Protein AF-0000000087745105 (afdb_homodimer)

Organism: NCBI:txid2094150

Foldseek 3Di:
DEEEEAEDQCLPPWPQNVLQQVCCCVVDPHQAYEYEHAADDPVCVPPPRDDHSVLNVVLVCQQCPPPGRYHYHHVNVVDDPPDAPVVVLVVCCVVCVVYAYEYEDELVCVVVLVVGDPSVCNQVRHAYEYEYEPPRDNPDDDDRRYHYDDGDYDPDDSVVVLVCQQVVHQCPNTHGPPSSVSCVVVVHSHNPD/DEEEEAEDQCLPPWPQNVLQQVCCCVVDPHQAYEYEHAADDVVCVPPPRDDHSVLNVVLVCQQCPPPGRYHYHHVNVVDDPPDAPVVVLVVCCVVCVVYAYEYEDELVCVVVLVVGDPSVCNQVRHAYEYEYEPPRDDPDDDDRRYHYDDGDYDPDDSVVVLVCQQVVHQCPNGHGPPSSVSCVVVVHSHNPD

Nearest PDB structures (foldseek):
  1kaq-assembly1_D  TM=9.009E-01  e=2.833E-20  Bacillus subtilis
  3e27-assembly1_B  TM=9.095E-01  e=5.821E-20  Bacillus anthracis
  2qtr-assembly1_A  TM=9.040E-01  e=4.783E-20  Bacillus anthracis
  1kaq-assembly3_E  TM=9.061E-01  e=1.037E-18  Bacillus subtilis
  5llt-assembly2_B  TM=7.775E-01  e=9.041E-13  Plasmodium falciparum 3D7

Sequence (386 aa):
MIIGVLGGSFNPVHIGHMMLASYIQQFTDLDEVWLSLSPLNPLKAGSDELIPDLIRLKMLELAIGNTSGLNICDYELSMPRPSYTINTLHYLAKRYPRHNFKLIIGSDNWKIFDQWKDHEAIISEFGVIVYPRPGYPVGTIYDDGVDVVNAPMADISSTFIRKALARGWSMNYFLPQGVYDYIIKNNLYGTGSMIIGVLGGSFNPVHIGHMMLASYIQQFTDLDEVWLSLSPLNPLKAGSDELIPDLIRLKMLELAIGNTSGLNICDYELSMPRPSYTINTLHYLAKRYPRHNFKLIIGSDNWKIFDQWKDHEAIISEFGVIVYPRPGYPVGTIYDDGVDVVNAPMADISSTFIRKALARGWSMNYFLPQGVYDYIIKNNLYGTGS

pLDDT: mean 90.65, std 11.58, range [33.56, 98.75]

Radius of gyration: 22.59 Å; Cα contacts (8 Å, |Δi|>4): 647; chains: 2; bounding box: 55×66×48 Å

Solvent-accessible surface area (backbone atoms only — not comparable to full-atom values): 21310 Å² total; per-residue (Å²): 89,36,33,32,39,37,69,42,67,37,72,52,60,31,30,51,57,48,38,44,49,52,44,50,28,70,74,45,89,32,59,24,26,28,43,27,40,48,56,79,53,70,88,56,47,82,40,92,75,72,71,57,62,69,58,35,49,51,39,45,49,43,50,50,62,86,44,84,48,56,44,81,32,62,63,54,62,75,48,73,83,82,82,48,69,53,57,53,52,51,49,48,42,67,76,39,72,76,44,46,55,30,41,43,42,43,19,62,54,58,74,53,34,86,74,41,74,60,39,66,53,41,31,75,75,44,18,35,38,34,30,53,37,93,96,24,80,64,71,90,72,80,53,82,48,48,44,79,45,91,56,65,43,47,62,67,50,38,66,58,50,40,55,40,35,33,71,70,47,85,54,59,65,53,26,30,69,60,33,45,58,50,34,61,74,66,60,52,56,41,65,83,118,88,38,33,32,40,36,70,42,67,37,72,51,60,32,29,52,59,48,38,43,47,54,45,51,29,70,73,46,90,33,59,26,26,28,44,29,40,48,57,78,53,71,88,56,47,83,42,92,75,72,72,56,62,68,60,34,48,51,38,45,48,42,51,50,62,86,45,83,47,56,43,82,31,62,63,55,62,75,48,73,82,81,82,46,71,52,58,51,52,51,50,48,42,68,76,37,71,76,43,44,53,28,40,42,44,43,23,62,53,57,74,53,33,85,71,42,74,61,40,67,53,40,31,74,75,44,18,36,38,36,30,51,36,93,97,24,79,66,68,91,71,79,53,83,46,48,43,78,44,91,56,64,45,49,61,66,51,39,68,58,51,39,55,40,34,33,72,69,46,85,55,59,67,52,26,32,69,60,32,42,59,50,33,62,75,66,59,53,57,42,66,79,121

Structure (mmCIF, N/CA/C/O backbone):
data_AF-0000000087745105-model_v1
#
loop_
_entity.id
_entity.type
_entity.pdbx_description
1 polymer 'Probable nicotinate-nucleotide adenylyltransferase'
#
loop_
_atom_site.group_PDB
_atom_site.id
_atom_site.type_symbol
_atom_site.label_atom_id
_atom_site.label_alt_id
_atom_site.label_comp_id
_atom_site.label_asym_id
_atom_site.label_entity_id
_atom_site.label_seq_id
_atom_site.pdbx_PDB_ins_code
_atom_site.Cartn_x
_atom_site.Cartn_y
_atom_site.Cartn_z
_atom_site.occupancy
_atom_site.B_iso_or_equiv
_atom_site.auth_seq_id
_atom_site.auth_comp_id
_atom_site.auth_asym_id
_atom_site.auth_atom_id
_atom_site.pdbx_PDB_model_num
ATOM 1 N N . MET A 1 1 ? 10.641 24.531 13.219 1 95.31 1 MET A N 1
ATOM 2 C CA . MET A 1 1 ? 10.414 23.359 12.367 1 95.31 1 MET A CA 1
ATOM 3 C C . MET A 1 1 ? 9.305 23.625 11.359 1 95.31 1 MET A C 1
ATOM 5 O O . MET A 1 1 ? 8.438 24.469 11.594 1 95.31 1 MET A O 1
ATOM 9 N N . ILE A 1 2 ? 9.391 23 10.211 1 98 2 ILE A N 1
ATOM 10 C CA . ILE A 1 2 ? 8.312 23.047 9.234 1 98 2 ILE A CA 1
ATOM 11 C C . ILE A 1 2 ? 7.484 21.766 9.32 1 98 2 ILE A C 1
ATOM 13 O O . ILE A 1 2 ? 8.023 20.656 9.195 1 98 2 ILE A O 1
ATOM 17 N N . ILE A 1 3 ? 6.172 21.953 9.586 1 98.56 3 ILE A N 1
ATOM 18 C CA . ILE A 1 3 ? 5.297 20.828 9.852 1 98.56 3 ILE A CA 1
ATOM 19 C C . ILE A 1 3 ? 4.191 20.766 8.797 1 98.56 3 ILE A C 1
ATOM 21 O O . ILE A 1 3 ? 3.539 21.781 8.523 1 98.56 3 ILE A O 1
ATOM 25 N N . GLY A 1 4 ? 4.074 19.625 8.117 1 98.69 4 GLY A N 1
ATOM 26 C CA . GLY A 1 4 ? 2.938 19.391 7.238 1 98.69 4 GLY A CA 1
ATOM 27 C C . GLY A 1 4 ? 1.74 18.797 7.961 1 98.69 4 GLY A C 1
ATOM 28 O O . GLY A 1 4 ? 1.885 17.875 8.766 1 98.69 4 GLY A O 1
ATOM 29 N N . VAL A 1 5 ? 0.578 19.375 7.715 1 98.69 5 VAL A N 1
ATOM 30 C CA . VAL A 1 5 ? -0.653 18.891 8.32 1 98.69 5 VAL A CA 1
ATOM 31 C C . VAL A 1 5 ? -1.451 18.094 7.293 1 98.69 5 VAL A C 1
ATOM 33 O O . VAL A 1 5 ? -1.888 18.641 6.277 1 98.69 5 VAL A O 1
ATOM 36 N N . LEU A 1 6 ? -1.621 16.797 7.551 1 98.19 6 LEU A N 1
ATOM 37 C CA . LEU A 1 6 ? -2.395 15.891 6.715 1 98.19 6 LEU A CA 1
ATOM 38 C C . LEU A 1 6 ? -3.693 15.484 7.406 1 98.19 6 LEU A C 1
ATOM 40 O O . LEU A 1 6 ? -3.678 14.695 8.352 1 98.19 6 LEU A O 1
ATOM 44 N N . GLY A 1 7 ? -4.758 15.992 6.895 1 96.19 7 GLY A N 1
ATOM 45 C CA . GLY A 1 7 ? -6.043 15.727 7.512 1 96.19 7 GLY A CA 1
ATOM 46 C C . GLY A 1 7 ? -6.715 14.469 6.977 1 96.19 7 GLY A C 1
ATOM 47 O O . GLY A 1 7 ? -6.496 14.086 5.824 1 96.19 7 GLY A O 1
ATOM 48 N N . GLY A 1 8 ? -7.512 13.867 7.824 1 93.69 8 GLY A N 1
ATOM 49 C CA . GLY A 1 8 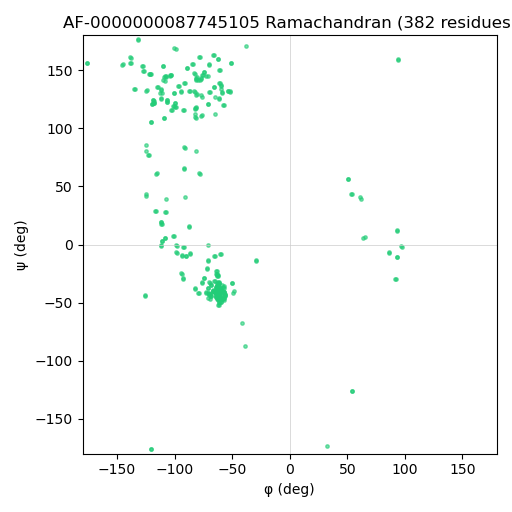? -8.297 12.719 7.414 1 93.69 8 GLY A CA 1
ATOM 50 C C . GLY A 1 8 ? -9.227 12.211 8.5 1 93.69 8 GLY A C 1
ATOM 51 O O . GLY A 1 8 ? -9.023 12.492 9.68 1 93.69 8 GLY A O 1
ATOM 52 N N . SER A 1 9 ? -10.305 11.508 8.016 1 92.69 9 SER A N 1
ATOM 53 C CA . SER A 1 9 ? -11.188 10.852 8.977 1 92.69 9 SER A CA 1
ATOM 54 C C . SER A 1 9 ? -10.539 9.594 9.555 1 92.69 9 SER A C 1
ATOM 56 O O . SER A 1 9 ? -10.852 9.188 10.672 1 92.69 9 SER A O 1
ATOM 58 N N . PHE A 1 10 ? -9.633 8.938 8.758 1 95.44 10 PHE A N 1
ATOM 59 C CA . PHE A 1 10 ? -8.898 7.746 9.172 1 95.44 10 PHE A CA 1
ATOM 60 C C . PHE A 1 10 ? -9.852 6.699 9.742 1 95.44 10 PHE A C 1
ATOM 62 O O . PHE A 1 10 ? -9.633 6.195 10.852 1 95.44 10 PHE A O 1
ATOM 69 N N . ASN A 1 11 ? -10.859 6.328 8.898 1 94.25 11 ASN A N 1
ATOM 70 C CA . ASN A 1 11 ? -11.922 5.43 9.328 1 94.25 11 ASN A CA 1
ATOM 71 C C . ASN A 1 11 ? -11.891 4.113 8.555 1 94.25 11 ASN A C 1
ATOM 73 O O . ASN A 1 11 ? -12.883 3.732 7.934 1 94.25 11 ASN A O 1
ATOM 77 N N . PRO A 1 12 ? -10.93 3.359 8.594 1 96.44 12 PRO A N 1
ATOM 78 C CA . PRO A 1 12 ? -9.734 3.439 9.438 1 96.44 12 PRO A CA 1
ATOM 79 C C . PRO A 1 12 ? -8.539 4.047 8.719 1 96.44 12 PRO A C 1
ATOM 81 O O . PRO A 1 12 ? -8.594 4.281 7.508 1 96.44 12 PRO A O 1
ATOM 84 N N . VAL A 1 13 ? -7.535 4.363 9.484 1 97.19 13 VAL A N 1
ATOM 85 C CA . VAL A 1 13 ? -6.23 4.617 8.891 1 97.19 13 VAL A CA 1
ATOM 86 C C . VAL A 1 13 ? -5.75 3.377 8.141 1 97.19 13 VAL A C 1
ATOM 88 O O . VAL A 1 13 ? -5.941 2.25 8.602 1 97.19 13 VAL A O 1
ATOM 91 N N . HIS A 1 14 ? -5.207 3.504 6.984 1 96.81 14 HIS A N 1
ATOM 92 C CA . HIS A 1 14 ? -4.707 2.369 6.215 1 96.81 14 HIS A CA 1
ATOM 93 C C . HIS A 1 14 ? -3.301 2.637 5.688 1 96.81 14 HIS A C 1
ATOM 95 O O . HIS A 1 14 ? -2.744 3.715 5.91 1 96.81 14 HIS A O 1
ATOM 101 N N . ILE A 1 15 ? -2.777 1.666 5.074 1 95.56 15 ILE A N 1
ATOM 102 C CA . ILE A 1 15 ? -1.369 1.704 4.695 1 95.56 15 ILE A CA 1
ATOM 103 C C . ILE A 1 15 ? -1.13 2.852 3.717 1 95.56 15 ILE A C 1
ATOM 105 O O . ILE A 1 15 ? -0.067 3.477 3.73 1 95.56 15 ILE A O 1
ATOM 109 N N . GLY A 1 16 ? -2.082 3.16 2.834 1 94.81 16 GLY A N 1
ATOM 110 C CA . GLY A 1 16 ? -1.959 4.266 1.896 1 94.81 16 GLY A CA 1
ATOM 111 C C . GLY A 1 16 ? -1.715 5.598 2.576 1 94.81 16 GLY A C 1
ATOM 112 O O . GLY A 1 16 ? -0.911 6.406 2.102 1 94.81 16 GLY A O 1
ATOM 113 N N . HIS A 1 17 ? -2.41 5.844 3.682 1 96.25 17 HIS A N 1
ATOM 114 C CA . HIS A 1 17 ? -2.193 7.062 4.449 1 96.25 17 HIS A CA 1
ATOM 115 C C . HIS A 1 17 ? -0.761 7.141 4.969 1 96.25 17 HIS A C 1
ATOM 117 O O . HIS A 1 17 ? -0.118 8.188 4.875 1 96.25 17 HIS A O 1
ATOM 123 N N . MET A 1 18 ? -0.299 6.039 5.477 1 96.56 18 MET A N 1
ATOM 124 C CA . MET A 1 18 ? 1.005 6.016 6.133 1 96.56 18 MET A CA 1
ATOM 125 C C . MET A 1 18 ? 2.131 6.121 5.113 1 96.56 18 MET A C 1
ATOM 127 O O . MET A 1 18 ? 3.127 6.809 5.348 1 96.56 18 MET A O 1
ATOM 131 N N . MET A 1 19 ? 1.959 5.426 4.035 1 95.5 19 MET A N 1
ATOM 132 C CA . MET A 1 19 ? 2.941 5.551 2.963 1 95.5 19 MET A CA 1
ATOM 133 C C . MET A 1 19 ? 3.066 7 2.506 1 95.5 19 MET A C 1
ATOM 135 O O . MET A 1 19 ? 4.176 7.512 2.352 1 95.5 19 MET A O 1
ATOM 139 N N . LEU A 1 20 ? 1.938 7.621 2.318 1 95.25 20 LEU A N 1
ATOM 140 C CA . LEU A 1 20 ? 1.913 9.016 1.876 1 95.25 20 LEU A CA 1
ATOM 141 C C . LEU A 1 20 ? 2.594 9.922 2.896 1 95.25 20 LEU A C 1
ATOM 143 O O . LEU A 1 20 ? 3.475 10.703 2.543 1 95.25 20 LEU A O 1
ATOM 147 N N . ALA A 1 21 ? 2.227 9.797 4.145 1 97.5 21 ALA A N 1
ATOM 148 C CA . ALA A 1 21 ? 2.779 10.633 5.207 1 97.5 21 ALA A CA 1
ATOM 149 C C . ALA A 1 21 ? 4.289 10.445 5.32 1 97.5 21 ALA A C 1
ATOM 151 O O . ALA A 1 21 ? 5.039 11.422 5.41 1 97.5 21 ALA A O 1
ATOM 152 N N . SER A 1 22 ? 4.672 9.203 5.328 1 96.56 22 SER A N 1
ATOM 153 C CA . SER A 1 22 ? 6.094 8.891 5.441 1 96.56 22 SER A CA 1
ATOM 154 C C . SER A 1 22 ? 6.875 9.43 4.25 1 96.56 22 SER A C 1
ATOM 156 O O . SER A 1 22 ? 7.953 10.008 4.418 1 96.56 22 SER A O 1
ATOM 158 N N . TYR A 1 23 ? 6.305 9.273 3.076 1 95.75 23 TYR A N 1
ATOM 159 C CA . TYR A 1 23 ? 6.949 9.758 1.861 1 95.75 23 TYR A CA 1
ATOM 160 C C . TYR A 1 23 ? 7.129 11.273 1.908 1 95.75 23 TYR A C 1
ATOM 162 O O . TYR A 1 23 ? 8.227 11.781 1.685 1 95.75 23 TYR A O 1
ATOM 170 N N . ILE A 1 24 ? 6.086 11.953 2.174 1 96.38 24 ILE A N 1
ATOM 171 C CA . ILE A 1 24 ? 6.121 13.406 2.168 1 96.38 24 ILE A CA 1
ATOM 172 C C . ILE A 1 24 ? 7.117 13.906 3.213 1 96.38 24 ILE A C 1
ATOM 174 O O . ILE A 1 24 ? 7.891 14.828 2.955 1 96.38 24 ILE A O 1
ATOM 178 N N . GLN A 1 25 ? 7.133 13.289 4.395 1 97.38 25 GLN A N 1
ATOM 179 C CA . GLN A 1 25 ? 8.039 13.688 5.469 1 97.38 25 GLN A CA 1
ATOM 180 C C . GLN A 1 25 ? 9.5 13.508 5.051 1 97.38 25 GLN A C 1
ATOM 182 O O . GLN A 1 25 ? 10.344 14.344 5.371 1 97.38 25 GLN A O 1
ATOM 187 N N . GLN A 1 26 ? 9.773 12.508 4.312 1 94.88 26 GLN A N 1
ATOM 188 C CA . GLN A 1 26 ? 11.164 12.156 4.035 1 94.88 26 GLN A CA 1
ATOM 189 C C . GLN A 1 26 ? 11.641 12.781 2.73 1 94.88 26 GLN A C 1
ATOM 191 O O . GLN A 1 26 ? 12.836 13.039 2.561 1 94.88 26 GLN A O 1
ATOM 196 N N . PHE A 1 27 ? 10.727 13.07 1.839 1 92.12 27 PHE A N 1
ATOM 197 C CA . PHE A 1 27 ? 11.141 13.461 0.498 1 92.12 27 PHE A CA 1
ATOM 198 C C . PHE A 1 27 ? 10.828 14.93 0.244 1 92.12 27 PHE A C 1
ATOM 200 O O . PHE A 1 27 ? 10.93 15.406 -0.891 1 92.12 27 PHE A O 1
ATOM 207 N N . THR A 1 28 ? 10.352 15.609 1.157 1 93.38 28 THR A N 1
ATOM 208 C CA . THR A 1 28 ? 10.156 17.047 1.082 1 93.38 28 THR A CA 1
ATOM 209 C C . THR A 1 28 ? 10.945 17.766 2.178 1 93.38 28 THR A C 1
ATOM 211 O O . THR A 1 28 ? 11.734 17.141 2.889 1 93.38 28 THR A O 1
ATOM 214 N N . ASP A 1 29 ? 10.773 19.094 2.256 1 93.62 29 ASP A N 1
ATOM 215 C CA . ASP A 1 29 ? 11.539 19.875 3.221 1 93.62 29 ASP A CA 1
ATOM 216 C C . ASP A 1 29 ? 10.828 19.922 4.574 1 93.62 29 ASP A C 1
ATOM 218 O O . ASP A 1 29 ? 11.211 20.688 5.457 1 93.62 29 ASP A O 1
ATOM 222 N N . LEU A 1 30 ? 9.93 19.094 4.762 1 97.31 30 LEU A N 1
ATOM 223 C CA . LEU A 1 30 ? 9.211 19.078 6.031 1 97.31 30 LEU A CA 1
ATOM 224 C C . LEU A 1 30 ? 10.031 18.375 7.109 1 97.31 30 LEU A C 1
ATOM 226 O O . LEU A 1 30 ? 10.68 17.359 6.84 1 97.31 30 LEU A O 1
ATOM 230 N N . ASP A 1 31 ? 9.953 18.906 8.281 1 98 31 ASP A N 1
ATOM 231 C CA . ASP A 1 31 ? 10.57 18.25 9.43 1 98 31 ASP A CA 1
ATOM 232 C C . ASP A 1 31 ? 9.664 17.156 9.984 1 98 31 ASP A C 1
ATOM 234 O O . ASP A 1 31 ? 10.148 16.094 10.398 1 98 31 ASP A O 1
ATOM 238 N N . GLU A 1 32 ? 8.359 17.406 10 1 98.38 32 GLU A N 1
ATOM 239 C CA . GLU A 1 32 ? 7.371 16.469 10.516 1 98.38 32 GLU A CA 1
ATOM 240 C C . GLU A 1 32 ? 6.07 16.531 9.719 1 98.38 32 GLU A C 1
ATOM 242 O O . GLU A 1 32 ? 5.809 17.531 9.047 1 98.38 32 GLU A O 1
ATOM 247 N N . VAL A 1 33 ? 5.387 15.492 9.75 1 98.62 33 VAL A N 1
ATOM 248 C CA . VAL A 1 33 ? 4.016 15.445 9.258 1 98.62 33 VAL A CA 1
ATOM 249 C C . VAL A 1 33 ? 3.068 15.086 10.406 1 98.62 33 VAL A C 1
ATOM 251 O O . VAL A 1 33 ? 3.273 14.094 11.102 1 98.62 33 VAL A O 1
ATOM 254 N N . TRP A 1 34 ? 2.139 15.953 10.633 1 98.75 34 TRP A N 1
ATOM 255 C CA . TRP A 1 34 ? 1.107 15.719 11.641 1 98.75 34 TRP A CA 1
ATOM 256 C C . TRP A 1 34 ? -0.18 15.219 10.992 1 98.75 34 TRP A C 1
ATOM 258 O O . TRP A 1 34 ? -0.76 15.898 10.141 1 98.75 34 TRP A O 1
ATOM 268 N N . LEU A 1 35 ? -0.583 14.016 11.352 1 98.62 35 LEU A N 1
ATOM 269 C CA . LEU A 1 35 ? -1.861 13.477 10.898 1 98.62 35 LEU A CA 1
ATOM 270 C C . LEU A 1 35 ? -3.008 14 11.758 1 98.62 35 LEU A C 1
ATOM 272 O O . LEU A 1 35 ? -3.156 13.594 12.914 1 98.62 35 LEU A O 1
ATOM 276 N N . SER A 1 36 ? -3.812 14.867 11.172 1 97.81 36 SER A N 1
ATOM 277 C CA . SER A 1 36 ? -4.887 15.539 11.898 1 97.81 36 SER A CA 1
ATOM 278 C C . SER A 1 36 ? -6.195 14.766 11.781 1 97.81 36 SER A C 1
ATOM 280 O O . SER A 1 36 ? -6.746 14.625 10.688 1 97.81 36 SER A O 1
ATOM 282 N N . LEU A 1 37 ? -6.688 14.273 12.867 1 96.44 37 LEU A N 1
ATOM 283 C CA . LEU A 1 37 ? -7.918 13.492 12.906 1 96.44 37 LEU A CA 1
ATOM 284 C C . LEU A 1 37 ? -9.141 14.406 12.922 1 96.44 37 LEU A C 1
ATOM 286 O O . LEU A 1 37 ? -9.312 15.211 13.836 1 96.44 37 LEU A O 1
ATOM 290 N N . SER A 1 38 ? -9.914 14.258 11.883 1 92.31 38 SER A N 1
ATOM 291 C CA . SER A 1 38 ? -11.125 15.062 11.805 1 92.31 38 SER A CA 1
ATOM 292 C C . SER A 1 38 ? -12.25 14.445 12.633 1 92.31 38 SER A C 1
ATOM 294 O O . SER A 1 38 ? -12.406 13.227 12.664 1 92.31 38 SER A O 1
ATOM 296 N N . PRO A 1 39 ? -13.031 15.305 13.266 1 88.19 39 PRO A N 1
ATOM 297 C CA . PRO A 1 39 ? -14.156 14.773 14.039 1 88.19 39 PRO A CA 1
ATOM 298 C C . PRO A 1 39 ? -15.266 14.203 13.164 1 88.19 39 PRO A C 1
ATOM 300 O O . PRO A 1 39 ? -15.352 14.531 11.977 1 88.19 39 PRO A O 1
ATOM 303 N N . LEU A 1 40 ? -16.031 13.266 13.797 1 75.5 40 LEU A N 1
ATOM 304 C CA . LEU A 1 40 ? -17.188 12.734 13.094 1 75.5 40 LEU A CA 1
ATOM 305 C C . LEU A 1 40 ? -18.188 13.852 12.789 1 75.5 40 LEU A C 1
ATOM 307 O O . LEU A 1 40 ? -18.453 14.703 13.633 1 75.5 40 LEU A O 1
ATOM 311 N N . ASN A 1 41 ? -18.5 13.914 11.547 1 64.88 41 ASN A N 1
ATOM 312 C CA . ASN A 1 41 ? -19.562 14.867 11.211 1 64.88 41 ASN A CA 1
ATOM 313 C C . ASN A 1 41 ? -20.938 14.328 11.578 1 64.88 41 ASN A C 1
ATOM 315 O O . ASN A 1 41 ? -21.391 13.328 11.016 1 64.88 41 ASN A O 1
ATOM 319 N N . PRO A 1 42 ? -21.562 14.953 12.609 1 58.62 42 PRO A N 1
ATOM 320 C CA . PRO A 1 42 ? -22.875 14.5 13.055 1 58.62 42 PRO A CA 1
ATOM 321 C C . PRO A 1 42 ? -23.875 14.344 11.906 1 58.62 42 PRO A C 1
ATOM 323 O O . PRO A 1 42 ? -24.781 13.523 11.977 1 58.62 42 PRO A O 1
ATOM 326 N N . LEU A 1 43 ? -23.734 15.164 10.961 1 55.88 43 LEU A N 1
ATOM 327 C CA . LEU A 1 43 ? -24.703 15.094 9.875 1 55.88 43 LEU A CA 1
ATOM 328 C C . LEU A 1 43 ? -24.484 13.844 9.031 1 55.88 43 LEU A C 1
ATOM 330 O O . LEU A 1 43 ? -25.375 13.43 8.281 1 55.88 43 LEU A O 1
ATOM 334 N N . LYS A 1 44 ? -23.375 13.391 9.164 1 54.47 44 LYS A N 1
ATOM 335 C CA . LYS A 1 44 ? -23.109 12.164 8.422 1 54.47 44 LYS A CA 1
ATOM 336 C C . LYS A 1 44 ? -23.25 10.938 9.32 1 54.47 44 LYS A C 1
ATOM 338 O O . LYS A 1 44 ? -22.844 9.836 8.945 1 54.47 44 LYS A O 1
ATOM 343 N N . ALA A 1 45 ? -23.609 11.312 10.719 1 50.78 45 ALA A N 1
ATOM 344 C CA . ALA A 1 45 ? -23.734 10.258 11.727 1 50.78 45 ALA A CA 1
ATOM 345 C C . ALA A 1 45 ? -24.609 9.125 11.211 1 50.78 45 ALA A C 1
ATOM 347 O O . ALA A 1 45 ? -24.5 7.984 11.68 1 50.78 45 ALA A O 1
ATOM 348 N N . GLY A 1 46 ? -25.562 9.461 10.617 1 49.25 46 GLY A N 1
ATOM 349 C CA . GLY A 1 46 ? -26.484 8.43 10.156 1 49.25 46 GLY A CA 1
ATOM 350 C C . GLY A 1 46 ? -25.828 7.434 9.211 1 49.25 46 GLY A C 1
ATOM 351 O O . GLY A 1 46 ? -26.484 6.5 8.75 1 49.25 46 GLY A O 1
ATOM 352 N N . SER A 1 47 ? -24.703 7.77 8.883 1 51.41 47 SER A N 1
ATOM 353 C CA . SER A 1 47 ? -24.156 6.84 7.902 1 51.41 47 SER A CA 1
ATOM 354 C C . SER A 1 47 ? -23.547 5.617 8.586 1 51.41 47 SER A C 1
ATOM 356 O O . SER A 1 47 ? -23.219 5.66 9.773 1 51.41 47 SER A O 1
ATOM 358 N N . ASP A 1 48 ? -23.828 4.457 8.172 1 50.84 48 ASP A N 1
ATOM 359 C CA . ASP A 1 48 ? -23.469 3.094 8.555 1 50.84 48 ASP A CA 1
ATOM 360 C C . ASP A 1 48 ? -22.078 3.047 9.172 1 50.84 48 ASP A C 1
ATOM 362 O O . ASP A 1 48 ? -21.688 2.037 9.766 1 50.84 48 ASP A O 1
ATOM 366 N N . GLU A 1 49 ? -21.234 4.012 9.109 1 59.06 49 GLU A N 1
ATOM 367 C CA . GLU A 1 49 ? -19.844 3.67 9.398 1 59.06 49 GLU A CA 1
ATOM 368 C C . GLU A 1 49 ? -19.281 4.535 10.516 1 59.06 49 GLU A C 1
ATOM 370 O O . GLU A 1 49 ? -18.141 4.984 10.453 1 59.06 49 GLU A O 1
ATOM 375 N N . LEU A 1 50 ? -20.203 4.77 11.68 1 64.81 50 LEU A N 1
ATOM 376 C CA . LEU A 1 50 ? -19.688 5.789 12.586 1 64.81 50 LEU A CA 1
ATOM 377 C C . LEU A 1 50 ? -18.828 5.156 13.672 1 64.81 50 LEU A C 1
ATOM 379 O O . LEU A 1 50 ? -19.344 4.543 14.602 1 64.81 50 LEU A O 1
ATOM 383 N N . ILE A 1 51 ? -17.609 4.875 13.453 1 86.25 51 ILE A N 1
ATOM 384 C CA . ILE A 1 51 ? -16.688 4.52 14.516 1 86.25 51 ILE A CA 1
ATOM 385 C C . ILE A 1 51 ? -16.266 5.777 15.281 1 86.25 51 ILE A C 1
ATOM 387 O O . ILE A 1 51 ? -16.031 6.824 14.672 1 86.25 51 ILE A O 1
ATOM 391 N N . PRO A 1 52 ? -16.438 5.746 16.656 1 90.88 52 PRO A N 1
ATOM 392 C CA . PRO A 1 52 ? -16.125 6.914 17.484 1 90.88 52 PRO A CA 1
ATOM 393 C C . PRO A 1 52 ? -14.727 7.469 17.219 1 90.88 52 PRO A C 1
ATOM 395 O O . PRO A 1 52 ? -13.828 6.723 16.828 1 90.88 52 PRO A O 1
ATOM 398 N N . ASP A 1 53 ? -14.555 8.734 17.531 1 93.25 53 ASP A N 1
ATOM 399 C CA . ASP A 1 53 ? -13.297 9.445 17.328 1 93.25 53 ASP A CA 1
ATOM 400 C C . ASP A 1 53 ? -12.164 8.789 18.109 1 93.25 53 ASP A C 1
ATOM 402 O O . ASP A 1 53 ? -11.047 8.656 17.609 1 93.25 53 ASP A O 1
ATOM 406 N N . LEU A 1 54 ? -12.508 8.367 19.281 1 94.5 54 LEU A N 1
ATOM 407 C CA . LEU A 1 54 ? -11.469 7.836 20.156 1 94.5 54 LEU A CA 1
ATOM 408 C C . LEU A 1 54 ? -10.938 6.508 19.625 1 94.5 54 LEU A C 1
ATOM 410 O O . LEU A 1 54 ? -9.75 6.203 19.797 1 94.5 54 LEU A O 1
ATOM 414 N N . ILE A 1 55 ? -11.781 5.727 19 1 95.88 55 ILE A N 1
ATOM 415 C CA . ILE A 1 55 ? -11.359 4.465 18.406 1 95.88 55 ILE A CA 1
ATOM 416 C C . ILE A 1 55 ? -10.461 4.738 17.203 1 95.88 55 ILE A C 1
ATOM 418 O O . ILE A 1 55 ? -9.422 4.094 17.031 1 95.88 55 ILE A O 1
ATOM 422 N N . ARG A 1 56 ? -10.867 5.707 16.422 1 96.5 56 ARG A N 1
ATOM 423 C CA . ARG A 1 56 ? -10.047 6.102 15.273 1 96.5 56 ARG A CA 1
ATOM 424 C C . ARG A 1 56 ? -8.703 6.664 15.727 1 96.5 56 ARG A C 1
ATOM 426 O O . ARG A 1 56 ? -7.68 6.418 15.086 1 96.5 56 ARG A O 1
ATOM 433 N N . LEU A 1 57 ? -8.711 7.395 16.828 1 97.12 57 LEU A N 1
ATOM 434 C CA . LEU A 1 57 ? -7.484 7.934 17.391 1 97.12 57 LEU A CA 1
ATOM 435 C C . LEU A 1 57 ? -6.543 6.812 17.828 1 97.12 57 LEU A C 1
ATOM 437 O O . LEU A 1 57 ? -5.34 6.867 17.562 1 97.12 57 LEU A O 1
ATOM 441 N N . LYS A 1 58 ? -7.102 5.809 18.438 1 97.81 58 LYS A N 1
ATOM 442 C CA . LYS A 1 58 ? -6.289 4.672 18.875 1 97.81 58 LYS A CA 1
ATOM 443 C C . LYS A 1 58 ? -5.648 3.969 17.688 1 97.81 58 LYS A C 1
ATOM 445 O O . LYS A 1 58 ? -4.469 3.609 17.734 1 97.81 58 LYS A O 1
ATOM 450 N N . MET A 1 59 ? -6.406 3.773 16.641 1 98.06 59 MET A N 1
ATOM 451 C CA . MET A 1 59 ? -5.867 3.137 15.445 1 98.06 59 MET A CA 1
ATOM 452 C C . MET A 1 59 ? -4.762 3.99 14.828 1 98.06 59 MET A C 1
ATOM 454 O O . MET A 1 59 ? -3.76 3.463 14.344 1 98.06 59 MET A O 1
ATOM 458 N N . LEU A 1 60 ? -4.977 5.254 14.867 1 97.94 60 LEU A N 1
ATOM 459 C CA . LEU A 1 60 ? -3.969 6.164 14.336 1 97.94 60 LEU A CA 1
ATOM 460 C C . LEU A 1 60 ? -2.68 6.09 15.148 1 97.94 60 LEU A C 1
ATOM 462 O O . LEU A 1 60 ? -1.584 6.102 14.586 1 97.94 60 LEU A O 1
ATOM 466 N N . GLU A 1 61 ? -2.793 6.004 16.453 1 98.25 61 GLU A N 1
ATOM 467 C CA . GLU A 1 61 ? -1.642 5.84 17.328 1 98.25 61 GLU A CA 1
ATOM 468 C C . GLU A 1 61 ? -0.876 4.559 17 1 98.25 61 GLU A C 1
ATOM 470 O O . GLU A 1 61 ? 0.354 4.566 16.938 1 98.25 61 GLU A O 1
ATOM 475 N N . LEU A 1 62 ? -1.631 3.537 16.844 1 97.88 62 LEU A N 1
ATOM 476 C CA . LEU A 1 62 ? -1.023 2.254 16.5 1 97.88 62 LEU A CA 1
ATOM 477 C C . LEU A 1 62 ? -0.302 2.332 15.164 1 97.88 62 LEU A C 1
ATOM 479 O O . LEU A 1 62 ? 0.799 1.799 15.016 1 97.88 62 LEU A O 1
ATOM 483 N N . ALA A 1 63 ? -0.932 2.973 14.203 1 97.88 63 ALA A N 1
ATOM 484 C CA . ALA A 1 63 ? -0.388 3.078 12.852 1 97.88 63 ALA A CA 1
ATOM 485 C C . ALA A 1 63 ? 0.933 3.844 12.852 1 97.88 63 ALA A C 1
ATOM 487 O O . ALA A 1 63 ? 1.877 3.463 12.156 1 97.88 63 ALA A O 1
ATOM 488 N N . ILE A 1 64 ? 1.029 4.91 13.625 1 97.44 64 ILE A N 1
ATOM 489 C CA . ILE A 1 64 ? 2.207 5.773 13.648 1 97.44 64 ILE A CA 1
ATOM 490 C C . ILE A 1 64 ? 3.301 5.129 14.492 1 97.44 64 ILE A C 1
ATOM 492 O O . ILE A 1 64 ? 4.48 5.18 14.141 1 97.44 64 ILE A O 1
ATOM 496 N N . GLY A 1 65 ? 2.846 4.559 15.633 1 94.62 65 GLY A N 1
ATOM 497 C CA . GLY A 1 65 ? 3.811 3.951 16.531 1 94.62 65 GLY A CA 1
ATOM 498 C C . GLY A 1 65 ? 4.93 4.895 16.938 1 94.62 65 GLY A C 1
ATOM 499 O O . GLY A 1 65 ? 4.676 6.02 17.375 1 94.62 65 GLY A O 1
ATOM 500 N N . ASN A 1 66 ? 6.211 4.438 16.719 1 91.19 66 ASN A N 1
ATOM 501 C CA . ASN A 1 66 ? 7.379 5.234 17.094 1 91.19 66 ASN A CA 1
ATOM 502 C C . ASN A 1 66 ? 8.078 5.797 15.859 1 91.19 66 ASN A C 1
ATOM 504 O O . ASN A 1 66 ? 9.281 6.07 15.891 1 91.19 66 ASN A O 1
ATOM 508 N N . THR A 1 67 ? 7.32 5.984 14.875 1 94.19 67 THR A N 1
ATOM 509 C CA . THR A 1 67 ? 7.918 6.457 13.633 1 94.19 67 THR A CA 1
ATOM 510 C C . THR A 1 67 ? 8.367 7.914 13.766 1 94.19 67 THR A C 1
ATOM 512 O O . THR A 1 67 ? 7.543 8.797 14.023 1 94.19 67 THR A O 1
ATOM 515 N N . SER A 1 68 ? 9.672 8.117 13.555 1 94.56 68 SER A N 1
ATOM 516 C CA . SER A 1 68 ? 10.203 9.477 13.648 1 94.56 68 SER A CA 1
ATOM 517 C C . SER A 1 68 ? 9.641 10.367 12.547 1 94.56 68 SER A C 1
ATOM 519 O O . SER A 1 68 ? 9.523 9.945 11.398 1 94.56 68 SER A O 1
ATOM 521 N N . GLY A 1 69 ? 9.258 11.547 12.906 1 97.25 69 GLY A N 1
ATOM 522 C CA . GLY A 1 69 ? 8.828 12.531 11.93 1 97.25 69 GLY A CA 1
ATOM 523 C C . GLY A 1 69 ? 7.328 12.523 11.688 1 97.25 69 GLY A C 1
ATOM 524 O O . GLY A 1 69 ? 6.801 13.383 10.992 1 97.25 69 GLY A O 1
ATOM 525 N N . LEU A 1 70 ? 6.645 11.531 12.188 1 98.25 70 LEU A N 1
ATOM 526 C CA . LEU A 1 70 ? 5.191 11.469 12.094 1 98.25 70 LEU A CA 1
ATOM 527 C C . LEU A 1 70 ? 4.547 11.641 13.469 1 98.25 70 LEU A C 1
ATOM 529 O O . LEU A 1 70 ? 5.012 11.062 14.453 1 98.25 70 LEU A O 1
ATOM 533 N N . ASN A 1 71 ? 3.561 12.492 13.523 1 98.25 71 ASN A N 1
ATOM 534 C CA . ASN A 1 71 ? 2.867 12.727 14.781 1 98.25 71 ASN A CA 1
ATOM 535 C C . ASN A 1 71 ? 1.357 12.82 14.586 1 98.25 71 ASN A C 1
ATOM 537 O O . ASN A 1 71 ? 0.886 13.062 13.477 1 98.25 71 ASN A O 1
ATOM 541 N N . ILE A 1 72 ? 0.655 12.633 15.68 1 98.12 72 ILE A N 1
ATOM 542 C CA . ILE A 1 72 ? -0.797 12.773 15.672 1 98.12 72 ILE A CA 1
ATOM 543 C C . ILE A 1 72 ? -1.185 14.203 16.016 1 98.12 72 ILE A C 1
ATOM 545 O O . ILE A 1 72 ? -0.576 14.828 16.891 1 98.12 72 ILE A O 1
ATOM 549 N N . CYS A 1 73 ? -2.115 14.695 15.367 1 97.69 73 CYS A N 1
ATOM 550 C CA . CYS A 1 73 ? -2.773 15.961 15.688 1 97.69 73 CYS A CA 1
ATOM 551 C C . CYS A 1 73 ? -4.262 15.75 15.93 1 97.69 73 CYS A C 1
ATOM 553 O O . CYS A 1 73 ? -5.035 15.562 14.992 1 97.69 73 CYS A O 1
ATOM 555 N N . ASP A 1 74 ? -4.676 15.797 17.203 1 96.12 74 ASP A N 1
ATOM 556 C CA . ASP A 1 74 ? -6.07 15.508 17.516 1 96.12 74 ASP A CA 1
ATOM 557 C C . ASP A 1 74 ? -6.789 16.766 18 1 96.12 74 ASP A C 1
ATOM 559 O O . ASP A 1 74 ? -7.852 16.688 18.625 1 96.12 74 ASP A O 1
ATOM 563 N N . TYR A 1 75 ? -6.305 17.906 17.734 1 94.81 75 TYR A N 1
ATOM 564 C CA . TYR A 1 75 ? -6.852 19.156 18.234 1 94.81 75 TYR A CA 1
ATOM 565 C C . TYR A 1 75 ? -8.242 19.406 17.656 1 94.81 75 TYR A C 1
ATOM 567 O O . TYR A 1 75 ? -9.094 20.016 18.312 1 94.81 75 TYR A O 1
ATOM 575 N N . GLU A 1 76 ? -8.477 18.953 16.469 1 93.94 76 GLU A N 1
ATOM 576 C CA . GLU A 1 76 ? -9.773 19.203 15.836 1 93.94 76 GLU A CA 1
ATOM 577 C C . GLU A 1 76 ? -10.906 18.562 16.625 1 93.94 76 GLU A C 1
ATOM 579 O O . GLU A 1 76 ? -12.055 19 16.531 1 93.94 76 GLU A O 1
ATOM 584 N N . LEU A 1 77 ? -10.609 17.547 17.328 1 91.94 77 LEU A N 1
ATOM 585 C CA . LEU A 1 77 ? -11.633 16.828 18.094 1 91.94 77 LEU A CA 1
ATOM 586 C C . LEU A 1 77 ? -12.234 17.719 19.172 1 91.94 77 LEU A C 1
ATOM 588 O O . LEU A 1 77 ? -13.375 17.5 19.578 1 91.94 77 LEU A O 1
ATOM 592 N N . SER A 1 78 ? -11.523 18.719 19.562 1 91.12 78 SER A N 1
ATOM 593 C CA . SER A 1 78 ? -11.984 19.578 20.656 1 91.12 78 SER A CA 1
ATOM 594 C C . SER A 1 78 ? -12.344 20.969 20.156 1 91.12 78 SER A C 1
ATOM 596 O O . SER A 1 78 ? -12.727 21.828 20.938 1 91.12 78 SER A O 1
ATOM 598 N N . MET A 1 79 ? -12.203 21.203 18.984 1 90.19 79 MET A N 1
ATOM 599 C CA . MET A 1 79 ? -12.492 22.516 18.422 1 90.19 79 MET A CA 1
ATOM 600 C C . MET A 1 79 ? -13.977 22.656 18.094 1 90.19 79 MET A C 1
ATOM 602 O O . MET A 1 79 ? -14.664 21.656 17.906 1 90.19 79 MET A O 1
ATOM 606 N N . PRO A 1 80 ? -14.445 23.906 18.062 1 86.31 80 PRO A N 1
ATOM 607 C CA . PRO A 1 80 ? -15.852 24.125 17.719 1 86.31 80 PRO A CA 1
ATOM 608 C C . PRO A 1 80 ? -16.203 23.625 16.312 1 86.31 80 PRO A C 1
ATOM 610 O O . PRO A 1 80 ? -15.352 23.625 15.43 1 86.31 80 PRO A O 1
ATOM 613 N N . ARG A 1 81 ? -17.484 23.234 16.219 1 83.62 81 ARG A N 1
ATOM 614 C CA . ARG A 1 81 ? -17.984 22.766 14.93 1 83.62 81 ARG A CA 1
ATOM 615 C C . ARG A 1 81 ? -18.859 23.812 14.258 1 83.62 81 ARG A C 1
ATOM 617 O O . ARG A 1 81 ? -19.547 24.578 14.938 1 83.62 81 ARG A O 1
ATOM 624 N N . PRO A 1 82 ? -18.797 23.906 12.836 1 81.75 82 PRO A N 1
ATOM 625 C CA . PRO A 1 82 ? -18.109 23.062 11.859 1 81.75 82 PRO A CA 1
ATOM 626 C C . PRO A 1 82 ? -16.609 23.312 11.812 1 81.75 82 PRO A C 1
ATOM 628 O O . PRO A 1 82 ? -16.172 24.453 12.008 1 81.75 82 PRO A O 1
ATOM 631 N N . SER A 1 83 ? -15.914 22.297 11.578 1 83.88 83 SER A N 1
ATOM 632 C CA . SER A 1 83 ? -14.461 22.375 11.508 1 83.88 83 SER A CA 1
ATOM 633 C C . SER A 1 83 ? -14 22.859 10.141 1 83.88 83 SER A C 1
ATOM 635 O O . SER A 1 83 ? -14.383 22.312 9.109 1 83.88 83 SER A O 1
ATOM 637 N N . TYR A 1 84 ? -13.336 24.047 10.172 1 91.38 84 TYR A N 1
ATOM 638 C CA . TYR A 1 84 ? -12.703 24.516 8.945 1 91.38 84 TYR A CA 1
ATOM 639 C C . TYR A 1 84 ? -11.18 24.422 9.039 1 91.38 84 TYR A C 1
ATOM 641 O O . TYR A 1 84 ? -10.602 24.719 10.086 1 91.38 84 TYR A O 1
ATOM 649 N N . THR A 1 85 ? -10.617 24.031 7.93 1 94.81 85 THR A N 1
ATOM 650 C CA . THR A 1 85 ? -9.18 23.797 7.883 1 94.81 85 THR A CA 1
ATOM 651 C C . THR A 1 85 ? -8.414 25.047 8.305 1 94.81 85 THR A C 1
ATOM 653 O O . THR A 1 85 ? -7.441 24.969 9.047 1 94.81 85 THR A O 1
ATOM 656 N N . ILE A 1 86 ? -8.898 26.25 7.84 1 96.44 86 ILE A N 1
ATOM 657 C CA . ILE A 1 86 ? -8.203 27.5 8.141 1 96.44 86 ILE A CA 1
ATOM 658 C C . ILE A 1 86 ? -8.195 27.734 9.656 1 96.44 86 ILE A C 1
ATOM 660 O O . ILE A 1 86 ? -7.211 28.219 10.211 1 96.44 86 ILE A O 1
ATOM 664 N N . ASN A 1 87 ? -9.305 27.344 10.32 1 95.88 87 ASN A N 1
ATOM 665 C CA . ASN A 1 87 ? -9.375 27.5 11.766 1 95.88 87 ASN A CA 1
ATOM 666 C C . ASN A 1 87 ? -8.375 26.594 12.477 1 95.88 87 ASN A C 1
ATOM 668 O O . ASN A 1 87 ? -7.723 27.016 13.438 1 95.88 87 ASN A O 1
ATOM 672 N N . THR A 1 88 ? -8.242 25.391 11.977 1 96.38 88 THR A N 1
ATOM 673 C CA . THR A 1 88 ? -7.293 24.438 12.539 1 96.38 88 THR A CA 1
ATOM 674 C C . THR A 1 88 ? -5.863 24.938 12.375 1 96.38 88 THR A C 1
ATOM 676 O O . THR A 1 88 ? -5.078 24.922 13.32 1 96.38 88 THR A O 1
ATOM 679 N N . LEU A 1 89 ? -5.531 25.438 11.203 1 97.88 89 LEU A N 1
ATOM 680 C CA . LEU A 1 89 ? -4.188 25.938 10.922 1 97.88 89 LEU A CA 1
ATOM 681 C C . LEU A 1 89 ? -3.857 27.141 11.781 1 97.88 89 LEU A C 1
ATOM 683 O O . LEU A 1 89 ? -2.762 27.234 12.336 1 97.88 89 LEU A O 1
ATOM 687 N N . HIS A 1 90 ? -4.805 28.047 11.93 1 97.62 90 HIS A N 1
ATOM 688 C CA . HIS A 1 90 ? -4.594 29.203 12.789 1 97.62 90 HIS A CA 1
ATOM 689 C C . HIS A 1 90 ? -4.41 28.781 14.242 1 97.62 90 HIS A C 1
ATOM 691 O O . HIS A 1 90 ? -3.568 29.344 14.953 1 97.62 90 HIS A O 1
ATOM 697 N N . TYR A 1 91 ? -5.227 27.844 14.641 1 97.19 91 TYR A N 1
ATOM 698 C CA . TYR A 1 91 ? -5.105 27.328 16 1 97.19 91 TYR A CA 1
ATOM 699 C C . TYR A 1 91 ? -3.711 26.781 16.25 1 97.19 91 TYR A C 1
ATOM 701 O O . TYR A 1 91 ? -3.082 27.094 17.266 1 97.19 91 TYR A O 1
ATOM 709 N N . LEU A 1 92 ? -3.203 25.984 15.375 1 97.88 92 LEU A N 1
ATOM 710 C CA . LEU A 1 92 ? -1.89 25.359 15.508 1 97.88 92 LEU A CA 1
ATOM 711 C C . LEU A 1 92 ? -0.788 26.422 15.508 1 97.88 92 LEU A C 1
ATOM 713 O O . LEU A 1 92 ? 0.146 26.344 16.312 1 97.88 92 LEU A O 1
ATOM 717 N N . ALA A 1 93 ? -0.891 27.391 14.594 1 97.94 93 ALA A N 1
ATOM 718 C CA . ALA A 1 93 ? 0.105 28.453 14.508 1 97.94 93 ALA A CA 1
ATOM 719 C C . ALA A 1 93 ? 0.175 29.25 15.805 1 97.94 93 ALA A C 1
ATOM 721 O O . ALA A 1 93 ? 1.254 29.672 16.219 1 97.94 93 ALA A O 1
ATOM 722 N N . LYS A 1 94 ? -0.969 29.469 16.406 1 97.44 94 LYS A N 1
ATOM 723 C CA . LYS A 1 94 ? -1.027 30.203 17.672 1 97.44 94 LYS A CA 1
ATOM 724 C C . LYS A 1 94 ? -0.453 29.375 18.812 1 97.44 94 LYS A C 1
ATOM 726 O O . LYS A 1 94 ? 0.275 29.891 19.656 1 97.44 94 LYS A O 1
ATOM 731 N N . ARG A 1 95 ? -0.777 28.094 18.844 1 97.06 95 ARG A N 1
ATOM 732 C CA . ARG A 1 95 ? -0.36 27.188 19.906 1 97.06 95 ARG A CA 1
ATOM 733 C C . ARG A 1 95 ? 1.136 26.906 19.812 1 97.06 95 ARG A C 1
ATOM 735 O O . ARG A 1 95 ? 1.795 26.719 20.844 1 97.06 95 ARG A O 1
ATOM 742 N N . TYR A 1 96 ? 1.639 26.797 18.578 1 97.88 96 TYR A N 1
ATOM 743 C CA . TYR A 1 96 ? 3.049 26.5 18.344 1 97.88 96 TYR A CA 1
ATOM 744 C C . TYR A 1 96 ? 3.693 27.578 17.484 1 97.88 96 TYR A C 1
ATOM 746 O O . TYR A 1 96 ? 4.09 27.328 16.344 1 97.88 96 TYR A O 1
ATOM 754 N N . PRO A 1 97 ? 4.027 28.75 18.031 1 96.88 97 PRO A N 1
ATOM 755 C CA . PRO A 1 97 ? 4.48 29.906 17.266 1 96.88 97 PRO A CA 1
ATOM 756 C C . PRO A 1 97 ? 5.883 29.719 16.688 1 96.88 97 PRO A C 1
ATOM 758 O O . PRO A 1 97 ? 6.293 30.469 15.797 1 96.88 97 PRO A O 1
ATOM 761 N N . ARG A 1 98 ? 6.594 28.734 17.156 1 97.38 98 ARG A N 1
ATOM 762 C CA . ARG A 1 98 ? 7.957 28.516 16.688 1 97.38 98 ARG A CA 1
ATOM 763 C C . ARG A 1 98 ? 7.973 27.594 15.477 1 97.38 98 ARG A C 1
ATOM 765 O O . ARG A 1 98 ? 9.031 27.344 14.891 1 97.38 98 ARG A O 1
ATOM 772 N N . HIS A 1 99 ? 6.824 27 15.195 1 97.69 99 HIS A N 1
ATOM 773 C CA . HIS A 1 99 ? 6.723 26.094 14.055 1 97.69 99 HIS A CA 1
ATOM 774 C C . HIS A 1 99 ? 6.02 26.766 12.875 1 97.69 99 HIS A C 1
ATOM 776 O O . HIS A 1 99 ? 5.203 27.672 13.07 1 97.69 99 HIS A O 1
ATOM 782 N N . ASN A 1 100 ? 6.434 26.422 11.672 1 97.94 100 ASN A N 1
ATOM 783 C CA . ASN A 1 100 ? 5.727 26.781 10.445 1 97.94 100 ASN A CA 1
ATOM 784 C C . ASN A 1 100 ? 4.898 25.609 9.922 1 97.94 100 ASN A C 1
ATOM 786 O O . ASN A 1 100 ? 5.406 24.5 9.781 1 97.94 100 ASN A O 1
ATOM 790 N N . PHE A 1 101 ? 3.637 25.906 9.625 1 98.31 101 PHE A N 1
ATOM 791 C CA . PHE A 1 101 ? 2.738 24.844 9.211 1 98.31 101 PHE A CA 1
ATOM 792 C C . PHE A 1 101 ? 2.406 24.953 7.727 1 98.31 101 PHE A C 1
ATOM 794 O O . PHE A 1 101 ? 2.26 26.062 7.207 1 98.31 101 PHE A O 1
ATOM 801 N N . LYS A 1 102 ? 2.254 23.844 7.039 1 98.25 102 LYS A N 1
ATOM 802 C CA . LYS A 1 102 ? 1.762 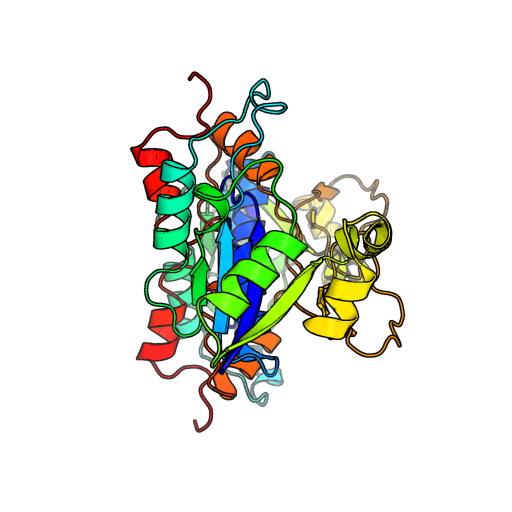23.703 5.668 1 98.25 102 LYS A CA 1
ATOM 803 C C . LYS A 1 102 ? 0.609 22.719 5.598 1 98.25 102 LYS A C 1
ATOM 805 O O . LYS A 1 102 ? 0.553 21.766 6.379 1 98.25 102 LYS A O 1
ATOM 810 N N . LEU A 1 103 ? -0.263 22.953 4.664 1 98.31 103 LEU A N 1
ATOM 811 C CA . LEU A 1 103 ? -1.388 22.047 4.461 1 98.31 103 LEU A CA 1
ATOM 812 C C . LEU A 1 103 ? -1.069 21.016 3.377 1 98.31 103 LEU A C 1
ATOM 814 O O . LEU A 1 103 ? -0.559 21.375 2.311 1 98.31 103 LEU A O 1
ATOM 818 N N . ILE A 1 104 ? -1.323 19.766 3.658 1 97.81 104 ILE A N 1
ATOM 819 C CA . ILE A 1 104 ? -1.146 18.688 2.686 1 97.81 104 ILE A CA 1
ATOM 820 C C . ILE A 1 104 ? -2.51 18.203 2.197 1 97.81 104 ILE A C 1
ATOM 822 O O . ILE A 1 104 ? -3.35 17.781 2.998 1 97.81 104 ILE A O 1
ATOM 826 N N . ILE A 1 105 ? -2.721 18.266 0.891 1 96.19 105 ILE A N 1
ATOM 827 C CA . ILE A 1 105 ? -4.012 17.812 0.378 1 96.19 105 ILE A CA 1
ATOM 828 C C . ILE A 1 105 ? -3.803 17 -0.902 1 96.19 105 ILE A C 1
ATOM 830 O O . ILE A 1 105 ? -2.76 17.109 -1.55 1 96.19 105 ILE A O 1
ATOM 834 N N . GLY A 1 106 ? -4.773 16.156 -1.188 1 94.31 106 GLY A N 1
ATOM 835 C CA . GLY A 1 106 ? -4.766 15.438 -2.449 1 94.31 106 GLY A CA 1
ATOM 836 C C . GLY A 1 106 ? -5.234 16.281 -3.621 1 94.31 106 GLY A C 1
ATOM 837 O O . GLY A 1 106 ? -5.918 17.281 -3.434 1 94.31 106 GLY A O 1
ATOM 838 N N . SER A 1 107 ? -4.871 15.789 -4.758 1 93 107 SER A N 1
ATOM 839 C CA . SER A 1 107 ? -5.246 16.5 -5.973 1 93 107 SER A CA 1
ATOM 840 C C . SER A 1 107 ? -6.762 16.547 -6.145 1 93 107 SER A C 1
ATOM 842 O O . SER A 1 107 ? -7.289 17.438 -6.812 1 93 107 SER A O 1
ATOM 844 N N . ASP A 1 108 ? -7.473 15.617 -5.586 1 91 108 ASP A N 1
ATOM 845 C CA . ASP A 1 108 ? -8.93 15.641 -5.594 1 91 108 ASP A CA 1
ATOM 846 C C . ASP A 1 108 ? -9.469 16.859 -4.848 1 91 108 ASP A C 1
ATOM 848 O O . ASP A 1 108 ? -10.383 17.547 -5.324 1 91 108 ASP A O 1
ATOM 852 N N . ASN A 1 109 ? -8.914 17.094 -3.674 1 92.88 109 ASN A N 1
ATOM 853 C CA . ASN A 1 109 ? -9.281 18.281 -2.904 1 92.88 109 ASN A CA 1
ATOM 854 C C . ASN A 1 109 ? -8.797 19.562 -3.578 1 92.88 109 ASN A C 1
ATOM 856 O O . ASN A 1 109 ? -9.469 20.594 -3.516 1 92.88 109 ASN A O 1
ATOM 860 N N . TRP A 1 110 ? -7.656 19.5 -4.215 1 93.31 110 TRP A N 1
ATOM 861 C CA . TRP A 1 110 ? -7.109 20.672 -4.887 1 93.31 110 TRP A CA 1
ATOM 862 C C . TRP A 1 110 ? -8.047 21.156 -5.984 1 93.31 110 TRP A C 1
ATOM 864 O O . TRP A 1 110 ? -8.188 22.359 -6.207 1 93.31 110 TRP A O 1
ATOM 874 N N . LYS A 1 111 ? -8.711 20.25 -6.598 1 92.12 111 LYS A N 1
ATOM 875 C CA . LYS A 1 111 ? -9.625 20.578 -7.688 1 92.12 111 LYS A CA 1
ATOM 876 C C . LYS A 1 111 ? -10.766 21.469 -7.195 1 92.12 111 LYS A C 1
ATOM 878 O O . LYS A 1 111 ? -11.266 22.312 -7.938 1 92.12 111 LYS A O 1
ATOM 883 N N . ILE A 1 112 ? -11.195 21.281 -5.984 1 92.94 112 ILE A N 1
ATOM 884 C CA . ILE A 1 112 ? -12.312 22.047 -5.441 1 92.94 112 ILE A CA 1
ATOM 885 C C . ILE A 1 112 ? -11.805 23 -4.355 1 92.94 112 ILE A C 1
ATOM 887 O O . ILE A 1 112 ? -12.57 23.406 -3.477 1 92.94 112 ILE A O 1
ATOM 891 N N . PHE A 1 113 ? -10.57 23.25 -4.312 1 94.12 113 PHE A N 1
ATOM 892 C CA . PHE A 1 113 ? -9.938 23.984 -3.225 1 94.12 113 PHE A CA 1
ATOM 893 C C . PHE A 1 113 ? -10.492 25.406 -3.137 1 94.12 113 PHE A C 1
ATOM 895 O O . PHE A 1 113 ? -10.555 25.984 -2.051 1 94.12 113 PHE A O 1
ATOM 902 N N . ASP A 1 114 ? -10.867 25.984 -4.219 1 93.94 114 ASP A N 1
ATOM 903 C CA . ASP A 1 114 ? -11.391 27.344 -4.262 1 93.94 114 ASP A CA 1
ATOM 904 C C . ASP A 1 114 ? -12.727 27.438 -3.525 1 93.94 114 ASP A C 1
ATOM 906 O O . ASP A 1 114 ? -13.203 28.531 -3.236 1 93.94 114 ASP A O 1
ATOM 910 N N . GLN A 1 115 ? -13.32 26.266 -3.135 1 94.69 115 GLN A N 1
ATOM 911 C CA . GLN A 1 115 ? -14.57 26.234 -2.393 1 94.69 115 GLN A CA 1
ATOM 912 C C . GLN A 1 115 ? -14.32 26.172 -0.888 1 94.69 115 GLN A C 1
ATOM 914 O O . GLN A 1 115 ? -15.25 26.312 -0.09 1 94.69 115 GLN A O 1
ATOM 919 N N . TRP A 1 116 ? -13.078 25.969 -0.512 1 94.06 116 TRP A N 1
ATOM 920 C CA . TRP A 1 116 ? -12.734 25.891 0.906 1 94.06 116 TRP A CA 1
ATOM 921 C C . TRP A 1 116 ? -12.812 27.281 1.55 1 94.06 116 TRP A C 1
ATOM 923 O O . TRP A 1 116 ? -12.484 28.281 0.915 1 94.06 116 TRP A O 1
ATOM 933 N N . LYS A 1 117 ? -13.234 27.266 2.809 1 94.06 117 LYS A N 1
ATOM 934 C CA . LYS A 1 117 ? -13.266 28.516 3.553 1 94.06 117 LYS A CA 1
ATOM 935 C C . LYS A 1 117 ? -11.883 29.156 3.611 1 94.06 117 LYS A C 1
ATOM 937 O O . LYS A 1 117 ? -10.914 28.531 4.051 1 94.06 117 LYS A O 1
ATOM 942 N N . ASP A 1 118 ? -11.727 30.422 3.07 1 96.44 118 ASP A N 1
ATOM 943 C CA . ASP A 1 118 ? -10.508 31.219 3.135 1 96.44 118 ASP A CA 1
ATOM 944 C C . ASP A 1 118 ? -9.344 30.531 2.438 1 96.44 118 ASP A C 1
ATOM 946 O O . ASP A 1 118 ? -8.227 30.5 2.961 1 96.44 118 ASP A O 1
ATOM 950 N N . HIS A 1 119 ? -9.641 29.891 1.304 1 95.44 119 HIS A N 1
ATOM 951 C CA . HIS A 1 119 ? -8.641 29.125 0.569 1 95.44 119 HIS A CA 1
ATOM 952 C C . HIS A 1 119 ? -7.445 30 0.187 1 95.44 119 HIS A C 1
ATOM 954 O O . HIS A 1 119 ? -6.305 29.531 0.191 1 95.44 119 HIS A O 1
ATOM 960 N N . GLU A 1 120 ? -7.637 31.297 -0.14 1 95.88 120 GLU A N 1
ATOM 961 C CA . GLU A 1 120 ? -6.539 32.188 -0.49 1 95.88 120 GLU A CA 1
ATOM 962 C C . GLU A 1 120 ? -5.629 32.438 0.709 1 95.88 120 GLU A C 1
ATOM 964 O O . GLU A 1 120 ? -4.402 32.5 0.568 1 95.88 120 GLU A O 1
ATOM 969 N N . ALA A 1 121 ? -6.27 32.594 1.797 1 96.38 121 ALA A N 1
ATOM 970 C CA . ALA A 1 121 ? -5.504 32.781 3.023 1 96.38 121 ALA A CA 1
ATOM 971 C C . ALA A 1 121 ? -4.68 31.562 3.373 1 96.38 121 ALA A C 1
ATOM 973 O O . ALA A 1 121 ? -3.543 31.672 3.838 1 96.38 121 ALA A O 1
ATOM 974 N N . ILE A 1 122 ? -5.262 30.391 3.176 1 97.56 122 ILE A N 1
ATOM 975 C CA . ILE A 1 122 ? -4.539 29.141 3.436 1 97.56 122 ILE A CA 1
ATOM 976 C C . ILE A 1 122 ? -3.246 29.125 2.625 1 97.56 122 ILE A C 1
ATOM 978 O O . ILE A 1 122 ? -2.176 28.828 3.162 1 97.56 122 ILE A O 1
ATOM 982 N N . ILE A 1 123 ? -3.322 29.516 1.376 1 96.44 123 ILE A N 1
ATOM 983 C CA . ILE A 1 123 ? -2.166 29.484 0.486 1 96.44 123 ILE A CA 1
ATOM 984 C C . ILE A 1 123 ? -1.149 30.531 0.918 1 96.44 123 ILE A C 1
ATOM 986 O O . ILE A 1 123 ? 0.038 30.234 1.066 1 96.44 123 ILE A O 1
ATOM 990 N N . SER A 1 124 ? -1.564 31.75 1.195 1 96.19 124 SER A N 1
ATOM 991 C CA . SER A 1 124 ? -0.666 32.875 1.438 1 96.19 124 SER A CA 1
ATOM 992 C C . SER A 1 124 ? -0.051 32.781 2.832 1 96.19 124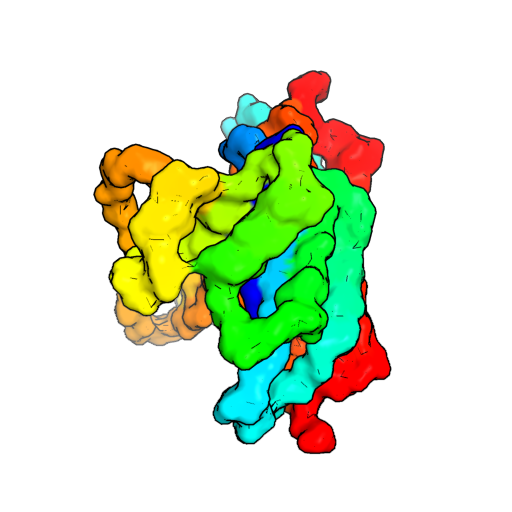 SER A C 1
ATOM 994 O O . SER A 1 124 ? 1.109 33.156 3.025 1 96.19 124 SER A O 1
ATOM 996 N N . GLU A 1 125 ? -0.775 32.25 3.793 1 96.94 125 GLU A N 1
ATOM 997 C CA . GLU A 1 125 ? -0.313 32.281 5.18 1 96.94 125 GLU A CA 1
ATOM 998 C C . GLU A 1 125 ? 0.456 31.016 5.523 1 96.94 125 GLU A C 1
ATOM 1000 O O . GLU A 1 125 ? 1.358 31.031 6.363 1 96.94 125 GLU A O 1
ATOM 1005 N N . PHE A 1 126 ? 0.13 29.938 4.887 1 97.62 126 PHE A N 1
ATOM 1006 C CA . PHE A 1 126 ? 0.677 28.656 5.34 1 97.62 126 PHE A CA 1
ATOM 1007 C C . PHE A 1 126 ? 1.379 27.938 4.195 1 97.62 126 PHE A C 1
ATOM 1009 O O . PHE A 1 126 ? 2.49 27.422 4.363 1 97.62 126 PHE A O 1
ATOM 1016 N N . GLY A 1 127 ? 0.708 27.953 3.014 1 96.81 127 GLY A N 1
ATOM 1017 C CA . GLY A 1 127 ? 1.185 27.156 1.9 1 96.81 127 GLY A CA 1
ATOM 1018 C C . GLY A 1 127 ? 0.519 25.797 1.821 1 96.81 127 GLY A C 1
ATOM 1019 O O . GLY A 1 127 ? -0.042 25.312 2.809 1 96.81 127 GLY A O 1
ATOM 1020 N N . VAL A 1 128 ? 0.602 25.219 0.571 1 96.94 128 VAL A N 1
ATOM 1021 C CA . VAL A 1 128 ? -0.103 23.969 0.321 1 96.94 128 VAL A CA 1
ATOM 1022 C C . VAL A 1 128 ? 0.812 23 -0.427 1 96.94 128 VAL A C 1
ATOM 1024 O O . VAL A 1 128 ? 1.521 23.406 -1.354 1 96.94 128 VAL A O 1
ATOM 1027 N N . ILE A 1 129 ? 0.825 21.797 0.048 1 96.62 129 ILE A N 1
ATOM 1028 C CA . ILE A 1 129 ? 1.471 20.703 -0.656 1 96.62 129 ILE A CA 1
ATOM 1029 C C . ILE A 1 129 ? 0.41 19.781 -1.253 1 96.62 129 ILE A C 1
ATOM 1031 O O . ILE A 1 129 ? -0.435 19.234 -0.531 1 96.62 129 ILE A O 1
ATOM 1035 N N . VAL A 1 130 ? 0.498 19.562 -2.582 1 95.81 130 VAL A N 1
ATOM 1036 C CA . VAL A 1 130 ? -0.497 18.75 -3.285 1 95.81 130 VAL A CA 1
ATOM 1037 C C . VAL A 1 130 ? 0.133 17.453 -3.754 1 95.81 130 VAL A C 1
ATOM 1039 O O . VAL A 1 130 ? 1.213 17.453 -4.348 1 95.81 130 VAL A O 1
ATOM 1042 N N . TYR A 1 131 ? -0.498 16.391 -3.369 1 93.5 131 TYR A N 1
ATOM 1043 C CA . TYR A 1 131 ? -0.062 15.078 -3.846 1 93.5 131 TYR A CA 1
ATOM 1044 C C . TYR A 1 131 ? -1.082 14.477 -4.809 1 93.5 131 TYR A C 1
ATOM 1046 O O . TYR A 1 131 ? -2.277 14.766 -4.711 1 93.5 131 TYR A O 1
ATOM 1054 N N . PRO A 1 132 ? -0.665 13.617 -5.719 1 89.38 132 PRO A N 1
ATOM 1055 C CA . PRO A 1 132 ? -1.571 13.07 -6.73 1 89.38 132 PRO A CA 1
ATOM 1056 C C . PRO A 1 132 ? -2.486 11.984 -6.176 1 89.38 132 PRO A C 1
ATOM 1058 O O . PRO A 1 132 ? -2.066 11.195 -5.32 1 89.38 132 PRO A O 1
ATOM 1061 N N . ARG A 1 133 ? -3.689 11.992 -6.66 1 87.44 133 ARG A N 1
ATOM 1062 C CA . ARG A 1 133 ? -4.672 10.938 -6.414 1 87.44 133 ARG A CA 1
ATOM 1063 C C . ARG A 1 133 ? -5.137 10.305 -7.719 1 87.44 133 ARG A C 1
ATOM 1065 O O . ARG A 1 133 ? -5.184 10.969 -8.758 1 87.44 133 ARG A O 1
ATOM 1072 N N . PRO A 1 134 ? -5.43 8.984 -7.609 1 78.25 134 PRO A N 1
ATOM 1073 C CA . PRO A 1 134 ? -5.906 8.328 -8.828 1 78.25 134 PRO A CA 1
ATOM 1074 C C . PRO A 1 134 ? -7.105 9.047 -9.445 1 78.25 134 PRO A C 1
ATOM 1076 O O . PRO A 1 134 ? -8.055 9.383 -8.742 1 78.25 134 PRO A O 1
ATOM 1079 N N . GLY A 1 135 ? -7.043 9.281 -10.742 1 77.31 135 GLY A N 1
ATOM 1080 C CA . GLY A 1 135 ? -8.156 9.883 -11.461 1 77.31 135 GLY A CA 1
ATOM 1081 C C . GLY A 1 135 ? -8.133 11.398 -11.43 1 77.31 135 GLY A C 1
ATOM 1082 O O . GLY A 1 135 ? -8.953 12.055 -12.078 1 77.31 135 GLY A O 1
ATOM 1083 N N . TYR A 1 136 ? -7.207 11.977 -10.648 1 81.69 136 TYR A N 1
ATOM 1084 C CA . TYR A 1 136 ? -7.133 13.422 -10.492 1 81.69 136 TYR A CA 1
ATOM 1085 C C . TYR A 1 136 ? -5.738 13.938 -10.836 1 81.69 136 TYR A C 1
ATOM 1087 O O . TYR A 1 136 ? -4.914 14.148 -9.945 1 81.69 136 TYR A O 1
ATOM 1095 N N . PRO A 1 137 ? -5.543 14.164 -12.031 1 77.44 137 PRO A N 1
ATOM 1096 C CA . PRO A 1 137 ? -4.227 14.68 -12.414 1 77.44 137 PRO A CA 1
ATOM 1097 C C . PRO A 1 137 ? -3.955 16.078 -11.844 1 77.44 137 PRO A C 1
ATOM 1099 O O . PRO A 1 137 ? -4.867 16.906 -11.766 1 77.44 137 PRO A O 1
ATOM 1102 N N . VAL A 1 138 ? -2.805 16.359 -11.109 1 76 138 VAL A N 1
ATOM 1103 C CA . VAL A 1 138 ? -2.453 17.625 -10.469 1 76 138 VAL A CA 1
ATOM 1104 C C . VAL A 1 138 ? -2.104 18.672 -11.539 1 76 138 VAL A C 1
ATOM 1106 O O . VAL A 1 138 ? -2.355 19.859 -11.359 1 76 138 VAL A O 1
ATOM 1109 N N . GLY A 1 139 ? -2.143 18.391 -12.758 1 70.75 139 GLY A N 1
ATOM 1110 C CA . GLY A 1 139 ? -1.657 19.328 -13.766 1 70.75 139 GLY A CA 1
ATOM 1111 C C . GLY A 1 139 ? -0.499 20.172 -13.281 1 70.75 139 GLY A C 1
ATOM 1112 O O . GLY A 1 139 ? 0.111 19.875 -12.25 1 70.75 139 GLY A O 1
ATOM 1113 N N . THR A 1 140 ? 0.027 21.172 -13.945 1 72.06 140 THR A N 1
ATOM 1114 C CA . THR A 1 140 ? 1.082 22.109 -13.555 1 72.06 140 THR A CA 1
ATOM 1115 C C . THR A 1 140 ? 0.52 23.234 -12.695 1 72.06 140 THR A C 1
ATOM 1117 O O . THR A 1 140 ? -0.426 23.906 -13.094 1 72.06 140 THR A O 1
ATOM 1120 N N . ILE A 1 141 ? 0.969 23.172 -11.445 1 72.25 141 ILE A N 1
ATOM 1121 C CA . ILE A 1 141 ? 0.543 24.234 -10.539 1 72.25 141 ILE A CA 1
ATOM 1122 C C . ILE A 1 141 ? 1.667 25.25 -10.375 1 72.25 141 ILE A C 1
ATOM 1124 O O . ILE A 1 141 ? 2.771 24.906 -9.945 1 72.25 141 ILE A O 1
ATOM 1128 N N . TYR A 1 142 ? 1.403 26.484 -10.75 1 70.31 142 TYR A N 1
ATOM 1129 C CA . TYR A 1 142 ? 2.42 27.531 -10.719 1 70.31 142 TYR A CA 1
ATOM 1130 C C . TYR A 1 142 ? 2.146 28.516 -9.594 1 70.31 142 TYR A C 1
ATOM 1132 O O . TYR A 1 142 ? 2.928 29.453 -9.367 1 70.31 142 TYR A O 1
ATOM 1140 N N . ASP A 1 143 ? 1.27 28.281 -8.867 1 75.12 143 ASP A N 1
ATOM 1141 C CA . ASP A 1 143 ? 0.91 29.234 -7.824 1 75.12 143 ASP A CA 1
ATOM 1142 C C . ASP A 1 143 ? 1.987 29.297 -6.746 1 75.12 143 ASP A C 1
ATOM 1144 O O . ASP A 1 143 ? 2.482 28.266 -6.293 1 75.12 143 ASP A O 1
ATOM 1148 N N . ASP A 1 144 ? 2.314 30.469 -6.477 1 84.25 144 ASP A N 1
ATOM 1149 C CA . ASP A 1 144 ? 3.211 30.672 -5.344 1 84.25 144 ASP A CA 1
ATOM 1150 C C . ASP A 1 144 ? 2.602 30.109 -4.059 1 84.25 144 ASP A C 1
ATOM 1152 O O . ASP A 1 144 ? 1.405 30.266 -3.812 1 84.25 144 ASP A O 1
ATOM 1156 N N . GLY A 1 145 ? 3.348 29.344 -3.34 1 91.5 145 GLY A N 1
ATOM 1157 C CA . GLY A 1 145 ? 2.879 28.812 -2.07 1 91.5 145 GLY A CA 1
ATOM 1158 C C . GLY A 1 145 ? 2.314 27.406 -2.184 1 91.5 145 GLY A C 1
ATOM 1159 O O . GLY A 1 145 ? 1.869 26.828 -1.188 1 91.5 145 GLY A O 1
ATOM 1160 N N . VAL A 1 146 ? 2.334 26.922 -3.434 1 93.69 146 VAL A N 1
ATOM 1161 C CA . VAL A 1 146 ? 1.806 25.578 -3.658 1 93.69 146 VAL A CA 1
ATOM 1162 C C . VAL A 1 146 ? 2.9 24.688 -4.227 1 93.69 146 VAL A C 1
ATOM 1164 O O . VAL A 1 146 ? 3.512 25 -5.246 1 93.69 146 VAL A O 1
ATOM 1167 N N . ASP A 1 147 ? 3.182 23.656 -3.531 1 93.31 147 ASP A N 1
ATOM 1168 C CA . ASP A 1 147 ? 4.141 22.656 -3.982 1 93.31 147 ASP A CA 1
ATOM 1169 C C . ASP A 1 147 ? 3.438 21.375 -4.402 1 93.31 147 ASP A C 1
ATOM 1171 O O . ASP A 1 147 ? 2.434 20.984 -3.801 1 93.31 147 ASP A O 1
ATOM 1175 N N . VAL A 1 148 ? 4.012 20.781 -5.426 1 92.69 148 VAL A N 1
ATOM 1176 C CA . VAL A 1 148 ? 3.494 19.484 -5.871 1 92.69 148 VAL A CA 1
ATOM 1177 C C . VAL A 1 148 ? 4.512 18.391 -5.57 1 92.69 148 VAL A C 1
ATOM 1179 O O . VAL A 1 148 ? 5.711 18.562 -5.816 1 92.69 148 VAL A O 1
ATOM 1182 N N . VAL A 1 149 ? 4 17.375 -4.961 1 91.62 149 VAL A N 1
ATOM 1183 C CA . VAL A 1 149 ? 4.863 16.219 -4.691 1 91.62 149 VAL A CA 1
ATOM 1184 C C . VAL A 1 149 ? 4.371 15.016 -5.48 1 91.62 149 VAL A C 1
ATOM 1186 O O . VAL A 1 149 ? 3.162 14.773 -5.578 1 91.62 149 VAL A O 1
ATOM 1189 N N . ASN A 1 150 ? 5.277 14.305 -6.086 1 88.06 150 ASN A N 1
ATOM 1190 C CA . ASN A 1 150 ? 4.934 13.102 -6.828 1 88.06 150 ASN A CA 1
ATOM 1191 C C . ASN A 1 150 ? 5.031 11.852 -5.953 1 88.06 150 ASN A C 1
ATOM 1193 O O . ASN A 1 150 ? 5.84 10.961 -6.219 1 88.06 150 ASN A O 1
ATOM 1197 N N . ALA A 1 151 ? 4.156 11.836 -4.977 1 88.56 151 ALA A N 1
ATOM 1198 C CA . ALA A 1 151 ? 4.129 10.703 -4.051 1 88.56 151 ALA A CA 1
ATOM 1199 C C . ALA A 1 151 ? 3.512 9.469 -4.707 1 88.56 151 ALA A C 1
ATOM 1201 O O . ALA A 1 151 ? 2.631 9.594 -5.559 1 88.56 151 ALA A O 1
ATOM 1202 N N . PRO A 1 152 ? 4.004 8.258 -4.273 1 86.19 152 PRO A N 1
ATOM 1203 C CA . PRO A 1 152 ? 3.383 7.035 -4.781 1 86.19 152 PRO A CA 1
ATOM 1204 C C . PRO A 1 152 ? 1.904 6.93 -4.414 1 86.19 152 PRO A C 1
ATOM 1206 O O . PRO A 1 152 ? 1.51 7.32 -3.311 1 86.19 152 PRO A O 1
ATOM 1209 N N . MET A 1 153 ? 1.172 6.461 -5.402 1 84.06 153 MET A N 1
ATOM 1210 C CA . MET A 1 153 ? -0.266 6.332 -5.184 1 84.06 153 MET A CA 1
ATOM 1211 C C . MET A 1 153 ? -0.631 4.906 -4.793 1 84.06 153 MET A C 1
ATOM 1213 O O . MET A 1 153 ? -0.047 3.947 -5.305 1 84.06 153 MET A O 1
ATOM 1217 N N . ALA A 1 154 ? -1.479 4.816 -3.814 1 83.38 154 ALA A N 1
ATOM 1218 C CA . ALA A 1 154 ? -2.1 3.541 -3.477 1 83.38 154 ALA A CA 1
ATOM 1219 C C . ALA A 1 154 ? -3.615 3.604 -3.646 1 83.38 154 ALA A C 1
ATOM 1221 O O . ALA A 1 154 ? -4.262 4.527 -3.15 1 83.38 154 ALA A O 1
ATOM 1222 N N . ASP A 1 155 ? -4.109 2.75 -4.461 1 85.12 155 ASP A N 1
ATOM 1223 C CA . ASP A 1 155 ? -5.547 2.688 -4.695 1 85.12 155 ASP A CA 1
ATOM 1224 C C . ASP A 1 155 ? -6.258 1.96 -3.553 1 85.12 155 ASP A C 1
ATOM 1226 O O . ASP A 1 155 ? -6.852 0.901 -3.762 1 85.12 155 ASP A O 1
ATOM 1230 N N . ILE A 1 156 ? -6.16 2.467 -2.404 1 90.31 156 ILE A N 1
ATOM 1231 C CA . ILE A 1 156 ? -6.773 1.92 -1.199 1 90.31 156 ILE A CA 1
ATOM 1232 C C . ILE A 1 156 ? -7.664 2.977 -0.548 1 90.31 156 ILE A C 1
ATOM 1234 O O . ILE A 1 156 ? -7.293 4.148 -0.472 1 90.31 156 ILE A O 1
ATOM 1238 N N . SER A 1 157 ? -8.828 2.656 -0.178 1 91.06 157 SER A N 1
ATOM 1239 C CA . SER A 1 157 ? -9.734 3.553 0.537 1 91.06 157 SER A CA 1
ATOM 1240 C C . SER A 1 157 ? -10.281 2.895 1.798 1 91.06 157 SER A C 1
ATOM 1242 O O . SER A 1 157 ? -10.391 1.668 1.869 1 91.06 157 SER A O 1
ATOM 1244 N N . SER A 1 158 ? -10.594 3.762 2.662 1 93.69 158 SER A N 1
ATOM 1245 C CA . SER A 1 158 ? -11.188 3.268 3.896 1 93.69 158 SER A CA 1
ATOM 1246 C C . SER A 1 158 ? -12.523 2.584 3.627 1 93.69 158 SER A C 1
ATOM 1248 O O . SER A 1 158 ? -12.867 1.599 4.285 1 93.69 158 SER A O 1
ATOM 1250 N N . THR A 1 159 ? -13.266 3.09 2.688 1 92 159 THR A N 1
ATOM 1251 C CA . THR A 1 159 ? -14.547 2.506 2.32 1 92 159 THR A CA 1
ATOM 1252 C C . THR A 1 159 ? -14.375 1.07 1.834 1 92 159 THR A C 1
ATOM 1254 O O . THR A 1 159 ? -15.094 0.17 2.27 1 92 159 THR A O 1
ATOM 1257 N N . PHE A 1 160 ? -13.43 0.883 0.987 1 92.75 160 PHE A N 1
ATOM 1258 C CA . PHE A 1 160 ? -13.141 -0.457 0.489 1 92.75 160 PHE A CA 1
ATOM 1259 C C . PHE A 1 160 ? -12.789 -1.396 1.636 1 92.75 160 PHE A C 1
ATOM 1261 O O . PHE A 1 160 ? -13.281 -2.525 1.693 1 92.75 160 PHE A O 1
ATOM 1268 N N . ILE A 1 161 ? -11.945 -0.978 2.512 1 95.25 161 ILE A N 1
ATOM 1269 C CA . ILE A 1 161 ? -11.477 -1.784 3.635 1 95.25 161 ILE A CA 1
ATOM 1270 C C . ILE A 1 161 ? -12.656 -2.16 4.523 1 95.25 161 ILE A C 1
ATOM 1272 O O . ILE A 1 161 ? -12.812 -3.32 4.91 1 95.25 161 ILE A O 1
ATOM 1276 N N . ARG A 1 162 ? -13.484 -1.191 4.828 1 94.94 162 ARG A N 1
ATOM 1277 C CA . ARG A 1 162 ? -14.648 -1.462 5.672 1 94.94 162 ARG A CA 1
ATOM 1278 C C . ARG A 1 162 ? -15.57 -2.486 5.023 1 94.94 162 ARG A C 1
ATOM 1280 O O . ARG A 1 162 ? -16.031 -3.424 5.684 1 94.94 162 ARG A O 1
ATOM 1287 N N . LYS A 1 163 ? -15.844 -2.357 3.775 1 93.44 163 LYS A N 1
ATOM 1288 C CA . LYS A 1 163 ? -16.719 -3.291 3.061 1 93.44 163 LYS A CA 1
ATOM 1289 C C . LYS A 1 163 ? -16.109 -4.695 3.043 1 93.44 163 LYS A C 1
ATOM 1291 O O . LYS A 1 163 ? -16.828 -5.684 3.213 1 93.44 163 LYS A O 1
ATOM 1296 N N . ALA A 1 164 ? -14.836 -4.742 2.789 1 94 164 ALA A N 1
ATOM 1297 C CA . ALA A 1 164 ? -14.148 -6.031 2.76 1 94 164 ALA A CA 1
ATOM 1298 C C . ALA A 1 164 ? -14.195 -6.711 4.125 1 94 164 ALA A C 1
ATOM 1300 O O . ALA A 1 164 ? -14.492 -7.902 4.223 1 94 164 ALA A O 1
ATOM 1301 N N . LEU A 1 165 ? -13.906 -5.953 5.176 1 94.44 165 LEU A N 1
ATOM 1302 C CA . LEU A 1 165 ? -13.953 -6.48 6.535 1 94.44 165 LEU A CA 1
ATOM 1303 C C . LEU A 1 165 ? -15.352 -6.973 6.883 1 94.44 165 LEU A C 1
ATOM 1305 O O . LEU A 1 165 ? -15.508 -8.016 7.531 1 94.44 165 LEU A O 1
ATOM 1309 N N . ALA A 1 166 ? -16.344 -6.219 6.422 1 93.19 166 ALA A N 1
ATOM 1310 C CA . ALA A 1 166 ? -17.734 -6.582 6.684 1 93.19 166 ALA A CA 1
ATOM 1311 C C . ALA A 1 166 ? -18.078 -7.922 6.039 1 93.19 166 ALA A C 1
ATOM 1313 O O . ALA A 1 166 ? -18.953 -8.641 6.516 1 93.19 166 ALA A O 1
ATOM 1314 N N . ARG A 1 167 ? -17.406 -8.297 5.004 1 93 167 ARG A N 1
ATOM 1315 C CA . ARG A 1 167 ? -17.656 -9.547 4.289 1 93 167 ARG A CA 1
ATOM 1316 C C . ARG A 1 167 ? -16.766 -10.664 4.824 1 93 167 ARG A C 1
ATOM 1318 O O . ARG A 1 167 ? -16.797 -11.781 4.305 1 93 167 ARG A O 1
ATOM 1325 N N . GLY A 1 168 ? -15.922 -10.367 5.754 1 92.62 168 GLY A N 1
ATOM 1326 C CA . GLY A 1 168 ? -15.102 -11.375 6.402 1 92.62 168 GLY A CA 1
ATOM 1327 C C . GLY A 1 168 ? -13.742 -11.555 5.746 1 92.62 168 GLY A C 1
ATOM 1328 O O . GLY A 1 168 ? -13.023 -12.508 6.059 1 92.62 168 GLY A O 1
ATOM 1329 N N . TRP A 1 169 ? -13.438 -10.648 4.902 1 92.75 169 TRP A N 1
ATOM 1330 C CA . TRP A 1 169 ? -12.141 -10.742 4.238 1 92.75 169 TRP A CA 1
ATOM 1331 C C . TRP A 1 169 ? -11.031 -10.172 5.117 1 92.75 169 TRP A C 1
ATOM 1333 O O . TRP A 1 169 ? -11.266 -9.25 5.898 1 92.75 169 TRP A O 1
ATOM 1343 N N . SER A 1 170 ? -9.867 -10.797 4.965 1 94.31 170 SER A N 1
ATOM 1344 C CA . SER A 1 170 ? -8.711 -10.305 5.703 1 94.31 170 SER A CA 1
ATOM 1345 C C . SER A 1 170 ? -8.078 -9.109 5 1 94.31 170 SER A C 1
ATOM 1347 O O . SER A 1 170 ? -7.801 -9.156 3.801 1 94.31 170 SER A O 1
ATOM 1349 N N . MET A 1 171 ? -7.863 -8.047 5.707 1 95.06 171 MET A N 1
ATOM 1350 C CA . MET A 1 171 ? -7.266 -6.836 5.145 1 95.06 171 MET A CA 1
ATOM 1351 C C . MET A 1 171 ? -5.922 -6.539 5.801 1 95.06 171 MET A C 1
ATOM 1353 O O . MET A 1 171 ? -5.508 -5.379 5.875 1 95.06 171 MET A O 1
ATOM 1357 N N . ASN A 1 172 ? -5.27 -7.555 6.242 1 94.75 172 ASN A N 1
ATOM 1358 C CA . ASN A 1 172 ? -4.039 -7.445 7.02 1 94.75 172 ASN A CA 1
ATOM 1359 C C . ASN A 1 172 ? -2.967 -6.672 6.262 1 94.75 172 ASN A C 1
ATOM 1361 O O . ASN A 1 172 ? -2.227 -5.887 6.855 1 94.75 172 ASN A O 1
ATOM 1365 N N . TYR A 1 173 ? -2.861 -6.805 4.984 1 95.5 173 TYR A N 1
ATOM 1366 C CA . TYR A 1 173 ? -1.8 -6.168 4.211 1 95.5 173 TYR A CA 1
ATOM 1367 C C . TYR A 1 173 ? -2.197 -4.758 3.797 1 95.5 173 TYR A C 1
ATOM 1369 O O . TYR A 1 173 ? -1.371 -3.998 3.285 1 95.5 173 TYR A O 1
ATOM 1377 N N . PHE A 1 174 ? -3.418 -4.367 4.023 1 96.25 174 PHE A N 1
ATOM 1378 C CA . PHE A 1 174 ? -3.928 -3.062 3.629 1 96.25 174 PHE A CA 1
ATOM 1379 C C . PHE A 1 174 ? -3.906 -2.092 4.805 1 96.25 174 PHE A C 1
ATOM 1381 O O . PHE A 1 174 ? -4.207 -0.908 4.645 1 96.25 174 PHE A O 1
ATOM 1388 N N . LEU A 1 175 ? -3.568 -2.654 5.973 1 97 175 LEU A N 1
ATOM 1389 C CA . LEU A 1 175 ? -3.566 -1.867 7.199 1 97 175 LEU A CA 1
ATOM 1390 C C . LEU A 1 175 ? -2.189 -1.886 7.855 1 97 175 LEU A C 1
ATOM 1392 O O . LEU A 1 175 ? -1.467 -2.881 7.762 1 97 175 LEU A O 1
ATOM 1396 N N . PRO A 1 176 ? -1.841 -0.749 8.508 1 95.5 176 PRO A N 1
ATOM 1397 C CA . PRO A 1 176 ? -0.562 -0.736 9.219 1 95.5 176 PRO A CA 1
ATOM 1398 C C . PRO A 1 176 ? -0.502 -1.772 10.344 1 95.5 176 PRO A C 1
ATOM 1400 O O . PRO A 1 176 ? -1.543 -2.238 10.812 1 95.5 176 PRO A O 1
ATOM 1403 N N . GLN A 1 177 ? 0.754 -2.055 10.688 1 89.44 177 GLN A N 1
ATOM 1404 C CA . GLN A 1 177 ? 0.983 -3.031 11.742 1 89.44 177 GLN A CA 1
ATOM 1405 C C . GLN A 1 177 ? 0.183 -2.682 13 1 89.44 177 GLN A C 1
ATOM 1407 O O . GLN A 1 177 ? 0.182 -1.529 13.438 1 89.44 177 GLN A O 1
ATOM 1412 N N . GLY A 1 178 ? -0.476 -3.592 13.539 1 93.94 178 GLY A N 1
ATOM 1413 C CA . GLY A 1 178 ? -1.203 -3.428 14.781 1 93.94 178 GLY A CA 1
ATOM 1414 C C . GLY A 1 178 ? -2.643 -2.996 14.586 1 93.94 178 GLY A C 1
ATOM 1415 O O . GLY A 1 178 ? -3.498 -3.256 15.438 1 93.94 178 GLY A O 1
ATOM 1416 N N . VAL A 1 179 ? -2.904 -2.277 13.531 1 97.5 179 VAL A N 1
ATOM 1417 C CA . VAL A 1 179 ? -4.242 -1.747 13.297 1 97.5 179 VAL A CA 1
ATOM 1418 C C . VAL A 1 179 ? -5.199 -2.887 12.961 1 97.5 179 VAL A C 1
ATOM 1420 O O . VAL A 1 179 ? -6.32 -2.939 13.477 1 97.5 179 VAL A O 1
ATOM 1423 N N . TYR A 1 180 ? -4.762 -3.814 12.109 1 95.5 180 TYR A N 1
ATOM 1424 C CA . TYR A 1 180 ? -5.609 -4.945 11.75 1 95.5 180 TYR A CA 1
ATOM 1425 C C . TYR A 1 180 ? -5.988 -5.754 12.984 1 95.5 180 TYR A C 1
ATOM 1427 O O . TYR A 1 180 ? -7.164 -6.074 13.188 1 95.5 180 TYR A O 1
ATOM 1435 N N . ASP A 1 181 ? -5.02 -6.105 13.789 1 95.06 181 ASP A N 1
ATOM 1436 C CA . ASP A 1 181 ? -5.266 -6.867 15.008 1 95.06 181 ASP A CA 1
ATOM 1437 C C . ASP A 1 181 ? -6.262 -6.148 15.914 1 95.06 181 ASP A C 1
ATOM 1439 O O . ASP A 1 181 ? -7.133 -6.785 16.516 1 95.06 181 ASP A O 1
ATOM 1443 N N . TYR A 1 182 ? -6.07 -4.828 16.047 1 97.62 182 TYR A N 1
ATOM 1444 C CA . TYR A 1 182 ? -6.969 -4.023 16.859 1 97.62 182 TYR A CA 1
ATOM 1445 C C . TYR A 1 182 ? -8.398 -4.105 16.344 1 97.62 182 TYR A C 1
ATOM 1447 O O . TYR A 1 182 ? -9.344 -4.246 17.141 1 97.62 182 TYR A O 1
ATOM 1455 N N . ILE A 1 183 ? -8.562 -4.035 15.055 1 96.44 183 ILE A N 1
ATOM 1456 C CA . ILE A 1 183 ? -9.875 -4.086 14.414 1 96.44 183 ILE A CA 1
ATOM 1457 C C . ILE A 1 183 ? -10.539 -5.43 14.703 1 96.44 183 ILE A C 1
ATOM 1459 O O . ILE A 1 183 ? -11.711 -5.488 15.078 1 96.44 183 ILE A O 1
ATOM 1463 N N . ILE A 1 184 ? -9.766 -6.527 14.555 1 94.75 184 ILE A N 1
ATOM 1464 C CA . ILE A 1 184 ? -10.305 -7.871 14.758 1 94.75 184 ILE A CA 1
ATOM 1465 C C . ILE A 1 184 ? -10.633 -8.078 16.234 1 94.75 184 ILE A C 1
ATOM 1467 O O . ILE A 1 184 ? -11.711 -8.555 16.578 1 94.75 184 ILE A O 1
ATOM 1471 N N . LYS A 1 185 ? -9.719 -7.656 17.078 1 95.62 185 LYS A N 1
ATOM 1472 C CA . LYS A 1 185 ? -9.883 -7.828 18.516 1 95.62 185 LYS A CA 1
ATOM 1473 C C . LYS A 1 185 ? -11.125 -7.094 19.031 1 95.62 185 LYS A C 1
ATOM 1475 O O . LYS A 1 185 ? -11.82 -7.582 19.922 1 95.62 185 LYS A O 1
ATOM 1480 N N . ASN A 1 186 ? -11.422 -5.938 18.484 1 94.88 186 ASN A N 1
ATOM 1481 C CA . ASN A 1 186 ? -12.523 -5.113 18.969 1 94.88 186 ASN A CA 1
ATOM 1482 C C . ASN A 1 186 ? -13.758 -5.246 18.094 1 94.88 186 ASN A C 1
ATOM 1484 O O . ASN A 1 186 ? -14.719 -4.492 18.25 1 94.88 186 ASN A O 1
ATOM 1488 N N . ASN A 1 187 ? -13.766 -6.184 17.094 1 92.56 187 ASN A N 1
ATOM 1489 C CA . ASN A 1 187 ? -14.875 -6.48 16.188 1 92.56 187 ASN A CA 1
ATOM 1490 C C . ASN A 1 187 ? -15.383 -5.219 15.492 1 92.56 187 ASN A C 1
ATOM 1492 O O . ASN A 1 187 ? -16.578 -4.949 15.492 1 92.56 187 ASN A O 1
ATOM 1496 N N . LEU A 1 188 ? -14.359 -4.465 15.078 1 93.5 188 LEU A N 1
ATOM 1497 C CA . LEU A 1 188 ? -14.727 -3.248 14.367 1 93.5 188 LEU A CA 1
ATOM 1498 C C . LEU A 1 188 ? -15.07 -3.557 12.914 1 93.5 188 LEU A C 1
ATOM 1500 O O . LEU A 1 188 ? -14.43 -4.398 12.281 1 93.5 188 LEU A O 1
ATOM 1504 N N . TYR A 1 189 ? -16.031 -2.896 12.289 1 91 189 TYR A N 1
ATOM 1505 C CA . TYR A 1 189 ? -16.438 -2.93 10.891 1 91 189 TYR A CA 1
ATOM 1506 C C . TYR A 1 189 ? -16.953 -4.309 10.5 1 91 189 TYR A C 1
ATOM 1508 O O . TYR A 1 189 ? -16.984 -4.656 9.32 1 91 189 TYR A O 1
ATOM 1516 N N . GLY A 1 190 ? -17.062 -5.168 11.43 1 75.81 190 GLY A N 1
ATOM 1517 C CA . GLY A 1 190 ? -17.516 -6.523 11.141 1 75.81 190 GLY A CA 1
ATOM 1518 C C . GLY A 1 190 ? -18.953 -6.594 10.672 1 75.81 190 GLY A C 1
ATOM 1519 O O . GLY A 1 190 ? -19.625 -5.566 10.555 1 75.81 190 GLY A O 1
ATOM 1520 N N . THR A 1 191 ? -19.531 -7.586 10.07 1 62.66 191 THR A N 1
ATOM 1521 C CA . THR A 1 191 ? -20.891 -7.84 9.633 1 62.66 191 THR A CA 1
ATOM 1522 C C . THR A 1 191 ? -21.891 -7.32 10.664 1 62.66 191 THR A C 1
ATOM 1524 O O . THR A 1 191 ? -22.828 -6.598 10.312 1 62.66 191 THR A O 1
ATOM 1527 N N . GLY A 1 192 ? -22.453 -7.781 11.727 1 46.81 192 GLY A N 1
ATOM 1528 C CA . GLY A 1 192 ? -23.578 -7.566 12.617 1 46.81 192 GLY A CA 1
ATOM 1529 C C . GLY A 1 192 ? -23.25 -6.637 13.773 1 46.81 192 GLY A C 1
ATOM 1530 O O . GLY A 1 192 ? -23.922 -6.68 14.812 1 46.81 192 GLY A O 1
ATOM 1531 N N . SER A 1 193 ? -22.531 -5.57 13.617 1 33.56 193 SER A N 1
ATOM 1532 C CA . SER A 1 193 ? -23.031 -4.773 14.734 1 33.56 193 SER A CA 1
ATOM 1533 C C . SER A 1 193 ? -24.406 -4.211 14.445 1 33.56 193 SER A C 1
ATOM 1535 O O . SER A 1 193 ? -24.75 -3.932 13.289 1 33.56 193 SER A O 1
ATOM 1537 N N . MET B 1 1 ? -7.766 -28.203 -5.75 1 95.31 1 MET B N 1
ATOM 1538 C CA . MET B 1 1 ? -7.715 -26.766 -5.484 1 95.31 1 MET B CA 1
ATOM 1539 C C . MET B 1 1 ? -7.258 -26 -6.723 1 95.31 1 MET B C 1
ATOM 1541 O O . MET B 1 1 ? -6.578 -26.562 -7.586 1 95.31 1 MET B O 1
ATOM 1545 N N . ILE B 1 2 ? -7.727 -24.781 -6.863 1 98 2 ILE B N 1
ATOM 1546 C CA . ILE B 1 2 ? -7.234 -23.891 -7.906 1 98 2 ILE B CA 1
ATOM 1547 C C . ILE B 1 2 ? -6.207 -22.922 -7.316 1 98 2 ILE B C 1
ATOM 1549 O O . ILE B 1 2 ? -6.504 -22.203 -6.359 1 98 2 ILE B O 1
ATOM 1553 N N . ILE B 1 3 ? -4.988 -22.969 -7.898 1 98.56 3 ILE B N 1
ATOM 1554 C CA . ILE B 1 3 ? -3.873 -22.219 -7.34 1 98.56 3 ILE B CA 1
ATOM 1555 C C . ILE B 1 3 ? -3.375 -21.203 -8.367 1 98.56 3 ILE B C 1
ATOM 1557 O O . ILE B 1 3 ? -3.143 -21.547 -9.531 1 98.56 3 ILE B O 1
ATOM 1561 N N . GLY B 1 4 ? -3.348 -19.922 -7.977 1 98.69 4 GLY B N 1
ATOM 1562 C CA . GLY B 1 4 ? -2.707 -18.906 -8.797 1 98.69 4 GLY B CA 1
ATOM 1563 C C . GLY B 1 4 ? -1.221 -18.766 -8.523 1 98.69 4 GLY B C 1
ATOM 1564 O O . GLY B 1 4 ? -0.793 -18.734 -7.371 1 98.69 4 GLY B O 1
ATOM 1565 N N . VAL B 1 5 ? -0.44 -18.75 -9.586 1 98.69 5 VAL B N 1
ATOM 1566 C CA . VAL B 1 5 ? 1.005 -18.594 -9.461 1 98.69 5 VAL B CA 1
ATOM 1567 C C . VAL B 1 5 ? 1.4 -17.156 -9.812 1 98.69 5 VAL B C 1
ATOM 1569 O O . VAL B 1 5 ? 1.209 -16.719 -10.945 1 98.69 5 VAL B O 1
ATOM 1572 N N . LEU B 1 6 ? 1.929 -16.438 -8.836 1 98.19 6 LEU B N 1
ATOM 1573 C CA . LEU B 1 6 ? 2.414 -15.07 -8.984 1 98.19 6 LEU B CA 1
ATOM 1574 C C . LEU B 1 6 ? 3.936 -15.023 -8.906 1 98.19 6 LEU B C 1
ATOM 1576 O O . LEU B 1 6 ? 4.512 -15.172 -7.828 1 98.19 6 LEU B O 1
ATOM 1580 N N . GLY B 1 7 ? 4.531 -14.773 -10.023 1 96.19 7 GLY B N 1
ATOM 1581 C CA . GLY B 1 7 ? 5.988 -14.766 -10.07 1 96.19 7 GLY B CA 1
ATOM 1582 C C . GLY B 1 7 ? 6.586 -13.406 -9.773 1 96.19 7 GLY B C 1
ATOM 1583 O O . GLY B 1 7 ? 5.961 -12.375 -10.039 1 96.19 7 GLY B O 1
ATOM 1584 N N . GLY B 1 8 ? 7.777 -13.445 -9.25 1 93.69 8 GLY B N 1
ATOM 1585 C CA . GLY B 1 8 ? 8.516 -12.211 -9.008 1 93.69 8 GLY B CA 1
ATOM 1586 C C . GLY B 1 8 ? 9.914 -12.445 -8.484 1 93.69 8 GLY B C 1
ATOM 1587 O O . GLY B 1 8 ? 10.211 -13.516 -7.938 1 93.69 8 GLY B O 1
ATOM 1588 N N . SER B 1 9 ? 10.781 -11.414 -8.727 1 92.69 9 SER B N 1
ATOM 1589 C CA . SER B 1 9 ? 12.117 -11.469 -8.141 1 92.69 9 SER B CA 1
ATOM 1590 C C . SER B 1 9 ? 12.07 -11.172 -6.641 1 92.69 9 SER B C 1
ATOM 1592 O O . SER B 1 9 ? 12.93 -11.633 -5.887 1 92.69 9 SER B O 1
ATOM 1594 N N . PHE B 1 10 ? 11.07 -10.352 -6.207 1 95.44 10 PHE B N 1
ATOM 1595 C CA . PHE B 1 10 ? 10.867 -10 -4.805 1 95.44 10 PHE B CA 1
ATOM 1596 C C . PHE B 1 10 ? 12.164 -9.5 -4.18 1 95.44 10 PHE B C 1
ATOM 1598 O O . PHE B 1 10 ? 12.578 -9.992 -3.127 1 95.44 10 PHE B O 1
ATOM 1605 N N . ASN B 1 11 ? 12.734 -8.438 -4.816 1 94.19 11 ASN B N 1
ATOM 1606 C CA . ASN B 1 11 ? 14.039 -7.914 -4.426 1 94.19 11 ASN B CA 1
ATOM 1607 C C . ASN B 1 11 ? 13.945 -6.488 -3.895 1 94.19 11 ASN B C 1
ATOM 1609 O O . ASN B 1 11 ? 14.602 -5.582 -4.406 1 94.19 11 ASN B O 1
ATOM 1613 N N . PRO B 1 12 ? 13.266 -6.223 -2.904 1 96.38 12 PRO B N 1
ATOM 1614 C CA . PRO B 1 12 ? 12.602 -7.133 -1.971 1 96.38 12 PRO B CA 1
ATOM 1615 C C . PRO B 1 12 ? 11.102 -7.273 -2.25 1 96.38 12 PRO B C 1
ATOM 1617 O O . PRO B 1 12 ? 10.562 -6.559 -3.096 1 96.38 12 PRO B O 1
ATOM 1620 N N . VAL B 1 13 ? 10.523 -8.234 -1.604 1 97.19 13 VAL B N 1
ATOM 1621 C CA . VAL B 1 13 ? 9.062 -8.25 -1.516 1 97.19 13 VAL B CA 1
ATOM 1622 C C . VAL B 1 13 ? 8.57 -6.98 -0.826 1 97.19 13 VAL B C 1
ATOM 1624 O O . VAL B 1 13 ? 9.188 -6.512 0.135 1 97.19 13 VAL B O 1
ATOM 1627 N N . HIS B 1 14 ? 7.551 -6.359 -1.295 1 96.88 14 HIS B N 1
ATOM 1628 C CA . HIS B 1 14 ? 7.008 -5.156 -0.68 1 96.88 14 HIS B CA 1
ATOM 1629 C C . HIS B 1 14 ? 5.492 -5.254 -0.52 1 96.88 14 HIS B C 1
ATOM 1631 O O . HIS B 1 14 ? 4.887 -6.25 -0.915 1 96.88 14 HIS B O 1
ATOM 1637 N N . ILE B 1 15 ? 4.961 -4.277 0.068 1 95.56 15 ILE B N 1
ATOM 1638 C CA . ILE B 1 15 ? 3.561 -4.332 0.473 1 95.56 15 ILE B CA 1
ATOM 1639 C C . ILE B 1 15 ? 2.672 -4.457 -0.762 1 95.56 15 ILE B C 1
ATOM 1641 O O . ILE B 1 15 ? 1.626 -5.109 -0.718 1 95.56 15 ILE B O 1
ATOM 1645 N N . GLY B 1 16 ? 3.025 -3.838 -1.889 1 94.81 16 GLY B N 1
ATOM 1646 C CA . GLY B 1 16 ? 2.264 -3.941 -3.123 1 94.81 16 GLY B CA 1
ATOM 1647 C C . GLY B 1 16 ? 2.08 -5.371 -3.594 1 94.81 16 GLY B C 1
ATOM 1648 O O . GLY B 1 16 ? 1.002 -5.742 -4.059 1 94.81 16 GLY B O 1
ATOM 1649 N N . HIS B 1 17 ? 3.139 -6.168 -3.482 1 96.25 17 HIS B N 1
ATOM 1650 C CA . HIS B 1 17 ? 3.045 -7.578 -3.838 1 96.25 17 HIS B CA 1
ATOM 1651 C C . HIS B 1 17 ? 2.018 -8.297 -2.969 1 96.25 17 HIS B C 1
ATOM 1653 O O . HIS B 1 17 ? 1.199 -9.07 -3.477 1 96.25 17 HIS B O 1
ATOM 1659 N N . MET B 1 18 ? 2.068 -8.016 -1.698 1 96.62 18 MET B N 1
ATOM 1660 C CA . MET B 1 18 ? 1.236 -8.734 -0.739 1 96.62 18 MET B CA 1
ATOM 1661 C C . MET B 1 18 ? -0.224 -8.312 -0.862 1 96.62 18 MET B C 1
ATOM 1663 O O . MET B 1 18 ? -1.125 -9.148 -0.777 1 96.62 18 MET B O 1
ATOM 1667 N N . MET B 1 19 ? -0.41 -7.047 -1.024 1 95.5 19 MET B N 1
ATOM 1668 C CA . MET B 1 19 ? -1.771 -6.57 -1.252 1 95.5 19 MET B CA 1
ATOM 1669 C C . MET B 1 19 ? -2.387 -7.242 -2.473 1 95.5 19 MET B C 1
ATOM 1671 O O . MET B 1 19 ? -3.527 -7.711 -2.422 1 95.5 19 MET B O 1
ATOM 1675 N N . LEU B 1 20 ? -1.619 -7.297 -3.529 1 95.31 20 LEU B N 1
ATOM 1676 C CA . LEU B 1 20 ? -2.088 -7.91 -4.766 1 95.31 20 LEU B CA 1
ATOM 1677 C C . LEU B 1 20 ? -2.406 -9.383 -4.555 1 95.31 20 LEU B C 1
ATOM 1679 O O . LEU B 1 20 ? -3.494 -9.844 -4.91 1 95.31 20 LEU B O 1
ATOM 1683 N N . ALA B 1 21 ? -1.493 -10.109 -3.965 1 97.5 21 ALA B N 1
ATOM 1684 C CA . ALA B 1 21 ? -1.669 -11.547 -3.74 1 97.5 21 ALA B CA 1
ATOM 1685 C C . ALA B 1 21 ? -2.893 -11.82 -2.869 1 97.5 21 ALA B C 1
ATOM 1687 O O . ALA B 1 21 ? -3.703 -12.695 -3.184 1 97.5 21 ALA B O 1
ATOM 1688 N N . SER B 1 22 ? -2.967 -11.078 -1.804 1 96.56 22 SER B N 1
ATOM 1689 C CA . SER B 1 22 ? -4.086 -11.242 -0.88 1 96.56 22 SER B CA 1
ATOM 1690 C C . SER B 1 22 ? -5.414 -10.914 -1.555 1 96.56 22 SER B C 1
ATOM 1692 O O . SER B 1 22 ? -6.395 -11.648 -1.394 1 96.56 22 SER B O 1
ATOM 1694 N N . TYR B 1 23 ? -5.414 -9.859 -2.338 1 95.81 23 TYR B N 1
ATOM 1695 C CA . TYR B 1 23 ? -6.621 -9.453 -3.051 1 95.81 23 TYR B CA 1
ATOM 1696 C C . TYR B 1 23 ? -7.074 -10.531 -4.023 1 95.81 23 TYR B C 1
ATOM 1698 O O . TYR B 1 23 ? -8.234 -10.945 -4.008 1 95.81 23 TYR B O 1
ATOM 1706 N N . ILE B 1 24 ? -6.184 -10.961 -4.824 1 96.44 24 ILE B N 1
ATOM 1707 C CA . ILE B 1 24 ? -6.52 -11.945 -5.848 1 96.44 24 ILE B CA 1
ATOM 1708 C C . ILE B 1 24 ? -7.02 -13.227 -5.191 1 96.44 24 ILE B C 1
ATOM 1710 O O . ILE B 1 24 ? -8 -13.82 -5.645 1 96.44 24 ILE B O 1
ATOM 1714 N N . GLN B 1 25 ? -6.367 -13.656 -4.105 1 97.38 25 GLN B N 1
ATOM 1715 C CA . GLN B 1 25 ? -6.754 -14.875 -3.404 1 97.38 25 GLN B CA 1
ATOM 1716 C C . GLN B 1 25 ? -8.172 -14.758 -2.848 1 97.38 25 GLN B C 1
ATOM 1718 O O . GLN B 1 25 ? -8.938 -15.727 -2.889 1 97.38 25 GLN B O 1
ATOM 1723 N N . GLN B 1 26 ? -8.539 -13.617 -2.404 1 94.88 26 GLN B N 1
ATOM 1724 C CA . GLN B 1 26 ? -9.797 -13.477 -1.677 1 94.88 26 GLN B CA 1
ATOM 1725 C C . GLN B 1 26 ? -10.93 -13.07 -2.613 1 94.88 26 GLN B C 1
ATOM 1727 O O . GLN B 1 26 ? -12.094 -13.375 -2.354 1 94.88 26 GLN B O 1
ATOM 1732 N N . PHE B 1 27 ? -10.586 -12.43 -3.713 1 92.12 27 PHE B N 1
ATOM 1733 C CA . PHE B 1 27 ? -11.633 -11.828 -4.527 1 92.12 27 PHE B CA 1
ATOM 1734 C C . PHE B 1 27 ? -11.789 -12.57 -5.852 1 92.12 27 PHE B C 1
ATOM 1736 O O . PHE B 1 27 ? -12.477 -12.094 -6.758 1 92.12 27 PHE B O 1
ATOM 1743 N N . THR B 1 28 ? -11.109 -13.57 -6.059 1 93.38 28 THR B N 1
ATOM 1744 C CA . THR B 1 28 ? -11.273 -14.445 -7.215 1 93.38 28 THR B CA 1
ATOM 1745 C C . THR B 1 28 ? -11.609 -15.867 -6.777 1 93.38 28 THR B C 1
ATOM 1747 O O . THR B 1 28 ? -11.852 -16.109 -5.594 1 93.38 28 THR B O 1
ATOM 1750 N N . ASP B 1 29 ? -11.695 -16.781 -7.742 1 93.69 29 ASP B N 1
ATOM 1751 C CA . ASP B 1 29 ? -12.094 -18.156 -7.441 1 93.69 29 ASP B CA 1
ATOM 1752 C C . ASP B 1 29 ? -10.875 -19 -7.059 1 93.69 29 ASP B C 1
ATOM 1754 O O . ASP B 1 29 ? -10.977 -20.219 -6.961 1 93.69 29 ASP B O 1
ATOM 1758 N N . LEU B 1 30 ? -9.836 -18.406 -6.785 1 97.31 30 LEU B N 1
ATOM 1759 C CA . LEU B 1 30 ? -8.641 -19.141 -6.406 1 97.31 30 LEU B CA 1
ATOM 1760 C C . LEU B 1 30 ? -8.719 -19.609 -4.957 1 97.31 30 LEU B C 1
ATOM 1762 O O . LEU B 1 30 ? -9.195 -18.859 -4.09 1 97.31 30 LEU B O 1
ATOM 1766 N N . ASP B 1 31 ? -8.242 -20.766 -4.73 1 98 31 ASP B N 1
ATOM 1767 C CA . ASP B 1 31 ? -8.125 -21.266 -3.365 1 98 31 ASP B CA 1
ATOM 1768 C C . ASP B 1 31 ? -6.859 -20.75 -2.691 1 98 31 ASP B C 1
ATOM 1770 O O . ASP B 1 31 ? -6.871 -20.438 -1.499 1 98 31 ASP B O 1
ATOM 1774 N N . GLU B 1 32 ? -5.77 -20.656 -3.447 1 98.38 32 GLU B N 1
ATOM 1775 C CA . GLU B 1 32 ? -4.48 -20.188 -2.947 1 98.38 32 GLU B CA 1
ATOM 1776 C C . GLU B 1 32 ? -3.729 -19.406 -4.016 1 98.38 32 GLU B C 1
ATOM 1778 O O . GLU B 1 32 ? -4.004 -19.547 -5.211 1 98.38 32 GLU B O 1
ATOM 1783 N N . VAL B 1 33 ? -2.906 -18.578 -3.566 1 98.62 33 VAL B N 1
ATOM 1784 C CA . VAL B 1 33 ? -1.924 -17.922 -4.414 1 98.62 33 VAL B CA 1
ATOM 1785 C C . VAL B 1 33 ? -0.513 -18.297 -3.969 1 98.62 33 VAL B C 1
ATOM 1787 O O . VAL B 1 33 ? -0.174 -18.172 -2.789 1 98.62 33 VAL B O 1
ATOM 1790 N N . TRP B 1 34 ? 0.225 -18.828 -4.871 1 98.75 34 TRP B N 1
ATOM 1791 C CA . TRP B 1 34 ? 1.622 -19.172 -4.625 1 98.75 34 TRP B CA 1
ATOM 1792 C C . TRP B 1 34 ? 2.553 -18.109 -5.199 1 98.75 34 TRP B C 1
ATOM 1794 O O . TRP B 1 34 ? 2.531 -17.844 -6.402 1 98.75 34 TRP B O 1
ATOM 1804 N N . LEU B 1 35 ? 3.318 -17.484 -4.332 1 98.62 35 LEU B N 1
ATOM 1805 C CA . LEU B 1 35 ? 4.332 -16.531 -4.773 1 98.62 35 LEU B CA 1
ATOM 1806 C C . LEU B 1 35 ? 5.609 -17.266 -5.191 1 98.62 35 LEU B C 1
ATOM 1808 O O . LEU B 1 35 ? 6.34 -17.781 -4.348 1 98.62 35 LEU B O 1
ATOM 1812 N N . SER B 1 36 ? 5.863 -17.266 -6.484 1 97.81 36 SER B N 1
ATOM 1813 C CA . SER B 1 36 ? 6.984 -18 -7.051 1 97.81 36 SER B CA 1
ATOM 1814 C C . SER B 1 36 ? 8.227 -17.125 -7.152 1 97.81 36 SER B C 1
ATOM 1816 O O . SER B 1 36 ? 8.242 -16.141 -7.891 1 97.81 36 SER B O 1
ATOM 1818 N N . LEU B 1 37 ? 9.242 -17.469 -6.441 1 96.5 37 LEU B N 1
ATOM 1819 C CA . LEU B 1 37 ? 10.492 -16.719 -6.422 1 96.5 37 LEU B CA 1
ATOM 1820 C C . LEU B 1 37 ? 11.367 -17.078 -7.617 1 96.5 37 LEU B C 1
ATOM 1822 O O . LEU B 1 37 ? 11.758 -18.234 -7.777 1 96.5 37 LEU B O 1
ATOM 1826 N N . SER B 1 38 ? 11.602 -16.094 -8.422 1 92.38 38 SER B N 1
ATOM 1827 C CA . SER B 1 38 ? 12.453 -16.312 -9.586 1 92.38 38 SER B CA 1
ATOM 1828 C C . SER B 1 38 ? 13.93 -16.25 -9.203 1 92.38 38 SER B C 1
ATOM 1830 O O . SER B 1 38 ? 14.328 -15.414 -8.391 1 92.38 38 SER B O 1
ATOM 1832 N N . PRO B 1 39 ? 14.719 -17.109 -9.812 1 88.25 39 PRO B N 1
ATOM 1833 C CA . PRO B 1 39 ? 16.156 -17.062 -9.523 1 88.25 39 PRO B CA 1
ATOM 1834 C C . PRO B 1 39 ? 16.828 -15.828 -10.102 1 88.25 39 PRO B C 1
ATOM 1836 O O . PRO B 1 39 ? 16.312 -15.195 -11.016 1 88.25 39 PRO B O 1
ATOM 1839 N N . LEU B 1 40 ? 17.953 -15.469 -9.43 1 75.44 40 LEU B N 1
ATOM 1840 C CA . LEU B 1 40 ? 18.75 -14.375 -9.961 1 75.44 40 LEU B CA 1
ATOM 1841 C C . LEU B 1 40 ? 19.281 -14.711 -11.352 1 75.44 40 LEU B C 1
ATOM 1843 O O . LEU B 1 40 ? 19.719 -15.836 -11.594 1 75.44 40 LEU B O 1
ATOM 1847 N N . ASN B 1 41 ? 18.984 -13.836 -12.234 1 64.5 41 ASN B N 1
ATOM 1848 C CA . ASN B 1 41 ? 19.578 -14.031 -13.555 1 64.5 41 ASN B CA 1
ATOM 1849 C C . ASN B 1 41 ? 21.047 -13.641 -13.57 1 64.5 41 ASN B C 1
ATOM 1851 O O . ASN B 1 41 ? 21.391 -12.477 -13.367 1 64.5 41 ASN B O 1
ATOM 1855 N N . PRO B 1 42 ? 21.938 -14.664 -13.719 1 58.41 42 PRO B N 1
ATOM 1856 C CA . PRO B 1 42 ? 23.375 -14.398 -13.727 1 58.41 42 PRO B CA 1
ATOM 1857 C C . PRO B 1 42 ? 23.766 -13.281 -14.688 1 58.41 42 PRO B C 1
ATOM 1859 O O . PRO B 1 42 ? 24.766 -12.586 -14.461 1 58.41 42 PRO B O 1
ATOM 1862 N N . LEU B 1 43 ? 23.062 -13.195 -15.727 1 55.78 43 LEU B N 1
ATOM 1863 C CA . LEU B 1 43 ? 23.438 -12.18 -16.703 1 55.78 43 LEU B CA 1
ATOM 1864 C C . LEU B 1 43 ? 23.125 -10.781 -16.203 1 55.78 43 LEU B C 1
ATOM 1866 O O . LEU B 1 43 ? 23.656 -9.797 -16.719 1 55.78 43 LEU B O 1
ATOM 1870 N N . LYS B 1 44 ? 22.297 -10.781 -15.328 1 54.34 44 LYS B N 1
ATOM 1871 C CA . LYS B 1 44 ? 21.969 -9.477 -14.758 1 54.34 44 LYS B CA 1
ATOM 1872 C C . LYS B 1 44 ? 22.734 -9.242 -13.461 1 54.34 44 LYS B C 1
ATOM 1874 O O . LYS B 1 44 ? 22.438 -8.312 -12.711 1 54.34 44 LYS B O 1
ATOM 1879 N N . ALA B 1 45 ? 23.594 -10.414 -13.109 1 50.66 45 ALA B N 1
ATOM 1880 C CA . ALA B 1 45 ? 24.375 -10.367 -11.875 1 50.66 45 ALA B CA 1
ATOM 1881 C C . ALA B 1 45 ? 25.141 -9.047 -11.758 1 50.66 45 ALA B C 1
ATOM 1883 O O . ALA B 1 45 ? 25.484 -8.625 -10.648 1 50.66 45 ALA B O 1
ATOM 1884 N N . GLY B 1 46 ? 25.609 -8.664 -12.75 1 49.22 46 GLY B N 1
ATOM 1885 C CA . GLY B 1 46 ? 26.406 -7.449 -12.688 1 49.22 46 GLY B CA 1
ATOM 1886 C C . GLY B 1 46 ? 25.625 -6.246 -12.195 1 49.22 46 GLY B C 1
ATOM 1887 O O . GLY B 1 46 ? 26.172 -5.148 -12.086 1 49.22 46 GLY B O 1
ATOM 1888 N N . SER B 1 47 ? 24.406 -6.477 -12.094 1 51.5 47 SER B N 1
ATOM 1889 C CA . SER B 1 47 ? 23.672 -5.277 -11.711 1 51.5 47 SER B CA 1
ATOM 1890 C C . SER B 1 47 ? 23.719 -5.051 -10.203 1 51.5 47 SER B C 1
ATOM 1892 O O . SER B 1 47 ? 23.969 -5.988 -9.438 1 51.5 47 SER B O 1
ATOM 1894 N N . ASP B 1 48 ? 24.016 -3.918 -9.75 1 50.75 48 ASP B N 1
ATOM 1895 C CA . ASP B 1 48 ? 24.156 -3.346 -8.414 1 50.75 48 ASP B CA 1
ATOM 1896 C C . ASP B 1 48 ? 23.234 -4.043 -7.418 1 50.75 48 ASP B C 1
ATOM 1898 O O . ASP B 1 48 ? 23.359 -3.844 -6.207 1 50.75 48 ASP B O 1
ATOM 1902 N N . GLU B 1 49 ? 22.266 -4.812 -7.758 1 59.22 49 GLU B N 1
ATOM 1903 C CA . GLU B 1 49 ? 21.297 -5.074 -6.703 1 59.22 49 GLU B CA 1
ATOM 1904 C C . GLU B 1 49 ? 21.109 -6.57 -6.473 1 59.22 49 GLU B C 1
ATOM 1906 O O . GLU B 1 49 ? 20 -7.039 -6.242 1 59.22 49 GLU B O 1
ATOM 1911 N N . LEU B 1 50 ? 22.375 -7.395 -6.441 1 64.94 50 LEU B N 1
ATOM 1912 C CA . LEU B 1 50 ? 22.094 -8.828 -6.445 1 64.94 50 LEU B CA 1
ATOM 1913 C C . LEU B 1 50 ? 22 -9.367 -5.023 1 64.94 50 LEU B C 1
ATOM 1915 O O . LEU B 1 50 ? 23.031 -9.5 -4.34 1 64.94 50 LEU B O 1
ATOM 1919 N N . ILE B 1 51 ? 20.922 -9.289 -4.367 1 86.25 51 ILE B N 1
ATOM 1920 C CA . ILE B 1 51 ? 20.719 -10.008 -3.117 1 86.25 51 ILE B CA 1
ATOM 1921 C C . ILE B 1 51 ? 20.438 -11.484 -3.41 1 86.25 51 ILE B C 1
ATOM 1923 O O . ILE B 1 51 ? 19.734 -11.805 -4.371 1 86.25 51 ILE B O 1
ATOM 1927 N N . PRO B 1 52 ? 21.203 -12.414 -2.719 1 90.81 52 PRO B N 1
ATOM 1928 C CA . PRO B 1 52 ? 21.062 -13.852 -2.953 1 90.81 52 PRO B CA 1
ATOM 1929 C C . PRO B 1 52 ? 19.609 -14.32 -2.871 1 90.81 52 PRO B C 1
ATOM 1931 O O . PRO B 1 52 ? 18.797 -13.727 -2.15 1 90.81 52 PRO B O 1
ATOM 1934 N N . ASP B 1 53 ? 19.328 -15.43 -3.527 1 93.25 53 ASP B N 1
ATOM 1935 C CA . ASP B 1 53 ? 18 -16.031 -3.58 1 93.25 53 ASP B CA 1
ATOM 1936 C C . ASP B 1 53 ? 17.5 -16.391 -2.182 1 93.25 53 ASP B C 1
ATOM 1938 O O . ASP B 1 53 ? 16.328 -16.172 -1.855 1 93.25 53 ASP B O 1
ATOM 1942 N N . LEU B 1 54 ? 18.422 -16.859 -1.397 1 94.5 54 LEU B N 1
ATOM 1943 C CA . LEU B 1 54 ? 18.016 -17.344 -0.084 1 94.5 54 LEU B CA 1
ATOM 1944 C C . LEU B 1 54 ? 17.594 -16.188 0.817 1 94.5 54 LEU B C 1
ATOM 1946 O O . LEU B 1 54 ? 16.703 -16.344 1.654 1 94.5 54 LEU B O 1
ATOM 1950 N N . ILE B 1 55 ? 18.188 -15.039 0.659 1 95.81 55 ILE B N 1
ATOM 1951 C CA . ILE B 1 55 ? 17.828 -13.859 1.424 1 95.81 55 ILE B CA 1
ATOM 1952 C C . ILE B 1 55 ? 16.438 -13.367 0.979 1 95.81 55 ILE B C 1
ATOM 1954 O O . ILE B 1 55 ? 15.602 -13.031 1.812 1 95.81 55 ILE B O 1
ATOM 1958 N N . ARG B 1 56 ? 16.25 -13.383 -0.313 1 96.5 56 ARG B N 1
ATOM 1959 C CA . ARG B 1 56 ? 14.938 -13 -0.845 1 96.5 56 ARG B CA 1
ATOM 1960 C C . ARG B 1 56 ? 13.859 -13.977 -0.403 1 96.5 56 ARG B C 1
ATOM 1962 O O . ARG B 1 56 ? 12.734 -13.57 -0.11 1 96.5 56 ARG B O 1
ATOM 1969 N N . LEU B 1 57 ? 14.219 -15.242 -0.333 1 97.19 57 LEU B N 1
ATOM 1970 C CA . LEU B 1 57 ? 13.289 -16.266 0.144 1 97.19 57 LEU B CA 1
ATOM 1971 C C . LEU B 1 57 ? 12.898 -16.016 1.595 1 97.19 57 LEU B C 1
ATOM 1973 O O . LEU B 1 57 ? 11.719 -16.109 1.952 1 97.19 57 LEU B O 1
ATOM 1977 N N . LYS B 1 58 ? 13.867 -15.664 2.4 1 97.88 58 LYS B N 1
ATOM 1978 C CA . LYS B 1 58 ? 13.594 -15.383 3.807 1 97.88 58 LYS B CA 1
ATOM 1979 C C . LYS B 1 58 ? 12.648 -14.195 3.955 1 97.88 58 LYS B C 1
ATOM 1981 O O . LYS B 1 58 ? 11.719 -14.234 4.766 1 97.88 58 LYS B O 1
ATOM 1986 N N . MET B 1 59 ? 12.875 -13.172 3.188 1 98.06 59 MET B N 1
ATOM 1987 C CA . MET B 1 59 ? 12 -12 3.238 1 98.06 59 MET B CA 1
ATOM 1988 C C . MET B 1 59 ? 10.594 -12.359 2.789 1 98.06 59 MET B C 1
ATOM 1990 O O . MET B 1 59 ? 9.609 -11.875 3.357 1 98.06 59 MET B O 1
ATOM 1994 N N . LEU B 1 60 ? 10.531 -13.195 1.822 1 97.94 60 LEU B N 1
ATOM 1995 C CA . LEU B 1 60 ? 9.227 -13.633 1.338 1 97.94 60 LEU B CA 1
ATOM 1996 C C . LEU B 1 60 ? 8.492 -14.43 2.41 1 97.94 60 LEU B C 1
ATOM 1998 O O . LEU B 1 60 ? 7.281 -14.266 2.592 1 97.94 60 LEU B O 1
ATOM 2002 N N . GLU B 1 61 ? 9.188 -15.273 3.115 1 98.25 61 GLU B N 1
ATOM 2003 C CA . GLU B 1 61 ? 8.617 -16.031 4.227 1 98.25 61 GLU B CA 1
ATOM 2004 C C . GLU B 1 61 ? 8.07 -15.102 5.305 1 98.25 61 GLU B C 1
ATOM 2006 O O . GLU B 1 61 ? 6.973 -15.312 5.816 1 98.25 61 GLU B O 1
ATOM 2011 N N . LEU B 1 62 ? 8.859 -14.148 5.609 1 97.88 62 LEU B N 1
ATOM 2012 C CA . LEU B 1 62 ? 8.445 -13.172 6.609 1 97.88 62 LEU B CA 1
ATOM 2013 C C . LEU B 1 62 ? 7.199 -12.422 6.156 1 97.88 62 LEU B C 1
ATOM 2015 O O . LEU B 1 62 ? 6.289 -12.188 6.949 1 97.88 62 LEU B O 1
ATOM 2019 N N . ALA B 1 63 ? 7.188 -12.031 4.902 1 97.88 63 ALA B N 1
ATOM 2020 C CA . ALA B 1 63 ? 6.086 -11.25 4.34 1 97.88 63 ALA B CA 1
ATOM 2021 C C . ALA B 1 63 ? 4.777 -12.039 4.391 1 97.88 63 ALA B C 1
ATOM 2023 O O . ALA B 1 63 ? 3.725 -11.484 4.711 1 97.88 63 ALA B O 1
ATOM 2024 N N . ILE B 1 64 ? 4.824 -13.32 4.09 1 97.44 64 ILE B N 1
ATOM 2025 C CA . ILE B 1 64 ? 3.631 -14.156 4.016 1 97.44 64 ILE B CA 1
ATOM 2026 C C . ILE B 1 64 ? 3.193 -14.562 5.426 1 97.44 64 ILE B C 1
ATOM 2028 O O . ILE B 1 64 ? 1.998 -14.578 5.727 1 97.44 64 ILE B O 1
ATOM 2032 N N . GLY B 1 65 ? 4.223 -14.898 6.242 1 94.62 65 GLY B N 1
ATOM 2033 C CA . GLY B 1 65 ? 3.916 -15.336 7.594 1 94.62 65 GLY B CA 1
ATOM 2034 C C . GLY B 1 65 ? 2.928 -16.484 7.641 1 94.62 65 GLY B C 1
ATOM 2035 O O . GLY B 1 65 ? 3.111 -17.5 6.957 1 94.62 65 GLY B O 1
ATOM 2036 N N . ASN B 1 66 ? 1.813 -16.297 8.422 1 91.25 66 ASN B N 1
ATOM 2037 C CA . ASN B 1 66 ? 0.801 -17.344 8.578 1 91.25 66 ASN B CA 1
ATOM 2038 C C . ASN B 1 66 ? -0.48 -16.984 7.828 1 91.25 66 ASN B C 1
ATOM 2040 O O . ASN B 1 66 ? -1.563 -17.453 8.195 1 91.25 66 ASN B O 1
ATOM 2044 N N . THR B 1 67 ? -0.314 -16.25 6.836 1 94.25 67 THR B N 1
ATOM 2045 C CA . THR B 1 67 ? -1.495 -15.812 6.102 1 94.25 67 THR B CA 1
ATOM 2046 C C . THR B 1 67 ? -2.119 -16.969 5.336 1 94.25 67 THR B C 1
ATOM 2048 O O . THR B 1 67 ? -1.474 -17.578 4.477 1 94.25 67 THR B O 1
ATOM 2051 N N . SER B 1 68 ? -3.385 -17.234 5.668 1 94.62 68 SER B N 1
ATOM 2052 C CA . SER B 1 68 ? -4.09 -18.328 4.988 1 94.62 68 SER B CA 1
ATOM 2053 C C . SER B 1 68 ? -4.277 -18.016 3.508 1 94.62 68 SER B C 1
ATOM 2055 O O . SER B 1 68 ? -4.605 -16.891 3.137 1 94.62 68 SER B O 1
ATOM 2057 N N . GLY B 1 69 ? -4.027 -18.984 2.693 1 97.25 69 GLY B N 1
ATOM 2058 C CA . GLY B 1 69 ? -4.297 -18.859 1.271 1 97.25 69 GLY B CA 1
ATOM 2059 C C . GLY B 1 69 ? -3.098 -18.375 0.478 1 97.25 69 GLY B C 1
ATOM 2060 O O . GLY B 1 69 ? -3.133 -18.344 -0.754 1 97.25 69 GLY B O 1
ATOM 2061 N N . LEU B 1 70 ? -2.072 -17.922 1.142 1 98.25 70 LEU B N 1
ATOM 2062 C CA . LEU B 1 70 ? -0.839 -17.516 0.481 1 98.25 70 LEU B CA 1
ATOM 2063 C C . LEU B 1 70 ? 0.302 -18.469 0.81 1 98.25 70 LEU B C 1
ATOM 2065 O O . LEU B 1 70 ? 0.458 -18.875 1.961 1 98.25 70 LEU B O 1
ATOM 2069 N N . ASN B 1 71 ? 1.014 -18.859 -0.212 1 98.25 71 ASN B N 1
ATOM 2070 C CA . ASN B 1 71 ? 2.133 -19.781 -0.012 1 98.25 71 ASN B CA 1
ATOM 2071 C C . ASN B 1 71 ? 3.338 -19.391 -0.863 1 98.25 71 ASN B C 1
ATOM 2073 O O . ASN B 1 71 ? 3.195 -18.656 -1.85 1 98.25 71 ASN B O 1
ATOM 2077 N N . ILE B 1 72 ? 4.469 -19.906 -0.463 1 98.12 72 ILE B N 1
ATOM 2078 C CA . ILE B 1 72 ? 5.703 -19.688 -1.213 1 98.12 72 ILE B CA 1
ATOM 2079 C C . ILE B 1 72 ? 5.898 -20.812 -2.223 1 98.12 72 ILE B C 1
ATOM 2081 O O . ILE B 1 72 ? 5.633 -21.984 -1.92 1 98.12 72 ILE B O 1
ATOM 2085 N N . CYS B 1 73 ? 6.309 -20.484 -3.336 1 97.69 73 CYS B N 1
ATOM 2086 C CA . CYS B 1 73 ? 6.766 -21.422 -4.359 1 97.69 73 CYS B CA 1
ATOM 2087 C C . CYS B 1 73 ? 8.211 -21.141 -4.746 1 97.69 73 CYS B C 1
ATOM 2089 O O . CYS B 1 73 ? 8.5 -20.172 -5.457 1 97.69 73 CYS B O 1
ATOM 2091 N N . ASP B 1 74 ? 9.133 -21.984 -4.289 1 96.12 74 ASP B N 1
ATOM 2092 C CA . ASP B 1 74 ? 10.547 -21.734 -4.539 1 96.12 74 ASP B CA 1
ATOM 2093 C C . ASP B 1 74 ? 11.133 -22.766 -5.496 1 96.12 74 ASP B C 1
ATOM 2095 O O . ASP B 1 74 ? 12.352 -22.922 -5.57 1 96.12 74 ASP B O 1
ATOM 2099 N N . TYR B 1 75 ? 10.344 -23.438 -6.223 1 94.94 75 TYR B N 1
ATOM 2100 C CA . TYR B 1 75 ? 10.781 -24.516 -7.094 1 94.94 75 TYR B CA 1
ATOM 2101 C C . TYR B 1 75 ? 11.68 -24 -8.203 1 94.94 75 TYR B C 1
ATOM 2103 O O . TYR B 1 75 ? 12.594 -24.688 -8.656 1 94.94 75 TYR B O 1
ATOM 2111 N N . GLU B 1 76 ? 11.461 -22.797 -8.633 1 94 76 GLU B N 1
ATOM 2112 C CA . GLU B 1 76 ? 12.25 -22.234 -9.734 1 94 76 GLU B CA 1
ATOM 2113 C C . GLU B 1 76 ? 13.727 -22.141 -9.359 1 94 76 GLU B C 1
ATOM 2115 O O . GLU B 1 76 ? 14.586 -22.125 -10.242 1 94 76 GLU B O 1
ATOM 2120 N N . LEU B 1 77 ? 13.984 -22.016 -8.133 1 92 77 LEU B N 1
ATOM 2121 C CA . LEU B 1 77 ? 15.359 -21.859 -7.664 1 92 77 LEU B CA 1
ATOM 2122 C C . LEU B 1 77 ? 16.188 -23.094 -7.984 1 92 77 LEU B C 1
ATOM 2124 O O . LEU B 1 77 ? 17.406 -23.016 -8.133 1 92 77 LEU B O 1
ATOM 2128 N N . SER B 1 78 ? 15.539 -24.203 -8.172 1 91.25 78 SER B N 1
ATOM 2129 C CA . SER B 1 78 ? 16.25 -25.453 -8.391 1 91.25 78 SER B CA 1
ATOM 2130 C C . SER B 1 78 ? 16.047 -25.969 -9.812 1 91.25 78 SER B C 1
ATOM 2132 O O . SER B 1 78 ? 16.562 -27.031 -10.172 1 91.25 78 SER B O 1
ATOM 2134 N N . MET B 1 79 ? 15.344 -25.328 -10.539 1 90.31 79 MET B N 1
ATOM 2135 C CA . MET B 1 79 ? 15.07 -25.75 -11.914 1 90.31 79 MET B CA 1
ATOM 2136 C C . MET B 1 79 ? 16.188 -25.297 -12.852 1 90.31 79 MET B C 1
ATOM 2138 O O . MET B 1 79 ? 16.906 -24.344 -12.562 1 90.31 79 MET B O 1
ATOM 2142 N N . PRO B 1 80 ? 16.328 -26.016 -13.969 1 86.44 80 PRO B N 1
ATOM 2143 C CA . PRO B 1 80 ? 17.344 -25.625 -14.945 1 86.44 80 PRO B CA 1
ATOM 2144 C C . PRO B 1 80 ? 17.125 -24.219 -15.516 1 86.44 80 PRO B C 1
ATOM 2146 O O . PRO B 1 80 ? 15.977 -23.766 -15.617 1 86.44 80 PRO B O 1
ATOM 2149 N N . ARG B 1 81 ? 18.266 -23.625 -15.859 1 83.69 81 ARG B N 1
ATOM 2150 C CA . ARG B 1 81 ? 18.219 -22.281 -16.453 1 83.69 81 ARG B CA 1
ATOM 2151 C C . ARG B 1 81 ? 18.453 -22.344 -17.953 1 83.69 81 ARG B C 1
ATOM 2153 O O . ARG B 1 81 ? 19.203 -23.203 -18.438 1 83.69 81 ARG B O 1
ATOM 2160 N N . PRO B 1 82 ? 17.766 -21.406 -18.766 1 82 82 PRO B N 1
ATOM 2161 C CA . PRO B 1 82 ? 16.906 -20.281 -18.375 1 82 82 PRO B CA 1
ATOM 2162 C C . PRO B 1 82 ? 15.523 -20.719 -17.906 1 82 82 PRO B C 1
ATOM 2164 O O . PRO B 1 82 ? 14.984 -21.719 -18.406 1 82 82 PRO B O 1
ATOM 2167 N N . SER B 1 83 ? 15.023 -20.016 -17 1 84.25 83 SER B N 1
ATOM 2168 C CA . SER B 1 83 ? 13.711 -20.312 -16.438 1 84.25 83 SER B CA 1
ATOM 2169 C C . SER B 1 83 ? 12.594 -19.766 -17.328 1 84.25 83 SER B C 1
ATOM 2171 O O . SER B 1 83 ? 12.586 -18.578 -17.672 1 84.25 83 SER B O 1
ATOM 2173 N N . TYR B 1 84 ? 11.773 -20.719 -17.828 1 91.5 84 TYR B N 1
ATOM 2174 C CA . TYR B 1 84 ? 10.578 -20.297 -18.547 1 91.5 84 TYR B CA 1
ATOM 2175 C C . TYR B 1 84 ? 9.32 -20.609 -17.734 1 91.5 84 TYR B C 1
ATOM 2177 O O . TYR B 1 84 ? 9.219 -21.688 -17.125 1 91.5 84 TYR B O 1
ATOM 2185 N N . THR B 1 85 ? 8.406 -19.688 -17.812 1 94.94 85 THR B N 1
ATOM 2186 C CA . THR B 1 85 ? 7.184 -19.797 -17.016 1 94.94 85 THR B CA 1
ATOM 2187 C C . THR B 1 85 ? 6.453 -21.094 -17.344 1 94.94 85 THR B C 1
ATOM 2189 O O . THR B 1 85 ? 5.961 -21.781 -16.453 1 94.94 85 THR B O 1
ATOM 2192 N N . ILE B 1 86 ? 6.418 -21.469 -18.672 1 96.56 86 ILE B N 1
ATOM 2193 C CA . ILE B 1 86 ? 5.695 -22.672 -19.078 1 96.56 86 ILE B CA 1
ATOM 2194 C C . ILE B 1 86 ? 6.32 -23.906 -18.422 1 96.56 86 ILE B C 1
ATOM 2196 O O . ILE B 1 86 ? 5.609 -24.828 -18.016 1 96.56 86 ILE B O 1
ATOM 2200 N N . ASN B 1 87 ? 7.66 -23.891 -18.281 1 96 87 ASN B N 1
ATOM 2201 C CA . ASN B 1 87 ? 8.344 -25.016 -17.641 1 96 87 ASN B CA 1
ATOM 2202 C C . ASN B 1 87 ? 7.98 -25.109 -16.156 1 96 87 ASN B C 1
ATOM 2204 O O . ASN B 1 87 ? 7.758 -26.203 -15.648 1 96 87 ASN B O 1
ATOM 2208 N N . THR B 1 88 ? 7.891 -23.969 -15.523 1 96.38 88 THR B N 1
ATOM 2209 C CA . THR B 1 88 ? 7.512 -23.938 -14.117 1 96.38 88 THR B CA 1
ATOM 2210 C C . THR B 1 88 ? 6.09 -24.453 -13.922 1 96.38 88 THR B C 1
ATOM 2212 O O . THR B 1 88 ? 5.84 -25.281 -13.039 1 96.38 88 THR B O 1
ATOM 2215 N N . LEU B 1 89 ? 5.176 -24.016 -14.758 1 97.88 89 LEU B N 1
ATOM 2216 C CA . LEU B 1 89 ? 3.779 -24.438 -14.656 1 97.88 89 LEU B CA 1
ATOM 2217 C C . LEU B 1 89 ? 3.631 -25.938 -14.906 1 97.88 89 LEU B C 1
ATOM 2219 O O . LEU B 1 89 ? 2.912 -26.609 -14.172 1 97.88 89 LEU B O 1
ATOM 2223 N N . HIS B 1 90 ? 4.336 -26.438 -15.891 1 97.62 90 HIS B N 1
ATOM 2224 C CA . HIS B 1 90 ? 4.301 -27.875 -16.156 1 97.62 90 HIS B CA 1
ATOM 2225 C C . HIS B 1 90 ? 4.879 -28.656 -14.984 1 97.62 90 HIS B C 1
ATOM 2227 O O . HIS B 1 90 ? 4.352 -29.719 -14.617 1 97.62 90 HIS B O 1
ATOM 2233 N N . TYR B 1 91 ? 5.965 -28.141 -14.469 1 97.25 91 TYR B N 1
ATOM 2234 C CA . TYR B 1 91 ? 6.578 -28.781 -13.32 1 97.25 91 TYR B CA 1
ATOM 2235 C C . TYR B 1 91 ? 5.594 -28.875 -12.156 1 97.25 91 TYR B C 1
ATOM 2237 O O . TYR B 1 91 ? 5.438 -29.938 -11.555 1 97.25 91 TYR B O 1
ATOM 2245 N N . LEU B 1 92 ? 4.918 -27.828 -11.844 1 97.88 92 LEU B N 1
ATOM 2246 C CA . LEU B 1 92 ? 3.961 -27.781 -10.742 1 97.88 92 LEU B CA 1
ATOM 2247 C C . LEU B 1 92 ? 2.785 -28.719 -11 1 97.88 92 LEU B C 1
ATOM 2249 O O . LEU B 1 92 ? 2.35 -29.438 -10.094 1 97.88 92 LEU B O 1
ATOM 2253 N N . ALA B 1 93 ? 2.268 -28.703 -12.227 1 97.94 93 ALA B N 1
ATOM 2254 C CA . ALA B 1 93 ? 1.142 -29.562 -12.586 1 97.94 93 ALA B CA 1
ATOM 2255 C C . ALA B 1 93 ? 1.5 -31.031 -12.414 1 97.94 93 ALA B C 1
ATOM 2257 O O . ALA B 1 93 ? 0.663 -31.844 -12 1 97.94 93 ALA B O 1
ATOM 2258 N N . LYS B 1 94 ? 2.725 -31.375 -12.766 1 97.44 94 LYS B N 1
ATOM 2259 C CA . LYS B 1 94 ? 3.191 -32.75 -12.617 1 97.44 94 LYS B CA 1
ATOM 2260 C C . LYS B 1 94 ? 3.381 -33.125 -11.148 1 97.44 94 LYS B C 1
ATOM 2262 O O . LYS B 1 94 ? 3.023 -34.219 -10.734 1 97.44 94 LYS B O 1
ATOM 2267 N N . ARG B 1 95 ? 3.934 -32.219 -10.383 1 97.12 95 ARG B N 1
ATOM 2268 C CA . ARG B 1 95 ? 4.242 -32.438 -8.977 1 97.12 95 ARG B CA 1
ATOM 2269 C C . ARG B 1 95 ? 2.967 -32.5 -8.141 1 97.12 95 ARG B C 1
ATOM 2271 O O . ARG B 1 95 ? 2.895 -33.25 -7.156 1 97.12 95 ARG B O 1
ATOM 2278 N N . TYR B 1 96 ? 1.988 -31.656 -8.5 1 97.88 96 TYR B N 1
ATOM 2279 C CA . TYR B 1 96 ? 0.72 -31.578 -7.785 1 97.88 96 TYR B CA 1
ATOM 2280 C C . TYR B 1 96 ? -0.452 -31.844 -8.727 1 97.88 96 TYR B C 1
ATOM 2282 O O . TYR B 1 96 ? -1.258 -30.938 -8.977 1 97.88 96 TYR B O 1
ATOM 2290 N N . PRO B 1 97 ? -0.739 -33.094 -9.117 1 96.88 97 PRO B N 1
ATOM 2291 C CA . PRO B 1 97 ? -1.72 -33.406 -10.156 1 96.88 97 PRO B CA 1
ATOM 2292 C C . PRO B 1 97 ? -3.158 -33.156 -9.703 1 96.88 97 PRO B C 1
ATOM 2294 O O . PRO B 1 97 ? -4.07 -33.125 -10.531 1 96.88 97 PRO B O 1
ATOM 2297 N N . ARG B 1 98 ? -3.365 -32.969 -8.422 1 97.38 98 ARG B N 1
ATOM 2298 C CA . ARG B 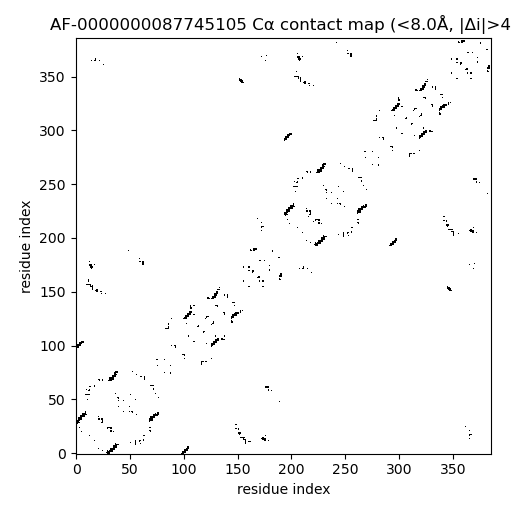1 98 ? -4.719 -32.781 -7.918 1 97.38 98 ARG B CA 1
ATOM 2299 C C . ARG B 1 98 ? -5.09 -31.297 -7.91 1 97.38 98 ARG B C 1
ATOM 2301 O O . ARG B 1 98 ? -6.223 -30.938 -7.578 1 97.38 98 ARG B O 1
ATOM 2308 N N . HIS B 1 99 ? -4.09 -30.469 -8.156 1 97.62 99 HIS B N 1
ATOM 2309 C CA . HIS B 1 99 ? -4.328 -29.031 -8.18 1 97.62 99 HIS B CA 1
ATOM 2310 C C . HIS B 1 99 ? -4.383 -28.5 -9.609 1 97.62 99 HIS B C 1
ATOM 2312 O O . HIS B 1 99 ? -3.768 -29.078 -10.516 1 97.62 99 HIS B O 1
ATOM 2318 N N . ASN B 1 100 ? -5.207 -27.5 -9.836 1 97.94 100 ASN B N 1
ATOM 2319 C CA . ASN B 1 100 ? -5.215 -26.719 -11.062 1 97.94 100 ASN B CA 1
ATOM 2320 C C . ASN B 1 100 ? -4.488 -25.391 -10.891 1 97.94 100 ASN B C 1
ATOM 2322 O O . ASN B 1 100 ? -4.758 -24.656 -9.938 1 97.94 100 ASN B O 1
ATOM 2326 N N . PHE B 1 101 ? -3.594 -25.125 -11.828 1 98.31 101 PHE B N 1
ATOM 2327 C CA . PHE B 1 101 ? -2.779 -23.922 -11.703 1 98.31 101 PHE B CA 1
ATOM 2328 C C . PHE B 1 101 ? -3.186 -22.875 -12.734 1 98.31 101 PHE B C 1
ATOM 2330 O O . PHE B 1 101 ? -3.529 -23.219 -13.867 1 98.31 101 PHE B O 1
ATOM 2337 N N . LYS B 1 102 ? -3.127 -21.609 -12.383 1 98.25 102 LYS B N 1
ATOM 2338 C CA . LYS B 1 102 ? -3.287 -20.453 -13.25 1 98.25 102 LYS B CA 1
ATOM 2339 C C . LYS B 1 102 ? -2.113 -19.484 -13.094 1 98.25 102 LYS B C 1
ATOM 2341 O O . LYS B 1 102 ? -1.519 -19.391 -12.016 1 98.25 102 LYS B O 1
ATOM 2346 N N . LEU B 1 103 ? -1.827 -18.812 -14.156 1 98.31 103 LEU B N 1
ATOM 2347 C CA . LEU B 1 103 ? -0.757 -17.812 -14.133 1 98.31 103 LEU B CA 1
ATOM 2348 C C . LEU B 1 103 ? -1.311 -16.422 -13.844 1 98.31 103 LEU B C 1
ATOM 2350 O O . LEU B 1 103 ? -2.311 -16.016 -14.438 1 98.31 103 LEU B O 1
ATOM 2354 N N . ILE B 1 104 ? -0.696 -15.719 -12.914 1 97.81 104 ILE B N 1
ATOM 2355 C CA . ILE B 1 104 ? -1.066 -14.344 -12.594 1 97.81 104 ILE B CA 1
ATOM 2356 C C . ILE B 1 104 ? -0.002 -13.391 -13.125 1 97.81 104 ILE B C 1
ATOM 2358 O O . ILE B 1 104 ? 1.174 -13.5 -12.773 1 97.81 104 ILE B O 1
ATOM 2362 N N . ILE B 1 105 ? -0.415 -12.453 -13.977 1 96.19 105 ILE B N 1
ATOM 2363 C CA . ILE B 1 105 ? 0.569 -11.516 -14.508 1 96.19 105 ILE B CA 1
ATOM 2364 C C . ILE B 1 105 ? -0.02 -10.109 -14.539 1 96.19 105 ILE B C 1
ATOM 2366 O O . ILE B 1 105 ? -1.24 -9.938 -14.5 1 96.19 105 ILE B O 1
ATOM 2370 N N . GLY B 1 106 ? 0.864 -9.133 -14.516 1 94.38 106 GLY B N 1
ATOM 2371 C CA . GLY B 1 106 ? 0.44 -7.754 -14.688 1 94.38 106 GLY B CA 1
ATOM 2372 C C . GLY B 1 106 ? 0.148 -7.395 -16.125 1 94.38 106 GLY B C 1
ATOM 2373 O O . GLY B 1 106 ? 0.62 -8.062 -17.047 1 94.38 106 GLY B O 1
ATOM 2374 N N . SER B 1 107 ? -0.57 -6.336 -16.234 1 93.12 107 SER B N 1
ATOM 2375 C CA . SER B 1 107 ? -0.937 -5.871 -17.578 1 93.12 107 SER B CA 1
ATOM 2376 C C . SER B 1 107 ? 0.295 -5.469 -18.375 1 93.12 107 SER B C 1
ATOM 2378 O O . SER B 1 107 ? 0.271 -5.48 -19.609 1 93.12 107 SER B O 1
ATOM 2380 N N . ASP B 1 108 ? 1.361 -5.094 -17.734 1 91.06 108 ASP B N 1
ATOM 2381 C CA . ASP B 1 108 ? 2.621 -4.801 -18.406 1 91.06 108 ASP B CA 1
ATOM 2382 C C . ASP B 1 108 ? 3.166 -6.043 -19.125 1 91.06 108 ASP B C 1
ATOM 2384 O O . ASP B 1 108 ? 3.605 -5.969 -20.266 1 91.06 108 ASP B O 1
ATOM 2388 N N . ASN B 1 109 ? 3.164 -7.148 -18.406 1 92.88 109 ASN B N 1
ATOM 2389 C CA . ASN B 1 109 ? 3.588 -8.414 -18.984 1 92.88 109 ASN B CA 1
ATOM 2390 C C . ASN B 1 109 ? 2.602 -8.898 -20.047 1 92.88 109 ASN B C 1
ATOM 2392 O O . ASN B 1 109 ? 3 -9.5 -21.047 1 92.88 109 ASN B O 1
ATOM 2396 N N . TRP B 1 110 ? 1.33 -8.633 -19.828 1 93.31 110 TRP B N 1
ATOM 2397 C CA . TRP B 1 110 ? 0.31 -9.055 -20.781 1 93.31 110 TRP B CA 1
ATOM 2398 C C . TRP B 1 110 ? 0.535 -8.406 -22.141 1 93.31 110 TRP B C 1
ATOM 2400 O O . TRP B 1 110 ? 0.311 -9.039 -23.172 1 93.31 110 TRP B O 1
ATOM 2410 N N . LYS B 1 111 ? 1.022 -7.238 -22.141 1 92.19 111 LYS B N 1
ATOM 2411 C CA . LYS B 1 111 ? 1.259 -6.496 -23.375 1 92.19 111 LYS B CA 1
ATOM 2412 C C . LYS B 1 111 ? 2.291 -7.199 -24.25 1 92.19 111 LYS B C 1
ATOM 2414 O O . LYS B 1 111 ? 2.215 -7.145 -25.469 1 92.19 111 LYS B O 1
ATOM 2419 N N . ILE B 1 112 ? 3.242 -7.855 -23.656 1 93 112 ILE B N 1
ATOM 2420 C CA . ILE B 1 112 ? 4.293 -8.531 -24.406 1 93 112 ILE B CA 1
ATOM 2421 C C . ILE B 1 112 ? 4.148 -10.039 -24.266 1 93 112 ILE B C 1
ATOM 2423 O O . ILE B 1 112 ? 5.117 -10.789 -24.422 1 93 112 ILE B O 1
ATOM 2427 N N . PHE B 1 113 ? 3.033 -10.492 -23.859 1 94.12 113 PHE B N 1
ATOM 2428 C CA . PHE B 1 113 ? 2.82 -11.898 -23.516 1 94.12 113 PHE B CA 1
ATOM 2429 C C . PHE B 1 113 ? 3.043 -12.797 -24.719 1 94.12 113 PHE B C 1
ATOM 2431 O O . PHE B 1 113 ? 3.471 -13.945 -24.578 1 94.12 113 PHE B O 1
ATOM 2438 N N . ASP B 1 114 ? 2.76 -12.336 -25.875 1 93.94 114 ASP B N 1
ATOM 2439 C CA . ASP B 1 114 ? 2.914 -13.109 -27.109 1 93.94 114 ASP B CA 1
ATOM 2440 C C . ASP B 1 114 ? 4.383 -13.422 -27.375 1 93.94 114 ASP B C 1
ATOM 2442 O O . ASP B 1 114 ? 4.699 -14.266 -28.219 1 93.94 114 ASP B O 1
ATOM 2446 N N . GLN B 1 115 ? 5.312 -12.781 -26.594 1 94.75 115 GLN B N 1
ATOM 2447 C CA . GLN B 1 115 ? 6.742 -13.031 -26.734 1 94.75 115 GLN B CA 1
ATOM 2448 C C . GLN B 1 115 ? 7.211 -14.109 -25.766 1 94.75 115 GLN B C 1
ATOM 2450 O O . GLN B 1 115 ? 8.344 -14.586 -25.859 1 94.75 115 GLN B O 1
ATOM 2455 N N . TRP B 1 116 ? 6.344 -14.492 -24.844 1 94.19 116 TRP B N 1
ATOM 2456 C CA . TRP B 1 116 ? 6.699 -15.523 -23.875 1 94.19 116 TRP B CA 1
ATOM 2457 C C . TRP B 1 116 ? 6.77 -16.891 -24.547 1 94.19 116 TRP B C 1
ATOM 2459 O O . TRP B 1 116 ? 5.992 -17.188 -25.453 1 94.19 116 TRP B O 1
ATOM 2469 N N . LYS B 1 117 ? 7.707 -17.688 -24.047 1 94.19 117 LYS B N 1
ATOM 2470 C CA . LYS B 1 117 ? 7.809 -19.062 -24.547 1 94.19 117 LYS B CA 1
ATOM 2471 C C . LYS B 1 117 ? 6.5 -19.812 -24.359 1 94.19 117 LYS B C 1
ATOM 2473 O O . LYS B 1 117 ? 5.992 -19.906 -23.234 1 94.19 117 LYS B O 1
ATOM 2478 N N . ASP B 1 118 ? 5.863 -20.312 -25.484 1 96.5 118 ASP B N 1
ATOM 2479 C CA . ASP B 1 118 ? 4.668 -21.141 -25.484 1 96.5 118 ASP B CA 1
ATOM 2480 C C . ASP B 1 118 ? 3.488 -20.422 -24.844 1 96.5 118 ASP B C 1
ATOM 2482 O O . ASP B 1 118 ? 2.756 -21.016 -24.031 1 96.5 118 ASP B O 1
ATOM 2486 N N . HIS B 1 119 ? 3.357 -19.141 -25.141 1 95.38 119 HIS B N 1
ATOM 2487 C CA . HIS B 1 119 ? 2.32 -18.312 -24.531 1 95.38 119 HIS B CA 1
ATOM 2488 C C . HIS B 1 119 ? 0.932 -18.875 -24.828 1 95.38 119 HIS B C 1
ATOM 2490 O O . HIS B 1 119 ? 0.041 -18.797 -23.969 1 95.38 119 HIS B O 1
ATOM 2496 N N . GLU B 1 120 ? 0.679 -19.469 -26 1 95.88 120 GLU B N 1
ATOM 2497 C CA . GLU B 1 120 ? -0.621 -20.047 -26.328 1 95.88 120 GLU B CA 1
ATOM 2498 C C . GLU B 1 120 ? -0.922 -21.266 -25.453 1 95.88 120 GLU B C 1
ATOM 2500 O O . GLU B 1 120 ? -2.055 -21.438 -25 1 95.88 120 GLU B O 1
ATOM 2505 N N . ALA B 1 121 ? 0.095 -22 -25.25 1 96.38 121 ALA B N 1
ATOM 2506 C CA . ALA B 1 121 ? -0.058 -23.172 -24.406 1 96.38 121 ALA B CA 1
ATOM 2507 C C . ALA B 1 121 ? -0.361 -22.75 -22.953 1 96.38 121 ALA B C 1
ATOM 2509 O O . ALA B 1 121 ? -1.162 -23.406 -22.281 1 96.38 121 ALA B O 1
ATOM 2510 N N . ILE B 1 122 ? 0.303 -21.703 -22.5 1 97.56 122 ILE B N 1
ATOM 2511 C CA . ILE B 1 122 ? 0.051 -21.203 -21.156 1 97.56 122 ILE B CA 1
ATOM 2512 C C . ILE B 1 122 ? -1.433 -20.875 -20.984 1 97.56 122 ILE B C 1
ATOM 2514 O O . ILE B 1 122 ? -2.059 -21.281 -20 1 97.56 122 ILE B O 1
ATOM 2518 N N . ILE B 1 123 ? -2.012 -20.25 -21.984 1 96.44 123 ILE B N 1
ATOM 2519 C CA . ILE B 1 123 ? -3.408 -19.828 -21.906 1 96.44 123 ILE B CA 1
ATOM 2520 C C . ILE B 1 123 ? -4.316 -21.062 -21.969 1 96.44 123 ILE B C 1
ATOM 2522 O O . ILE B 1 123 ? -5.219 -21.203 -21.141 1 96.44 123 ILE B O 1
ATOM 2526 N N . SER B 1 124 ? -4.086 -21.984 -22.875 1 96.19 124 SER B N 1
ATOM 2527 C CA . SER B 1 124 ? -4.988 -23.094 -23.125 1 96.19 124 SER B CA 1
ATOM 2528 C C . SER B 1 124 ? -4.879 -24.172 -22.047 1 96.19 124 SER B C 1
ATOM 2530 O O . SER B 1 124 ? -5.875 -24.797 -21.688 1 96.19 124 SER B O 1
ATOM 2532 N N . GLU B 1 125 ? -3.707 -24.344 -21.484 1 96.94 125 GLU B N 1
ATOM 2533 C CA . GLU B 1 125 ? -3.488 -25.438 -20.531 1 96.94 125 GLU B CA 1
ATOM 2534 C C . GLU B 1 125 ? -3.734 -24.984 -19.094 1 96.94 125 GLU B C 1
ATOM 2536 O O . GLU B 1 125 ? -4.141 -25.781 -18.25 1 96.94 125 GLU B O 1
ATOM 2541 N N . PHE B 1 126 ? -3.52 -23.734 -18.812 1 97.62 126 PHE B N 1
ATOM 2542 C CA . PHE B 1 126 ? -3.525 -23.312 -17.422 1 97.62 126 PHE B CA 1
ATOM 2543 C C . PHE B 1 126 ? -4.5 -22.172 -17.203 1 97.62 126 PHE B C 1
ATOM 2545 O O . PHE B 1 126 ? -5.285 -22.172 -16.266 1 97.62 126 PHE B O 1
ATOM 2552 N N . GLY B 1 127 ? -4.449 -21.203 -18.172 1 96.88 127 GLY B N 1
ATOM 2553 C CA . GLY B 1 127 ? -5.199 -19.969 -17.984 1 96.88 127 GLY B CA 1
ATOM 2554 C C . GLY B 1 127 ? -4.375 -18.859 -17.359 1 96.88 127 GLY B C 1
ATOM 2555 O O . GLY B 1 127 ? -3.34 -19.109 -16.734 1 96.88 127 GLY B O 1
ATOM 2556 N N . VAL B 1 128 ? -4.887 -17.609 -17.594 1 96.94 128 VAL B N 1
ATOM 2557 C CA . VAL B 1 128 ? -4.125 -16.438 -17.156 1 96.94 128 VAL B CA 1
ATOM 2558 C C . VAL B 1 128 ? -5.055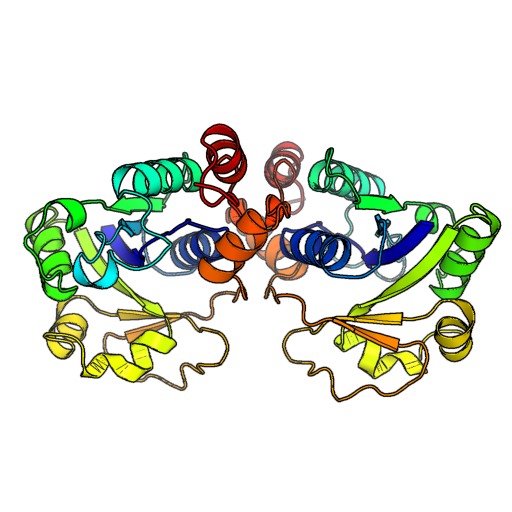 -15.445 -16.469 1 96.94 128 VAL B C 1
ATOM 2560 O O . VAL B 1 128 ? -6.172 -15.203 -16.938 1 96.94 128 VAL B O 1
ATOM 2563 N N . ILE B 1 129 ? -4.605 -14.969 -15.352 1 96.62 129 ILE B N 1
ATOM 2564 C CA . ILE B 1 129 ? -5.254 -13.859 -14.656 1 96.62 129 ILE B CA 1
ATOM 2565 C C . ILE B 1 129 ? -4.41 -12.594 -14.805 1 96.62 129 ILE B C 1
ATOM 2567 O O . ILE B 1 129 ? -3.242 -12.578 -14.406 1 96.62 129 ILE B O 1
ATOM 2571 N N . VAL B 1 130 ? -5.043 -11.523 -15.328 1 95.88 130 VAL B N 1
ATOM 2572 C CA . VAL B 1 130 ? -4.328 -10.281 -15.586 1 95.88 130 VAL B CA 1
ATOM 2573 C C . VAL B 1 130 ? -4.816 -9.195 -14.625 1 95.88 130 VAL B C 1
ATOM 2575 O O . VAL B 1 130 ? -6.023 -9 -14.469 1 95.88 130 VAL B O 1
ATOM 2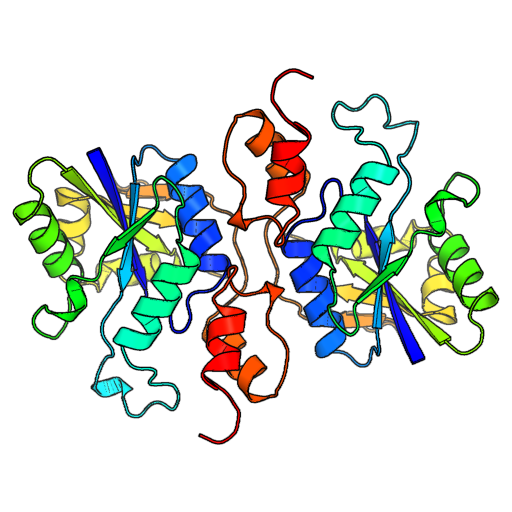578 N N . TYR B 1 131 ? -3.875 -8.633 -13.945 1 93.5 131 TYR B N 1
ATOM 2579 C CA . TYR B 1 131 ? -4.199 -7.5 -13.078 1 93.5 131 TYR B CA 1
ATOM 2580 C C . TYR B 1 131 ? -3.619 -6.203 -13.633 1 93.5 131 TYR B C 1
ATOM 2582 O O . TYR B 1 131 ? -2.594 -6.219 -14.32 1 93.5 131 TYR B O 1
ATOM 2590 N N . PRO B 1 132 ? -4.203 -5.062 -13.328 1 89.5 132 PRO B N 1
ATOM 2591 C CA . PRO B 1 132 ? -3.758 -3.789 -13.891 1 89.5 132 PRO B CA 1
ATOM 2592 C C . PRO B 1 132 ? -2.49 -3.258 -13.227 1 89.5 132 PRO B C 1
ATOM 2594 O O . PRO B 1 132 ? -2.309 -3.42 -12.016 1 89.5 13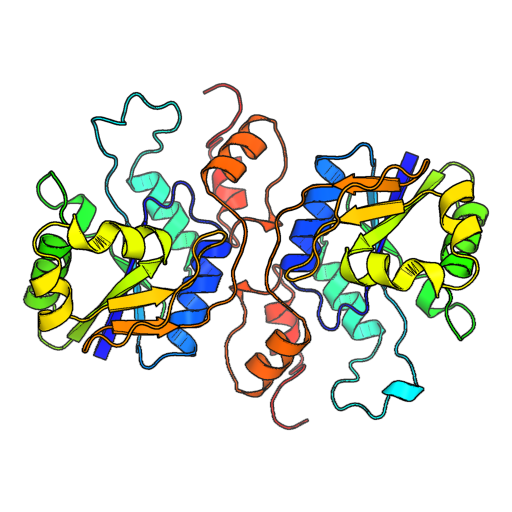2 PRO B O 1
ATOM 2597 N N . ARG B 1 133 ? -1.663 -2.678 -14.031 1 87.5 133 ARG B N 1
ATOM 2598 C CA . ARG B 1 133 ? -0.479 -1.947 -13.594 1 87.5 133 ARG B CA 1
ATOM 2599 C C . ARG B 1 133 ? -0.53 -0.495 -14.055 1 87.5 133 ARG B C 1
ATOM 2601 O O . ARG B 1 133 ? -1.103 -0.191 -15.102 1 87.5 133 ARG B O 1
ATOM 2608 N N . PRO B 1 134 ? 0.052 0.381 -13.188 1 78.31 134 PRO B N 1
ATOM 2609 C CA . PRO B 1 134 ? 0.053 1.786 -13.602 1 78.31 134 PRO B CA 1
ATOM 2610 C C . PRO B 1 134 ? 0.663 1.994 -14.984 1 78.31 134 PRO B C 1
ATOM 2612 O O . PRO B 1 134 ? 1.734 1.457 -15.281 1 78.31 134 PRO B O 1
ATOM 2615 N N . GLY B 1 135 ? -0.019 2.74 -15.82 1 77.44 135 GLY B N 1
ATOM 2616 C CA . GLY B 1 135 ? 0.491 3.074 -17.141 1 77.44 135 GLY B CA 1
ATOM 2617 C C . GLY B 1 135 ? 0.167 2.025 -18.188 1 77.44 135 GLY B C 1
ATOM 2618 O O . GLY B 1 135 ? 0.45 2.215 -19.375 1 77.44 135 GLY B O 1
ATOM 2619 N N . TYR B 1 136 ? -0.405 0.896 -17.734 1 81.81 136 TYR B N 1
ATOM 2620 C CA . TYR B 1 136 ? -0.706 -0.204 -18.641 1 81.81 136 TYR B CA 1
ATOM 2621 C C . TYR B 1 136 ? -2.176 -0.596 -18.562 1 81.81 136 TYR B C 1
ATOM 2623 O O . TYR B 1 136 ? -2.531 -1.547 -17.859 1 81.81 136 TYR B O 1
ATOM 2631 N N . PRO B 1 137 ? -2.984 0.126 -19.203 1 77 137 PRO B N 1
ATOM 2632 C CA . PRO B 1 137 ? -4.406 -0.218 -19.172 1 77 137 PRO B CA 1
ATOM 2633 C C . PRO B 1 137 ? -4.688 -1.617 -19.719 1 77 137 PRO B C 1
ATOM 2635 O O . PRO B 1 137 ? -4.027 -2.061 -20.672 1 77 137 PRO B O 1
ATOM 2638 N N . VAL B 1 138 ? -5.574 -2.299 -18.844 1 78.31 138 VAL B N 1
ATOM 2639 C CA . VAL B 1 138 ? -5.969 -3.631 -19.281 1 78.31 138 VAL B CA 1
ATOM 2640 C C . VAL B 1 138 ? -7.105 -3.521 -20.297 1 78.31 138 VAL B C 1
ATOM 2642 O O . VAL B 1 138 ? -8.125 -2.877 -20.031 1 78.31 138 VAL B O 1
ATOM 2645 N N . GLY B 1 139 ? -6.926 -3.248 -21.516 1 70.56 139 GLY B N 1
ATOM 2646 C CA . GLY B 1 139 ? -8.008 -3.268 -22.5 1 70.56 139 GLY B CA 1
ATOM 2647 C C . GLY B 1 139 ? -8.992 -4.395 -22.266 1 70.56 139 GLY B C 1
ATOM 2648 O O . GLY B 1 139 ? -8.977 -5.039 -21.219 1 70.56 139 GLY B O 1
ATOM 2649 N N . THR B 1 140 ? -10.078 -4.473 -22.906 1 71.75 140 THR B N 1
ATOM 2650 C CA . THR B 1 140 ? -11.016 -5.594 -22.859 1 71.75 140 THR B CA 1
ATOM 2651 C C . THR B 1 140 ? -10.375 -6.852 -23.438 1 71.75 140 THR B C 1
ATOM 2653 O O . THR B 1 140 ? -9.891 -6.84 -24.578 1 71.75 140 THR B O 1
ATOM 2656 N N . ILE B 1 141 ? -10.18 -7.766 -22.484 1 71.94 141 ILE B N 1
ATOM 2657 C CA . ILE B 1 141 ? -9.625 -9.039 -22.938 1 71.94 141 ILE B CA 1
ATOM 2658 C C . ILE B 1 141 ? -10.734 -10.078 -23.062 1 71.94 141 ILE B C 1
ATOM 2660 O O . ILE B 1 141 ? -11.422 -10.367 -22.078 1 71.94 141 ILE B O 1
ATOM 2664 N N . TYR B 1 142 ? -10.953 -10.594 -24.234 1 70.38 142 TYR B N 1
ATOM 2665 C CA . TYR B 1 142 ? -12.039 -11.531 -24.484 1 70.38 142 TYR B CA 1
ATOM 2666 C C . TYR B 1 142 ? -11.5 -12.938 -24.703 1 70.38 142 TYR B C 1
ATOM 2668 O O . TYR B 1 142 ? -12.273 -13.883 -24.891 1 70.38 142 TYR B O 1
ATOM 2676 N N . ASP B 1 143 ? -10.375 -13.102 -24.547 1 75.06 143 ASP B N 1
ATOM 2677 C CA . ASP B 1 143 ? -9.789 -14.414 -24.828 1 75.06 143 ASP B CA 1
ATOM 2678 C C . ASP B 1 143 ? -10.242 -15.445 -23.812 1 75.06 143 ASP B C 1
ATOM 2680 O O . ASP B 1 143 ? -10.25 -15.18 -22.609 1 75.06 143 ASP B O 1
ATOM 2684 N N . ASP B 1 144 ? -10.648 -16.5 -24.344 1 84.38 144 ASP B N 1
ATOM 2685 C CA . ASP B 1 144 ? -10.953 -17.625 -23.469 1 84.38 144 ASP B CA 1
ATOM 2686 C C . ASP B 1 144 ? -9.719 -18.031 -22.656 1 84.38 144 ASP B C 1
ATOM 2688 O O . ASP B 1 144 ? -8.609 -18.062 -23.172 1 84.38 144 ASP B O 1
ATOM 2692 N N . GLY B 1 145 ? -9.883 -18.172 -21.391 1 91.81 145 GLY B N 1
ATOM 2693 C CA . GLY B 1 145 ? -8.781 -18.625 -20.547 1 91.81 145 GLY B CA 1
ATOM 2694 C C . GLY B 1 145 ? -8.055 -17.469 -19.859 1 91.81 145 GLY B C 1
ATOM 2695 O O . GLY B 1 145 ? -7.098 -17.703 -19.125 1 91.81 145 GLY B O 1
ATOM 2696 N N . VAL B 1 146 ? -8.539 -16.266 -20.188 1 93.88 146 VAL B N 1
ATOM 2697 C CA . VAL B 1 146 ? -7.906 -15.086 -19.594 1 93.88 146 VAL B CA 1
ATOM 2698 C C . VAL B 1 146 ? -8.93 -14.305 -18.781 1 93.88 146 VAL B C 1
ATOM 2700 O O . VAL B 1 146 ? -9.984 -13.922 -19.281 1 93.88 146 VAL B O 1
ATOM 2703 N N . ASP B 1 147 ? -8.648 -14.164 -17.547 1 93.44 147 ASP B N 1
ATOM 2704 C CA . ASP B 1 147 ? -9.477 -13.367 -16.641 1 93.44 147 ASP B CA 1
ATOM 2705 C C . ASP B 1 147 ? -8.789 -12.055 -16.281 1 93.44 147 ASP B C 1
ATOM 2707 O O . ASP B 1 147 ? -7.562 -12.016 -16.125 1 93.44 147 ASP B O 1
ATOM 2711 N N . VAL B 1 148 ? -9.625 -11.062 -16.141 1 92.75 148 VAL B N 1
ATOM 2712 C CA . VAL B 1 148 ? -9.109 -9.773 -15.703 1 92.75 148 VAL B CA 1
ATOM 2713 C C . VAL B 1 148 ? -9.633 -9.453 -14.305 1 92.75 148 VAL B C 1
ATOM 2715 O O . VAL B 1 148 ? -10.82 -9.641 -14.023 1 92.75 148 VAL B O 1
ATOM 2718 N N . VAL B 1 149 ? -8.703 -9.094 -13.477 1 91.69 149 VAL B N 1
ATOM 2719 C CA . VAL B 1 149 ? -9.094 -8.695 -12.133 1 91.69 149 VAL B CA 1
ATOM 2720 C C . VAL B 1 149 ? -8.766 -7.219 -11.914 1 91.69 149 VAL B C 1
ATOM 2722 O O . VAL B 1 149 ? -7.703 -6.746 -12.336 1 91.69 149 VAL B O 1
ATOM 2725 N N . ASN B 1 150 ? -9.68 -6.504 -11.344 1 88.19 150 ASN B N 1
ATOM 2726 C CA . ASN B 1 150 ? -9.461 -5.094 -11.039 1 88.19 150 ASN B CA 1
ATOM 2727 C C . ASN B 1 150 ? -8.898 -4.902 -9.633 1 88.19 150 ASN B C 1
ATOM 2729 O O . ASN B 1 150 ? -9.531 -4.273 -8.789 1 88.19 150 ASN B O 1
ATOM 2733 N N . ALA B 1 151 ? -7.695 -5.395 -9.484 1 88.69 151 ALA B N 1
ATOM 2734 C CA . ALA B 1 151 ? -7.027 -5.289 -8.188 1 88.69 151 ALA B CA 1
ATOM 2735 C C . ALA B 1 151 ? -6.531 -3.867 -7.941 1 88.69 151 ALA B C 1
ATOM 2737 O O . ALA B 1 151 ? -6.176 -3.154 -8.883 1 88.69 151 ALA B O 1
ATOM 2738 N N . PRO B 1 152 ? -6.516 -3.459 -6.629 1 86.31 152 PRO B N 1
ATOM 2739 C CA . PRO B 1 152 ? -5.949 -2.146 -6.312 1 86.31 152 PRO B CA 1
ATOM 2740 C C . PRO B 1 152 ? -4.477 -2.029 -6.699 1 86.31 152 PRO B C 1
ATOM 2742 O O . PRO B 1 152 ? -3.719 -2.992 -6.559 1 86.31 152 PRO B O 1
ATOM 2745 N N . MET B 1 153 ? -4.188 -0.864 -7.242 1 84.31 153 MET B N 1
ATOM 2746 C CA . MET B 1 153 ? -2.812 -0.631 -7.676 1 84.31 153 MET B CA 1
ATOM 2747 C C . MET B 1 153 ? -2.023 0.12 -6.609 1 84.31 153 MET B C 1
ATOM 2749 O O . MET B 1 153 ? -2.562 1.001 -5.938 1 84.31 153 MET B O 1
ATOM 2753 N N . ALA B 1 154 ? -0.826 -0.333 -6.406 1 83.62 154 ALA B N 1
ATOM 2754 C CA . ALA B 1 154 ? 0.131 0.411 -5.59 1 83.62 154 ALA B CA 1
ATOM 2755 C C . ALA B 1 154 ? 1.356 0.809 -6.41 1 83.62 154 ALA B C 1
ATOM 2757 O O . ALA B 1 154 ? 1.952 -0.028 -7.094 1 83.62 154 ALA B O 1
ATOM 2758 N N . ASP B 1 155 ? 1.598 2.061 -6.461 1 85.31 155 ASP B N 1
ATOM 2759 C CA . ASP B 1 155 ? 2.756 2.568 -7.191 1 85.31 155 ASP B CA 1
ATOM 2760 C C . ASP B 1 155 ? 4.035 2.395 -6.375 1 85.31 155 ASP B C 1
ATOM 2762 O O . ASP B 1 155 ? 4.684 3.379 -6.008 1 85.31 155 ASP B O 1
ATOM 2766 N N . ILE B 1 156 ? 4.375 1.203 -6.074 1 90.31 156 ILE B N 1
ATOM 2767 C CA . ILE B 1 156 ? 5.562 0.841 -5.305 1 90.31 156 ILE B CA 1
ATOM 2768 C C . ILE B 1 156 ? 6.406 -0.151 -6.102 1 90.31 156 ILE B C 1
ATOM 2770 O O . ILE B 1 156 ? 5.875 -1.074 -6.719 1 90.31 156 ILE B O 1
ATOM 2774 N N . SER B 1 157 ? 7.648 0.057 -6.199 1 91.06 157 SER B N 1
ATOM 2775 C CA . SER B 1 157 ? 8.57 -0.868 -6.855 1 91.06 157 SER B CA 1
ATOM 2776 C C . SER B 1 157 ? 9.75 -1.21 -5.949 1 91.06 157 SER B C 1
ATOM 2778 O O . SER B 1 157 ? 10.125 -0.416 -5.086 1 91.06 157 SER B O 1
ATOM 2780 N N . SER B 1 158 ? 10.227 -2.352 -6.25 1 93.69 158 SER B N 1
ATOM 2781 C CA . SER B 1 158 ? 11.406 -2.773 -5.5 1 93.69 158 SER B CA 1
ATOM 2782 C C . SER B 1 158 ? 12.586 -1.845 -5.758 1 93.69 158 SER B C 1
ATOM 2784 O O . SER B 1 158 ? 13.383 -1.58 -4.859 1 93.69 158 SER B O 1
ATOM 2786 N N . THR B 1 159 ? 12.695 -1.357 -6.949 1 92 159 THR B N 1
ATOM 2787 C CA . THR B 1 159 ? 13.766 -0.438 -7.316 1 92 159 THR B CA 1
ATOM 2788 C C . THR B 1 159 ? 13.695 0.836 -6.477 1 92 159 THR B C 1
ATOM 2790 O O . THR B 1 159 ? 14.703 1.281 -5.926 1 92 159 THR B O 1
ATOM 2793 N N . PHE B 1 160 ? 12.531 1.375 -6.375 1 92.81 160 PHE B N 1
ATOM 2794 C CA . PHE B 1 160 ? 12.328 2.568 -5.562 1 92.81 160 PHE B CA 1
ATOM 2795 C C . PHE B 1 160 ? 12.734 2.312 -4.117 1 92.81 160 PHE B C 1
ATOM 2797 O O . PHE B 1 160 ? 13.422 3.131 -3.504 1 92.81 160 PHE B O 1
ATOM 2804 N N . ILE B 1 161 ? 12.312 1.219 -3.561 1 95.25 161 ILE B N 1
ATOM 2805 C CA . ILE B 1 161 ? 12.586 0.866 -2.172 1 95.25 161 ILE B CA 1
ATOM 2806 C C . ILE B 1 161 ? 14.086 0.73 -1.954 1 95.25 161 ILE B C 1
ATOM 2808 O O . ILE B 1 161 ? 14.633 1.264 -0.985 1 95.25 161 ILE B O 1
ATOM 2812 N N . ARG B 1 162 ? 14.742 0.046 -2.852 1 95 162 ARG B N 1
ATOM 2813 C CA . ARG B 1 162 ? 16.188 -0.134 -2.723 1 95 162 ARG B CA 1
ATOM 2814 C C . ARG B 1 162 ? 16.906 1.207 -2.762 1 95 162 ARG B C 1
ATOM 2816 O O . ARG B 1 162 ? 17.797 1.463 -1.947 1 95 162 ARG B O 1
ATOM 2823 N N . LYS B 1 163 ? 16.562 2.07 -3.652 1 93.5 163 LYS B N 1
ATOM 2824 C CA . LYS B 1 163 ? 17.188 3.385 -3.766 1 93.5 163 LYS B CA 1
ATOM 2825 C C . LYS B 1 163 ? 16.953 4.215 -2.508 1 93.5 163 LYS B C 1
ATOM 2827 O O . LYS B 1 163 ? 17.859 4.91 -2.037 1 93.5 163 LYS B O 1
ATOM 2832 N N . ALA B 1 164 ? 15.742 4.156 -2.045 1 94 164 ALA B N 1
ATOM 2833 C CA . ALA B 1 164 ? 15.398 4.902 -0.834 1 94 164 ALA B CA 1
ATOM 2834 C C . ALA B 1 164 ? 16.203 4.395 0.364 1 94 164 ALA B C 1
ATOM 2836 O O . ALA B 1 164 ? 16.75 5.188 1.135 1 94 164 ALA B O 1
ATOM 2837 N N . LEU B 1 165 ? 16.266 3.09 0.526 1 94.44 165 LEU B N 1
ATOM 2838 C CA . LEU B 1 165 ? 17.031 2.486 1.615 1 94.44 165 LEU B CA 1
ATOM 2839 C C . LEU B 1 165 ? 18.5 2.859 1.521 1 94.44 165 LEU B C 1
ATOM 2841 O O . LEU B 1 165 ? 19.141 3.131 2.539 1 94.44 165 LEU B O 1
ATOM 2845 N N . ALA B 1 166 ? 18.984 2.883 0.301 1 93.06 166 ALA B N 1
ATOM 2846 C CA . ALA B 1 166 ? 20.391 3.234 0.073 1 93.06 166 ALA B CA 1
ATOM 2847 C C . ALA B 1 166 ? 20.672 4.664 0.521 1 93.06 166 ALA B C 1
ATOM 2849 O O . ALA B 1 166 ? 21.812 4.992 0.884 1 93.06 166 ALA B O 1
ATOM 2850 N N . ARG B 1 167 ? 19.703 5.516 0.52 1 93 167 ARG B N 1
ATOM 2851 C CA . ARG B 1 167 ? 19.859 6.914 0.913 1 93 167 ARG B CA 1
ATOM 2852 C C . ARG B 1 167 ? 19.562 7.098 2.398 1 93 167 ARG B C 1
ATOM 2854 O O . ARG B 1 167 ? 19.594 8.219 2.906 1 93 167 ARG B O 1
ATOM 2861 N N . GLY B 1 168 ? 19.188 6.055 3.068 1 92.69 168 GLY B N 1
ATOM 2862 C CA . GLY B 1 168 ? 18.984 6.102 4.508 1 92.69 168 GLY B CA 1
ATOM 2863 C C . GLY B 1 168 ? 17.547 6.406 4.895 1 92.69 168 GLY B C 1
ATOM 2864 O O . GLY B 1 168 ? 17.25 6.676 6.062 1 92.69 168 GLY B O 1
ATOM 2865 N N . TRP B 1 169 ? 16.703 6.328 3.936 1 92.81 169 TRP B N 1
ATOM 2866 C CA . TRP B 1 169 ? 15.289 6.602 4.227 1 92.81 169 TRP B CA 1
ATOM 2867 C C . TRP B 1 169 ? 14.602 5.363 4.793 1 92.81 169 TRP B C 1
ATOM 2869 O O . TRP B 1 169 ? 14.961 4.234 4.449 1 92.81 169 TRP B O 1
ATOM 2879 N N . SER B 1 170 ? 13.648 5.645 5.672 1 94.31 170 SER B N 1
ATOM 2880 C CA . SER B 1 170 ? 12.867 4.551 6.242 1 94.31 170 SER B CA 1
ATOM 2881 C C . SER B 1 170 ? 11.766 4.109 5.289 1 94.31 170 SER B C 1
ATOM 2883 O O . SER B 1 170 ? 11 4.941 4.793 1 94.31 170 SER B O 1
ATOM 2885 N N . MET B 1 171 ? 11.672 2.848 5.023 1 95.06 171 MET B N 1
ATOM 2886 C CA . MET B 1 171 ? 10.648 2.309 4.129 1 95.06 171 MET B CA 1
ATOM 2887 C C . MET B 1 171 ? 9.719 1.365 4.875 1 95.06 171 MET B C 1
ATOM 2889 O O . MET B 1 171 ? 9.148 0.446 4.281 1 95.06 171 MET B O 1
ATOM 2893 N N . ASN B 1 172 ? 9.562 1.605 6.129 1 94.75 172 ASN B N 1
ATOM 2894 C CA . ASN B 1 172 ? 8.82 0.732 7.027 1 94.75 172 ASN B CA 1
ATOM 2895 C C . ASN B 1 172 ? 7.387 0.521 6.547 1 94.75 172 ASN B C 1
ATOM 2897 O O . ASN B 1 172 ? 6.852 -0.586 6.641 1 94.75 172 ASN B O 1
ATOM 2901 N N . TYR B 1 173 ? 6.742 1.491 6.008 1 95.56 173 TYR B N 1
ATOM 2902 C CA . TYR B 1 173 ? 5.34 1.387 5.617 1 95.56 173 TYR B CA 1
ATOM 2903 C C . TYR B 1 173 ? 5.207 0.82 4.207 1 95.56 173 TYR B C 1
ATOM 2905 O O . TYR B 1 173 ? 4.102 0.504 3.762 1 95.56 173 TYR B O 1
ATOM 2913 N N . PHE B 1 174 ? 6.285 0.655 3.5 1 96.25 174 PHE B N 1
ATOM 2914 C CA . PHE B 1 174 ? 6.281 0.163 2.127 1 96.25 174 PHE B CA 1
ATOM 2915 C C . PHE B 1 174 ? 6.59 -1.328 2.086 1 96.25 174 PHE B C 1
ATOM 2917 O O . PHE B 1 174 ? 6.531 -1.949 1.021 1 96.25 174 PHE B O 1
ATOM 2924 N N . LEU B 1 175 ? 6.949 -1.843 3.264 1 97 175 LEU B N 1
ATOM 2925 C CA . LEU B 1 175 ? 7.332 -3.246 3.369 1 97 175 LEU B CA 1
ATOM 2926 C C . LEU B 1 175 ? 6.434 -3.982 4.355 1 97 175 LEU B C 1
ATOM 2928 O O . LEU B 1 175 ? 5.973 -3.398 5.34 1 97 175 LEU B O 1
ATOM 2932 N N . PRO B 1 176 ? 6.188 -5.285 4.062 1 95.56 176 PRO B N 1
ATOM 2933 C CA . PRO B 1 176 ? 5.395 -6.07 5.016 1 95.56 176 PRO B CA 1
ATOM 2934 C C . PRO B 1 176 ? 6.062 -6.184 6.383 1 95.56 176 PRO B C 1
ATOM 2936 O O . PRO B 1 176 ? 7.277 -5.996 6.5 1 95.56 176 PRO B O 1
ATOM 2939 N N . GLN B 1 177 ? 5.184 -6.496 7.336 1 89.44 177 GLN B N 1
ATOM 2940 C CA . GLN B 1 177 ? 5.664 -6.645 8.703 1 89.44 177 GLN B CA 1
ATOM 2941 C C . GLN B 1 177 ? 6.848 -7.605 8.773 1 89.44 177 GLN B C 1
ATOM 2943 O O . GLN B 1 177 ? 6.805 -8.688 8.188 1 89.44 177 GLN B O 1
ATOM 2948 N N . GLY B 1 178 ? 7.855 -7.234 9.414 1 93.94 178 GLY B N 1
ATOM 2949 C CA . GLY B 1 178 ? 9.016 -8.086 9.648 1 93.94 178 GLY B CA 1
ATOM 2950 C C . GLY B 1 178 ? 10.086 -7.93 8.586 1 93.94 178 GLY B C 1
ATOM 2951 O O . GLY B 1 178 ? 11.266 -8.18 8.844 1 93.94 178 GLY B O 1
ATOM 2952 N N . VAL B 1 179 ? 9.695 -7.605 7.387 1 97.5 179 VAL B N 1
ATOM 2953 C CA . VAL B 1 179 ? 10.641 -7.52 6.281 1 97.5 179 VAL B CA 1
ATOM 2954 C C . VAL B 1 179 ? 11.562 -6.316 6.477 1 97.5 179 VAL B C 1
ATOM 2956 O O . VAL B 1 179 ? 12.773 -6.414 6.289 1 97.5 179 VAL B O 1
ATOM 2959 N N . TYR B 1 180 ? 10.992 -5.184 6.875 1 95.44 180 TYR B N 1
ATOM 2960 C CA . TYR B 1 180 ? 11.805 -3.994 7.105 1 95.44 180 TYR B CA 1
ATOM 2961 C C . TYR B 1 180 ? 12.852 -4.25 8.18 1 95.44 180 TYR B C 1
ATOM 2963 O O . TYR B 1 180 ? 14.031 -3.943 7.984 1 95.44 180 TYR B O 1
ATOM 2971 N N . ASP B 1 181 ? 12.445 -4.789 9.297 1 95.12 181 ASP B N 1
ATOM 2972 C CA . ASP B 1 181 ? 13.367 -5.094 10.383 1 95.12 181 ASP B CA 1
ATOM 2973 C C . ASP B 1 181 ? 14.492 -6.012 9.914 1 95.12 181 ASP B C 1
ATOM 2975 O O . ASP B 1 181 ? 15.648 -5.836 10.297 1 95.12 181 ASP B O 1
ATOM 2979 N N . TYR B 1 182 ? 14.109 -7.039 9.125 1 97.62 182 TYR B N 1
ATOM 2980 C CA . TYR B 1 182 ? 15.094 -7.977 8.594 1 97.62 182 TYR B CA 1
ATOM 2981 C C . TYR B 1 182 ? 16.125 -7.254 7.73 1 97.62 182 TYR B C 1
ATOM 2983 O O . TYR B 1 182 ? 17.328 -7.52 7.828 1 97.62 182 TYR B O 1
ATOM 2991 N N . ILE B 1 183 ? 15.664 -6.344 6.91 1 96.44 183 ILE B N 1
ATOM 2992 C CA . ILE B 1 183 ? 16.531 -5.582 6.016 1 96.44 183 ILE B CA 1
ATOM 2993 C C . ILE B 1 183 ? 17.516 -4.746 6.832 1 96.44 183 ILE B C 1
ATOM 2995 O O . ILE B 1 183 ? 18.703 -4.73 6.547 1 96.44 183 ILE B O 1
ATOM 2999 N N . ILE B 1 184 ? 17 -4.066 7.875 1 94.75 184 ILE B N 1
ATOM 3000 C CA . ILE B 1 184 ? 17.844 -3.203 8.703 1 94.75 184 ILE B CA 1
ATOM 3001 C C . ILE B 1 184 ? 18.828 -4.051 9.5 1 94.75 184 ILE B C 1
ATOM 3003 O O . ILE B 1 184 ? 20.016 -3.746 9.539 1 94.75 184 ILE B O 1
ATOM 3007 N N . LYS B 1 185 ? 18.328 -5.117 10.062 1 95.62 185 LYS B N 1
ATOM 3008 C CA . LYS B 1 185 ? 19.156 -5.996 10.891 1 95.62 185 LYS B CA 1
ATOM 3009 C C . LYS B 1 185 ? 20.312 -6.586 10.086 1 95.62 185 LYS B C 1
ATOM 3011 O O . LYS B 1 185 ? 21.422 -6.75 10.602 1 95.62 185 LYS B O 1
ATOM 3016 N N . ASN B 1 186 ? 20.078 -6.918 8.836 1 94.88 186 ASN B N 1
ATOM 3017 C CA . ASN B 1 186 ? 21.078 -7.59 8.023 1 94.88 186 ASN B CA 1
ATOM 3018 C C . ASN B 1 186 ? 21.781 -6.613 7.078 1 94.88 186 ASN B C 1
ATO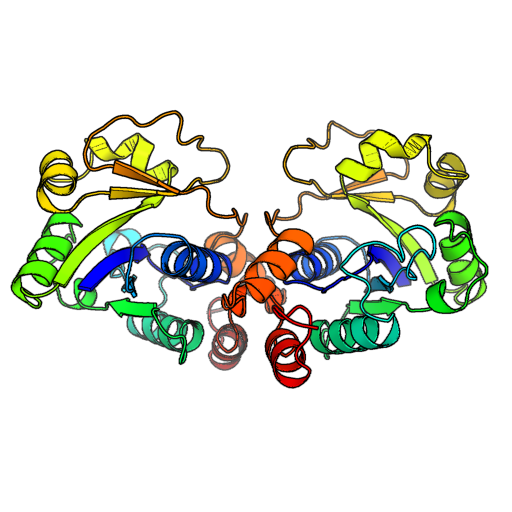M 3020 O O . ASN B 1 186 ? 22.531 -7.031 6.191 1 94.88 186 ASN B O 1
ATOM 3024 N N . ASN B 1 187 ? 21.531 -5.273 7.188 1 92.62 187 ASN B N 1
ATOM 3025 C CA . ASN B 1 187 ? 22.156 -4.203 6.414 1 92.62 187 ASN B CA 1
ATOM 3026 C C . ASN B 1 187 ? 22.031 -4.449 4.914 1 92.62 187 ASN B C 1
ATOM 3028 O O . ASN B 1 187 ? 23.016 -4.383 4.184 1 92.62 187 ASN B O 1
ATOM 3032 N N . LEU B 1 188 ? 20.781 -4.867 4.617 1 93.56 188 LEU B N 1
ATOM 3033 C CA . LEU B 1 188 ? 20.531 -5.102 3.201 1 93.56 188 LEU B CA 1
ATOM 3034 C C . LEU B 1 188 ? 20.234 -3.791 2.477 1 93.56 188 LEU B C 1
ATOM 3036 O O . LEU B 1 188 ? 19.578 -2.908 3.023 1 93.56 188 LEU B O 1
ATOM 3040 N N . TYR B 1 189 ? 20.672 -3.596 1.246 1 91 189 TYR B N 1
ATOM 3041 C CA . TYR B 1 189 ? 20.391 -2.494 0.333 1 91 189 TYR B CA 1
ATOM 3042 C C . TYR B 1 189 ? 20.953 -1.183 0.87 1 91 189 TYR B C 1
ATOM 3044 O O . TYR B 1 189 ? 20.516 -0.102 0.476 1 91 189 TYR B O 1
ATOM 3052 N N . GLY B 1 190 ? 21.672 -1.228 1.928 1 75.81 190 GLY B N 1
ATOM 3053 C CA . GLY B 1 190 ? 22.203 -0.023 2.547 1 75.81 190 GLY B CA 1
ATOM 3054 C C . GLY B 1 190 ? 23.234 0.677 1.694 1 75.81 190 GLY B C 1
ATOM 3055 O O . GLY B 1 190 ? 23.547 0.227 0.589 1 75.81 190 GLY B O 1
ATOM 3056 N N . THR B 1 191 ? 23.672 1.928 1.825 1 62.41 191 THR B N 1
ATOM 3057 C CA . THR B 1 191 ? 24.672 2.74 1.159 1 62.41 191 THR B CA 1
ATOM 3058 C C . THR B 1 191 ? 25.938 1.919 0.881 1 62.41 191 THR B C 1
ATOM 3060 O O . THR B 1 191 ? 26.484 1.966 -0.224 1 62.41 191 THR B O 1
ATOM 3063 N N . GLY B 1 192 ? 26.875 1.37 1.562 1 47.47 192 GLY B N 1
ATOM 3064 C CA . GLY B 1 192 ? 28.219 0.835 1.403 1 47.47 192 GLY B CA 1
ATOM 3065 C C . GLY B 1 192 ? 28.281 -0.679 1.48 1 47.47 192 GLY B C 1
ATOM 3066 O O . GLY B 1 192 ? 29.344 -1.262 1.639 1 47.47 192 GLY B O 1
ATOM 3067 N N . SER B 1 193 ? 27.391 -1.453 0.958 1 34.03 193 SER B N 1
ATOM 3068 C CA . SER B 1 193 ? 28.141 -2.691 0.784 1 34.03 193 SER B CA 1
ATOM 3069 C C . SER B 1 193 ? 29.109 -2.592 -0.393 1 34.03 193 SER B C 1
ATOM 3071 O O . SER B 1 193 ? 28.828 -1.88 -1.363 1 34.03 193 SER B O 1
#

InterPro domains:
  IPR004821 Cytidyltransferase-like domain [PF01467] (5-163)
  IPR005248 Nicotinate/nicotinamide nucleotide adenylyltransferase [MF_00244] (1-190)
  IPR005248 Nicotinate/nicotinamide nucleotide adenylyltransferase [PTHR39321] (3-190)
  IPR005248 Nicotinate/nicotinamide nucleotide adenylyltransferase [TIGR00482] (5-189)
  IPR005248 Nicotinate/nicotinamide nucleotide adenylyltransferase [cd02165] (3-189)
  IPR014729 Rossmann-like alpha/beta/alpha sandwich fold [G3DSA:3.40.50.620] (2-192)

Secondary structure (DSSP, 8-state):
-EEEEEEE--TT--HHHHHHHHHHHHHSS-SEEEEEEPPP-GGGTTSTT---HHHHHHHHHHHHTT-TTEEEE-GGGGS-SS--HHHHHHHHHHH-TTSEEEEEEEHHHHHTGGGSTTHHHHHHHT-EEEE-BTTB-------TTEEE--PPPB---HHHHHHHHHTT---GGGS-TTHHHHHHHTTTT-TT-/-EEEEEEE--TT--HHHHHHHHHHHHHSS-SEEEEEEPPP-GGGTTSTT---HHHHHHHHHHHHTT-TTEEEE-GGGGSPSSP-HHHHHHHHHHH-TTSEEEEEEEHHHHHTGGGSTTHHHHHHHT-EEEE-BTTB-------TTEEE--PPPB---HHHHHHHHHTT---GGGS-TTHHHHHHHTTTT-TT-